Protein AF-A0A7X7TU09-F1 (afdb_monomer)

Nearest PDB structures (foldseek):
  6wpy-assembly5_E  TM=6.515E-01  e=2.448E-06  Bacillus licheniformis
  1uxo-assembly1_A  TM=6.685E-01  e=1.441E-02  Bacillus subtilis
  4zxf-assembly2_B  TM=6.210E-01  e=1.980E-02  Saccharomyces cerevisiae S288C
  9arh-assembly1_B  TM=4.814E-01  e=1.601E+00  Rattus norvegicus
  5b3j-assembly1_C  TM=5.478E-01  e=3.938E+00  Rattus norvegicus

Radius of gyration: 26.46 Å; Cα contacts (8 Å, |Δi|>4): 744; chains: 1; bounding box: 93×37×74 Å

Mean predicted aligned error: 7.46 Å

Foldseek 3Di:
DPVVVVVVVVVVVVVVVVVVPQDDAAEEEEEEAAPDALVLLVLVCVLCVVWFDHPYYDRDGDHQFDALLVVLVSRQVVCVVPFPAAYAYEYAALRLLSVLSVQQPVVRVQRHLEYEYEQYQLQFWLLLPLQLVLQLVLLLCLLQQVLLLLDPDPCSVVLCVQLLVLSVLLQVLVQVCCCQRQNQPQDHQDSDSPDDPCVNSVCSSVRSDRSGNHSLLRHRPRPNSVVSLVAAGDQHHPVRAGHEYEFEFEFAQAQLVVSCVRPPPSSVCNLVSLLSQLVSLQVCLVVQLVVCPPPNVSSNVSSVSSNRSSVCSNRVNSSCSCCCRRRVHPGHLNIHHRVSRGNDPSNYDPSHHYDGYFYDHPHRSSCLSNDDPRNSVRVVVSCVVSSGHTD

Sequence (391 aa):
MGKKLNKVIMVIFLLCTIWLFADSPSPLILIHGLNGAPSDMNALETEVSSVYQFTNSLKVGYISNARIGDIATAVANQIETVCNKQAVVITHSMGGLVARQYMLNKQTSSAVKALITIGTPHTGTGLATTTNWANFISADIAAMILPPLLDCQPEKQAIVKFVSSPIQQFSQSIVEFAHKFFNFSDFSISCNWSVSLSDLVGALYSNAVYNNPCIEDMALGSSFISHLNSSTLPATGIEGKSIYYGSIYGTKNDLFTLLQELLGENGAVVSPLLGVIGSCYAGWGAYYVATGGWWNWVRTLNGLAYIAGGAIIFPPIQSNVYNQLLVGSLESDAVVPVGSQKLPRGVVPSGAQYIEPREAPDANHLEETRPTEQVKRSLYYILERAQVPKK

Structure (mmCIF, N/CA/C/O backbone):
data_AF-A0A7X7TU09-F1
#
_entry.id   AF-A0A7X7TU09-F1
#
loop_
_atom_site.group_PDB
_atom_site.id
_atom_site.type_symbol
_atom_site.label_atom_id
_atom_site.label_alt_id
_atom_site.label_comp_id
_atom_site.label_asym_id
_atom_site.label_entity_id
_atom_site.label_seq_id
_atom_site.pdbx_PDB_ins_code
_atom_site.Cartn_x
_atom_site.Cartn_y
_atom_site.Cartn_z
_atom_site.occupancy
_atom_site.B_iso_or_equiv
_atom_site.auth_seq_id
_atom_site.auth_comp_id
_atom_site.auth_asym_id
_atom_site.auth_atom_id
_atom_site.pdbx_PDB_model_num
ATOM 1 N N . MET A 1 1 ? -62.908 11.691 27.244 1.00 55.12 1 MET A N 1
ATOM 2 C CA . MET A 1 1 ? -61.529 11.884 27.758 1.00 55.12 1 MET A CA 1
ATOM 3 C C . MET A 1 1 ? -60.622 10.650 27.599 1.00 55.12 1 MET A C 1
ATOM 5 O O . MET A 1 1 ? -59.483 10.825 27.190 1.00 55.12 1 MET A O 1
ATOM 9 N N . GLY A 1 2 ? -61.102 9.412 27.804 1.00 58.31 2 GLY A N 1
ATOM 10 C CA . GLY A 1 2 ? -60.256 8.195 27.809 1.00 58.31 2 GLY A CA 1
ATOM 11 C C . GLY A 1 2 ? -59.504 7.818 26.515 1.00 58.31 2 GLY A C 1
ATOM 12 O O . GLY A 1 2 ? -58.374 7.354 26.587 1.00 58.31 2 GLY A O 1
ATOM 13 N N . LYS A 1 3 ? -60.048 8.072 25.311 1.00 54.31 3 LYS A N 1
ATOM 14 C CA . LYS A 1 3 ? -59.360 7.711 24.045 1.00 54.31 3 LYS A CA 1
ATOM 15 C C . LYS A 1 3 ? -58.118 8.567 23.727 1.00 54.31 3 LYS A C 1
ATOM 17 O O . LYS A 1 3 ? -57.215 8.082 23.053 1.00 54.31 3 LYS A O 1
ATOM 22 N N . LYS A 1 4 ? -58.061 9.825 24.190 1.00 55.72 4 LYS A N 1
ATOM 23 C CA . LYS A 1 4 ? -56.878 10.699 24.031 1.00 55.72 4 LYS A CA 1
ATOM 24 C C . LYS A 1 4 ? -55.781 10.336 25.037 1.00 55.72 4 LYS A C 1
ATOM 26 O O . LYS A 1 4 ? -54.621 10.281 24.652 1.00 55.72 4 LYS A O 1
ATOM 31 N N . LEU A 1 5 ? -56.161 10.013 26.276 1.00 59.41 5 LEU A N 1
ATOM 32 C CA . LEU A 1 5 ? -55.229 9.598 27.328 1.00 59.41 5 LEU A CA 1
ATOM 33 C C . LEU A 1 5 ? -54.500 8.290 26.963 1.00 59.41 5 LEU A C 1
ATOM 35 O O . LEU A 1 5 ? -53.282 8.224 27.081 1.00 59.41 5 LEU A O 1
ATOM 39 N N . ASN A 1 6 ? -55.207 7.306 26.392 1.00 66.88 6 ASN A N 1
ATOM 40 C CA . ASN A 1 6 ? -54.595 6.043 25.953 1.00 66.88 6 ASN A CA 1
ATOM 41 C C . ASN A 1 6 ? -53.594 6.222 24.799 1.00 66.88 6 ASN A C 1
ATOM 43 O O . ASN A 1 6 ? -52.577 5.539 24.769 1.00 66.88 6 ASN A O 1
ATOM 47 N N . LYS A 1 7 ? -53.838 7.158 23.869 1.00 64.88 7 LYS A N 1
ATOM 48 C CA . LYS A 1 7 ? -52.880 7.468 22.792 1.00 64.88 7 LYS A CA 1
ATOM 49 C C . LYS A 1 7 ? -51.617 8.143 23.325 1.00 64.88 7 LYS A C 1
ATOM 51 O O . LYS A 1 7 ? -50.529 7.814 22.874 1.00 64.88 7 LYS A O 1
ATOM 56 N N . VAL A 1 8 ? -51.755 9.049 24.294 1.00 74.44 8 VAL A N 1
ATOM 57 C CA . VAL A 1 8 ? -50.613 9.725 24.932 1.00 74.44 8 VAL A CA 1
ATOM 58 C C . VAL A 1 8 ? -49.767 8.730 25.729 1.00 74.44 8 VAL A C 1
ATOM 60 O O . VAL A 1 8 ? -48.553 8.717 25.568 1.00 74.44 8 VAL A O 1
ATOM 63 N N . ILE A 1 9 ? -50.394 7.841 26.506 1.00 77.69 9 ILE A N 1
ATOM 64 C CA . ILE A 1 9 ? -49.686 6.782 27.245 1.00 77.69 9 ILE A CA 1
ATOM 65 C C . ILE A 1 9 ? -48.954 5.841 26.283 1.00 77.69 9 ILE A C 1
ATOM 67 O O . ILE A 1 9 ? -47.800 5.518 26.529 1.00 77.69 9 ILE A O 1
ATOM 71 N N . MET A 1 10 ? -49.578 5.449 25.168 1.00 73.31 10 MET A N 1
ATOM 72 C CA . MET A 1 10 ? -48.948 4.570 24.178 1.00 73.31 10 MET A CA 1
ATOM 73 C C . MET A 1 10 ? -47.748 5.233 23.488 1.00 73.31 10 MET A C 1
ATOM 75 O O . MET A 1 10 ? -46.735 4.577 23.284 1.00 73.31 10 MET A O 1
ATOM 79 N N . VAL A 1 11 ? -47.829 6.532 23.174 1.00 78.12 11 VAL A N 1
ATOM 80 C CA . VAL A 1 11 ? -46.699 7.300 22.622 1.00 78.12 11 VAL A CA 1
ATOM 81 C C . VAL A 1 11 ? -45.577 7.440 23.649 1.00 78.12 11 VAL A C 1
ATOM 83 O O . VAL A 1 11 ? -44.423 7.243 23.294 1.00 78.12 11 VAL A O 1
ATOM 86 N N . ILE A 1 12 ? -45.890 7.713 24.918 1.00 77.56 12 ILE A N 1
ATOM 87 C CA . ILE A 1 12 ? -44.884 7.774 25.990 1.00 77.56 12 ILE A CA 1
ATOM 88 C C . ILE A 1 12 ? -44.219 6.410 26.185 1.00 77.56 12 ILE A C 1
ATOM 90 O O . ILE A 1 12 ? -43.000 6.348 26.279 1.00 77.56 12 ILE A O 1
ATOM 94 N N . PHE A 1 13 ? -44.986 5.317 26.179 1.00 77.31 13 PHE A N 1
ATOM 95 C CA . PHE A 1 13 ? -44.435 3.965 26.268 1.00 77.31 13 PHE A CA 1
ATOM 96 C C . PHE A 1 13 ? -43.534 3.654 25.071 1.00 77.31 13 PHE A C 1
ATOM 98 O O . PHE A 1 13 ? -42.434 3.151 25.263 1.00 77.31 13 PHE A O 1
ATOM 105 N N . LEU A 1 14 ? -43.956 4.015 23.854 1.00 73.31 14 LEU A N 1
ATOM 106 C CA . LEU A 1 14 ? -43.162 3.827 22.641 1.00 73.31 14 LEU A CA 1
ATOM 107 C C . LEU A 1 14 ? -41.857 4.634 22.706 1.00 73.31 14 LEU A C 1
ATOM 109 O O . LEU A 1 14 ? -40.788 4.081 22.475 1.00 73.31 14 LEU A O 1
ATOM 113 N N . LEU A 1 15 ? -41.925 5.909 23.098 1.00 68.50 15 LEU A N 1
ATOM 114 C CA . LEU A 1 15 ? -40.756 6.771 23.277 1.00 68.50 15 LEU A CA 1
ATOM 115 C C . LEU A 1 15 ? -39.831 6.251 24.385 1.00 68.50 15 LEU A C 1
ATOM 117 O O . LEU A 1 15 ? -38.624 6.216 24.179 1.00 68.50 15 LEU A O 1
ATOM 121 N N . CYS A 1 16 ? -40.370 5.770 25.509 1.00 60.38 16 CYS A N 1
ATOM 122 C CA . CYS A 1 16 ? -39.591 5.118 26.563 1.00 60.38 16 CYS A CA 1
ATOM 123 C C . CYS A 1 16 ? -38.939 3.824 26.075 1.00 60.38 16 CYS A C 1
ATOM 125 O O . CYS A 1 16 ? -37.778 3.598 26.386 1.00 60.38 16 CYS A O 1
ATOM 127 N N . THR A 1 17 ? -39.627 2.992 25.287 1.00 56.97 17 THR A N 1
ATOM 128 C CA . THR A 1 17 ? -39.009 1.789 24.710 1.00 56.97 17 THR A CA 1
ATOM 129 C C . THR A 1 17 ? -37.909 2.145 23.715 1.00 56.97 17 THR A C 1
ATOM 131 O O . THR A 1 17 ? -36.824 1.588 23.803 1.00 56.97 17 THR A O 1
ATOM 134 N N . ILE A 1 18 ? -38.122 3.136 22.844 1.00 58.44 18 ILE A N 1
ATOM 135 C CA . ILE A 1 18 ? -37.097 3.635 21.916 1.00 58.44 18 ILE A CA 1
ATOM 136 C C . ILE A 1 18 ? -35.876 4.152 22.690 1.00 58.44 18 ILE A C 1
ATOM 138 O O . ILE A 1 18 ? -34.749 3.873 22.300 1.00 58.44 18 ILE A O 1
ATOM 142 N N . TRP A 1 19 ? -36.088 4.848 23.809 1.00 55.19 19 TRP A N 1
ATOM 143 C CA . TRP A 1 19 ? -35.011 5.357 24.661 1.00 55.19 19 TRP A CA 1
ATOM 144 C C . TRP A 1 19 ? -34.283 4.243 25.433 1.00 55.19 19 TRP A C 1
ATOM 146 O O . TRP A 1 19 ? -33.069 4.299 25.586 1.00 55.19 19 TRP A O 1
ATOM 156 N N . LEU A 1 20 ? -35.000 3.200 25.864 1.00 54.81 20 LEU A N 1
ATOM 157 C CA . LEU A 1 20 ? -34.430 2.016 26.524 1.00 54.81 20 LEU A CA 1
ATOM 158 C C . LEU A 1 20 ? -33.622 1.122 25.567 1.00 54.81 20 LEU A C 1
ATOM 160 O O . LEU A 1 20 ? -32.741 0.400 26.026 1.00 54.81 20 LEU A O 1
ATOM 164 N N . PHE A 1 21 ? -33.907 1.167 24.261 1.00 55.78 21 PHE A N 1
ATOM 165 C CA . PHE A 1 21 ? -33.180 0.425 23.222 1.00 55.78 21 PHE A CA 1
ATOM 166 C C . PHE A 1 21 ? -32.174 1.281 22.436 1.00 55.78 21 PHE A C 1
ATOM 168 O O . PHE A 1 21 ? -31.514 0.762 21.537 1.00 55.78 21 PHE A O 1
ATOM 175 N N . ALA A 1 22 ? -32.039 2.574 22.748 1.00 62.81 22 ALA A N 1
ATOM 176 C CA . ALA A 1 22 ? -31.012 3.409 22.145 1.00 62.81 22 ALA A CA 1
ATOM 177 C C . ALA A 1 22 ? -29.636 2.974 22.668 1.00 62.81 22 ALA A C 1
ATOM 179 O O . ALA A 1 22 ? -29.351 3.066 23.864 1.00 62.81 22 ALA A O 1
ATOM 180 N N . ASP A 1 23 ? -28.783 2.485 21.769 1.00 69.06 23 ASP A N 1
ATOM 181 C CA . ASP A 1 23 ? -27.415 2.117 22.113 1.00 69.06 23 ASP A CA 1
ATOM 182 C C . ASP A 1 23 ? -26.683 3.352 22.658 1.00 69.06 23 ASP A C 1
ATOM 184 O O . ASP A 1 23 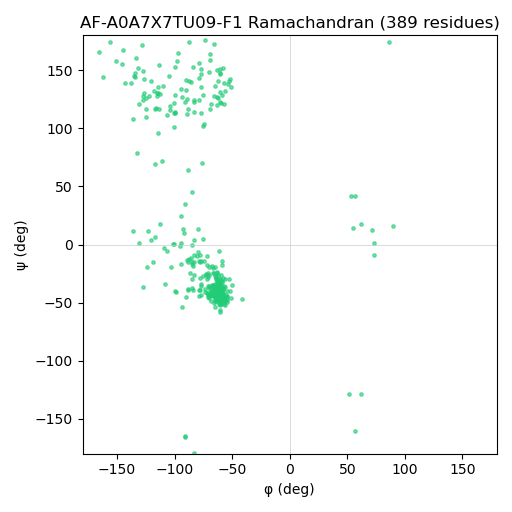? -26.588 4.390 21.998 1.00 69.06 23 ASP A O 1
ATOM 188 N N . SER A 1 24 ? -26.173 3.247 23.888 1.00 76.06 24 SER A N 1
ATOM 189 C CA . SER A 1 24 ? -25.356 4.310 24.473 1.00 76.06 24 SER A CA 1
ATOM 190 C C . SER A 1 24 ? -24.104 4.544 23.616 1.00 76.06 24 SER A C 1
ATOM 192 O O . SER A 1 24 ? -23.556 3.573 23.086 1.00 76.06 24 SER A O 1
ATOM 194 N N . PRO A 1 25 ? -23.601 5.789 23.517 1.00 87.56 25 PRO A N 1
ATOM 195 C CA . PRO A 1 25 ? -22.351 6.066 22.822 1.00 87.56 25 PRO A CA 1
ATOM 196 C C . PRO A 1 25 ? -21.199 5.181 23.323 1.00 87.56 25 PRO A C 1
ATOM 198 O O . PRO A 1 25 ? -21.079 4.910 24.523 1.00 87.56 25 PRO A O 1
ATOM 201 N N . SER A 1 26 ? -20.365 4.742 22.382 1.00 90.88 26 SER A N 1
ATOM 202 C CA . SER A 1 26 ? -19.147 3.959 22.618 1.00 90.88 26 SER A CA 1
ATOM 203 C C . SER A 1 26 ? -17.909 4.866 22.606 1.00 90.88 26 SER A C 1
ATOM 205 O O . SER A 1 26 ? -17.954 5.932 21.985 1.00 90.88 26 SER A O 1
ATOM 207 N N . PRO A 1 27 ? -16.785 4.458 23.218 1.00 92.88 27 PRO A N 1
ATOM 208 C CA . PRO A 1 27 ? -15.489 5.081 22.959 1.00 92.88 27 PRO A CA 1
ATOM 209 C C . PRO A 1 27 ? -15.090 4.946 21.483 1.00 92.88 27 PRO A C 1
ATOM 211 O O . PRO A 1 27 ? -15.407 3.938 20.847 1.00 92.88 27 PRO A O 1
ATOM 214 N N . LEU A 1 28 ? -14.368 5.932 20.953 1.00 95.50 28 LEU A N 1
ATOM 215 C CA . LEU A 1 28 ? -13.703 5.870 19.650 1.00 95.50 28 LEU A CA 1
ATOM 216 C C . LEU A 1 28 ? -12.218 5.554 19.848 1.00 95.50 28 LEU A C 1
ATOM 218 O O . LEU A 1 28 ? -11.535 6.248 20.595 1.00 95.50 28 LEU A O 1
ATOM 222 N N . ILE A 1 29 ? -11.699 4.547 19.153 1.00 95.88 29 ILE A N 1
ATOM 223 C CA . ILE A 1 29 ? -10.272 4.217 19.132 1.00 95.88 29 ILE A CA 1
ATOM 224 C C . ILE A 1 29 ? -9.763 4.358 17.708 1.00 95.88 29 ILE A C 1
ATOM 226 O O . ILE A 1 29 ? -10.362 3.834 16.771 1.00 95.88 29 ILE A O 1
ATOM 230 N N . LEU A 1 30 ? -8.642 5.047 17.557 1.00 97.56 30 LEU A N 1
ATOM 231 C CA . LEU A 1 30 ? -8.001 5.326 16.282 1.00 97.56 30 LEU A CA 1
ATOM 232 C C . LEU A 1 30 ? -6.576 4.778 16.303 1.00 97.56 30 LEU A C 1
ATOM 234 O O . LEU A 1 30 ? -5.811 5.083 17.220 1.00 97.56 30 LEU A O 1
ATOM 238 N N . ILE A 1 31 ? -6.224 3.975 15.301 1.00 97.25 31 ILE A N 1
ATOM 239 C CA . ILE A 1 31 ? -4.912 3.322 15.202 1.00 97.25 31 ILE A CA 1
ATOM 240 C C . ILE A 1 31 ? -4.285 3.682 13.852 1.00 97.25 31 ILE A C 1
ATOM 242 O O . ILE A 1 31 ? -4.843 3.350 12.804 1.00 97.25 31 ILE A O 1
ATOM 246 N N . HIS A 1 32 ? -3.152 4.387 13.892 1.00 96.69 32 HIS A N 1
ATOM 247 C CA . HIS A 1 32 ? -2.415 4.832 12.703 1.00 96.69 32 HIS A CA 1
ATOM 248 C C . HIS A 1 32 ? -1.672 3.677 12.008 1.00 96.69 32 HIS A C 1
ATOM 250 O O . HIS A 1 32 ? -1.687 2.548 12.487 1.00 96.69 32 HIS A O 1
ATOM 256 N N . GLY A 1 33 ? -1.032 3.956 10.869 1.00 94.75 33 GLY A N 1
ATOM 257 C CA . GLY A 1 33 ? -0.274 2.986 10.072 1.00 94.75 33 GLY A CA 1
ATOM 258 C C . GLY A 1 33 ? 1.216 2.877 10.423 1.00 94.75 33 GLY A C 1
ATOM 259 O O . GLY A 1 33 ? 1.671 3.338 11.474 1.00 94.75 33 GLY A O 1
ATOM 260 N N . LEU A 1 34 ? 1.974 2.249 9.516 1.00 91.62 34 LEU A N 1
ATOM 261 C CA . LEU A 1 34 ? 3.440 2.155 9.555 1.00 91.62 34 LEU A CA 1
ATOM 262 C C . LEU A 1 34 ? 4.058 3.559 9.609 1.00 91.62 34 LEU A C 1
ATOM 264 O O . LEU A 1 34 ? 3.681 4.417 8.820 1.00 91.62 34 LEU A O 1
ATOM 268 N N . ASN A 1 35 ? 5.008 3.778 10.524 1.00 87.81 35 ASN A N 1
ATOM 269 C CA . ASN A 1 35 ? 5.736 5.047 10.701 1.00 87.81 35 ASN A CA 1
ATOM 270 C C . ASN A 1 35 ? 4.848 6.293 10.911 1.00 87.81 35 ASN A C 1
ATOM 272 O O . ASN A 1 35 ? 5.339 7.416 10.822 1.00 87.81 35 ASN A O 1
ATOM 276 N N . GLY A 1 36 ? 3.559 6.099 11.205 1.00 89.75 36 GLY A N 1
ATOM 277 C CA . GLY A 1 36 ? 2.623 7.176 11.506 1.00 89.75 36 GLY A CA 1
ATOM 278 C C . GLY A 1 36 ? 2.689 7.633 12.961 1.00 89.75 36 GLY A C 1
ATOM 279 O O . GLY A 1 36 ? 3.440 7.102 13.783 1.00 89.75 36 GLY A O 1
ATOM 280 N N . ALA A 1 37 ? 1.846 8.605 13.281 1.00 94.25 37 ALA A N 1
ATOM 281 C CA . ALA A 1 37 ? 1.650 9.140 14.617 1.00 94.25 37 ALA A CA 1
ATOM 282 C C . ALA A 1 37 ? 0.153 9.281 14.944 1.00 94.25 37 ALA A C 1
ATOM 284 O O . ALA A 1 37 ? -0.683 9.390 14.043 1.00 94.25 37 ALA A O 1
ATOM 285 N N . PRO A 1 38 ? -0.221 9.381 16.236 1.00 96.38 38 PRO A N 1
ATOM 286 C CA . PRO A 1 38 ? -1.597 9.669 16.638 1.00 96.38 38 PRO A CA 1
ATOM 287 C C . PRO A 1 38 ? -2.215 10.879 15.921 1.00 96.38 38 PRO A C 1
ATOM 289 O O . PRO A 1 38 ? -3.403 10.868 15.614 1.00 96.38 38 PRO A O 1
ATOM 292 N N . SER A 1 39 ? -1.422 11.916 15.627 1.00 96.56 39 SER A N 1
ATOM 293 C CA . SER A 1 39 ? -1.880 13.135 14.947 1.00 96.56 39 SER A CA 1
ATOM 294 C C . SER A 1 39 ? -2.388 12.911 13.525 1.00 96.56 39 SER A C 1
ATOM 296 O O . SER A 1 39 ? -3.215 13.695 13.059 1.00 96.56 39 SER A O 1
ATOM 298 N N . ASP A 1 40 ? -1.948 11.853 12.846 1.00 94.88 40 ASP A N 1
ATOM 299 C CA . ASP A 1 40 ? -2.371 11.562 11.471 1.00 94.88 40 ASP A CA 1
ATOM 300 C C . ASP A 1 40 ? -3.860 11.203 11.413 1.00 94.88 40 ASP A C 1
ATOM 302 O O . ASP A 1 40 ? -4.536 11.452 10.420 1.00 94.88 40 ASP A O 1
ATOM 306 N N . MET A 1 41 ? -4.410 10.721 12.531 1.00 97.31 41 MET A N 1
ATOM 307 C CA . MET A 1 41 ? -5.819 10.356 12.670 1.00 97.31 41 MET A CA 1
ATOM 308 C C . MET A 1 41 ? -6.724 11.546 13.035 1.00 97.31 41 MET A C 1
ATOM 310 O O . MET A 1 41 ? -7.933 11.366 13.174 1.00 97.31 41 MET A O 1
ATOM 314 N N . ASN A 1 42 ? -6.183 12.761 13.204 1.00 97.50 42 ASN A N 1
ATOM 315 C CA . ASN A 1 42 ? -6.949 13.933 13.655 1.00 97.50 42 ASN A CA 1
ATOM 316 C C . ASN A 1 42 ? -8.089 14.312 12.697 1.00 97.50 42 ASN A C 1
ATOM 318 O O . ASN A 1 42 ? -9.181 14.662 13.147 1.00 97.50 42 ASN A O 1
ATOM 322 N N . ALA A 1 43 ? -7.840 14.271 11.385 1.00 96.88 43 ALA A N 1
ATOM 323 C CA . ALA A 1 43 ? -8.852 14.631 10.394 1.00 96.88 43 ALA A CA 1
ATOM 324 C C . ALA A 1 43 ? -10.000 13.611 10.397 1.00 96.88 43 ALA A C 1
ATOM 326 O O . ALA A 1 43 ? -11.165 13.999 10.442 1.00 96.88 43 ALA A O 1
ATOM 327 N N . LEU A 1 44 ? -9.664 12.320 10.463 1.00 95.88 44 LEU A N 1
ATOM 328 C CA . LEU A 1 44 ? -10.626 11.231 10.604 1.00 95.88 44 LEU A CA 1
ATOM 329 C C . LEU A 1 44 ? -11.465 11.351 11.884 1.00 95.88 44 LEU A C 1
ATOM 331 O O . LEU A 1 44 ? -12.687 11.244 11.830 1.00 95.88 44 LEU A O 1
ATOM 335 N N . GLU A 1 45 ? -10.822 11.611 13.026 1.00 97.44 45 GLU A N 1
ATOM 336 C CA . GLU A 1 45 ? -11.490 11.829 14.314 1.00 97.44 45 GLU A CA 1
ATOM 337 C C . GLU A 1 45 ? -12.474 12.997 14.251 1.00 97.44 45 GLU A C 1
ATOM 339 O O . GLU A 1 45 ? -13.624 12.856 14.672 1.00 97.44 45 GLU A O 1
ATOM 344 N N . THR A 1 46 ? -12.017 14.137 13.725 1.00 97.44 46 THR A N 1
ATOM 345 C CA . THR A 1 46 ? -12.824 15.355 13.578 1.00 97.44 46 THR A CA 1
ATOM 346 C C . THR A 1 46 ? -14.056 15.074 12.729 1.00 97.44 46 THR A C 1
ATOM 348 O O . THR A 1 46 ? -15.168 15.432 13.113 1.00 97.44 46 THR A O 1
ATOM 351 N N . GLU A 1 47 ? -13.861 14.382 11.608 1.00 96.25 47 GLU A N 1
ATOM 352 C CA . GLU A 1 47 ? -14.909 14.021 10.664 1.00 96.25 47 GLU A CA 1
ATOM 353 C C . GLU A 1 47 ? -15.984 13.142 11.319 1.00 96.25 47 GLU A C 1
ATOM 355 O O . GLU A 1 47 ? -17.145 13.548 11.416 1.00 96.25 47 GLU A O 1
ATOM 360 N N . VAL A 1 48 ? -15.613 11.980 11.869 1.00 96.81 48 VAL A N 1
ATOM 361 C CA . VAL A 1 48 ? -16.601 11.059 12.462 1.00 96.81 48 VAL A CA 1
ATOM 362 C C . VAL A 1 48 ? -17.249 11.643 13.715 1.00 96.81 48 VAL A C 1
ATOM 364 O O . VAL A 1 48 ? -18.447 11.462 13.929 1.00 96.81 48 VAL A O 1
ATOM 367 N N . SER A 1 49 ? -16.497 12.401 14.515 1.00 96.94 49 SER A N 1
ATOM 368 C CA . SER A 1 49 ? -17.021 13.045 15.721 1.00 96.94 49 SER A CA 1
ATOM 369 C C . SER A 1 49 ? -17.905 14.247 15.403 1.00 96.94 49 SER A C 1
ATOM 371 O O . SER A 1 49 ? -18.608 14.717 16.293 1.00 96.94 49 SER A O 1
ATOM 373 N N . SER A 1 50 ? -17.910 14.778 14.177 1.00 96.44 50 SER A N 1
ATOM 374 C CA . SER A 1 50 ? -18.848 15.838 13.780 1.00 96.44 50 SER A CA 1
ATOM 375 C C . SER A 1 50 ? -20.269 15.310 13.542 1.00 96.44 50 SER A C 1
ATOM 377 O O . SER A 1 50 ? -21.233 16.040 13.771 1.00 96.44 50 SER A O 1
ATOM 379 N N . VAL A 1 51 ? -20.404 14.030 13.172 1.00 96.88 51 VAL A N 1
ATOM 380 C CA . VAL A 1 51 ? -21.680 13.389 12.802 1.00 96.88 51 VAL A CA 1
ATOM 381 C C . VAL A 1 51 ? -22.177 12.404 13.864 1.00 96.88 51 VAL A C 1
ATOM 383 O O . VAL A 1 51 ? -23.386 12.283 14.074 1.00 96.88 51 VAL A O 1
ATOM 386 N N . TYR A 1 52 ? -21.269 11.709 14.552 1.00 96.56 52 TYR A N 1
ATOM 387 C CA . TYR A 1 52 ? -21.588 10.637 15.497 1.00 96.56 52 TYR A CA 1
ATOM 388 C C . TYR A 1 52 ? -21.223 10.997 16.939 1.00 96.56 52 TYR A C 1
ATOM 390 O O . TYR A 1 52 ? -20.357 11.834 17.207 1.00 96.56 52 TYR A O 1
ATOM 398 N N . GLN A 1 53 ? -21.919 10.368 17.885 1.00 94.50 53 GLN A N 1
ATOM 399 C CA . GLN A 1 53 ? -21.687 10.517 19.316 1.00 94.50 53 GLN A CA 1
ATOM 400 C C . GLN A 1 53 ? -20.740 9.420 19.815 1.00 94.50 53 GLN A C 1
ATOM 402 O O . GLN A 1 53 ? -21.009 8.228 19.658 1.00 94.50 53 GLN A O 1
ATOM 407 N N . PHE A 1 54 ? -19.674 9.839 20.495 1.00 94.00 54 PHE A N 1
ATOM 408 C CA . PHE A 1 54 ? -18.733 8.973 21.206 1.00 94.00 54 PHE A CA 1
ATOM 409 C C . PHE A 1 54 ? -18.581 9.473 22.646 1.00 94.00 54 PHE A C 1
ATOM 411 O O . PHE A 1 54 ? -18.705 10.672 22.897 1.00 94.00 54 PHE A O 1
ATOM 418 N N . THR A 1 55 ? -18.319 8.581 23.605 1.00 92.38 55 THR A N 1
ATOM 419 C CA . THR A 1 55 ? -18.098 8.982 25.013 1.00 92.38 55 THR A CA 1
ATOM 420 C C . THR A 1 55 ? -16.781 9.721 25.208 1.00 92.38 55 THR A C 1
ATOM 422 O O . THR A 1 55 ? -16.684 10.634 26.022 1.00 92.38 55 THR A O 1
ATOM 425 N N . ASN A 1 56 ? -15.764 9.281 24.480 1.00 91.44 56 ASN A N 1
ATOM 426 C CA . ASN A 1 56 ? -14.389 9.751 24.490 1.00 91.44 56 ASN A CA 1
ATOM 427 C C . ASN A 1 56 ? -13.690 9.191 23.246 1.00 91.44 56 ASN A C 1
ATOM 429 O O . ASN A 1 56 ? -14.188 8.257 22.613 1.00 91.44 56 ASN A O 1
ATOM 433 N N . SER A 1 57 ? -12.529 9.743 22.920 1.00 93.62 57 SER A N 1
ATOM 434 C CA . SER A 1 57 ? -11.681 9.265 21.837 1.00 93.62 57 SER A CA 1
ATOM 435 C C . SER A 1 57 ? -10.258 9.001 22.329 1.00 93.62 57 SER A C 1
ATOM 437 O O . SER A 1 57 ? -9.727 9.725 23.173 1.00 93.62 57 SER A O 1
ATOM 439 N N . LEU A 1 58 ? -9.640 7.943 21.806 1.00 94.69 58 LEU A N 1
ATOM 440 C CA . LEU A 1 58 ? -8.237 7.603 22.014 1.00 94.69 58 LEU A CA 1
ATOM 441 C C . LEU A 1 58 ? -7.566 7.396 20.657 1.00 94.69 58 LEU A C 1
ATOM 443 O O . LEU A 1 58 ? -7.976 6.540 19.877 1.00 94.69 58 LEU A O 1
ATOM 447 N N . LYS A 1 59 ? -6.485 8.133 20.406 1.00 95.88 59 LYS A N 1
ATOM 448 C CA . LYS A 1 59 ? -5.565 7.872 19.293 1.00 95.88 59 LYS A CA 1
ATOM 449 C C . LYS A 1 59 ? -4.350 7.156 19.856 1.00 95.88 59 LYS A C 1
ATOM 451 O O . LYS A 1 59 ? -3.623 7.722 20.669 1.00 95.88 59 LYS A O 1
ATOM 456 N N . VAL A 1 60 ? -4.182 5.901 19.468 1.00 93.75 60 VAL A N 1
ATOM 457 C CA . VAL A 1 60 ? -3.128 5.028 19.983 1.00 93.75 60 VAL A CA 1
ATOM 458 C C . VAL A 1 60 ? -1.804 5.397 19.330 1.00 93.75 60 VAL A C 1
ATOM 460 O O . VAL A 1 60 ? -1.759 5.584 18.116 1.00 93.75 60 VAL A O 1
ATOM 463 N N . GLY A 1 61 ? -0.738 5.484 20.126 1.00 93.50 61 GLY A N 1
ATOM 464 C CA . GLY A 1 61 ? 0.620 5.702 19.629 1.00 93.50 61 GLY A CA 1
ATOM 465 C C . GLY A 1 61 ? 1.487 4.461 19.792 1.00 93.50 61 GLY A C 1
ATOM 466 O O . GLY A 1 61 ? 1.478 3.833 20.853 1.00 93.50 61 GLY A O 1
ATOM 467 N N . TYR A 1 62 ? 2.262 4.117 18.767 1.00 93.25 62 TYR A N 1
ATOM 468 C CA . TYR A 1 62 ? 3.296 3.086 18.855 1.00 93.25 62 TYR A CA 1
ATOM 469 C C . TYR A 1 62 ? 4.444 3.364 17.881 1.00 93.25 62 TYR A C 1
ATOM 471 O O . TYR A 1 62 ? 4.284 4.054 16.876 1.00 93.25 62 TYR A O 1
ATOM 479 N N . ILE A 1 63 ? 5.612 2.789 18.170 1.00 87.25 63 ILE A N 1
ATOM 480 C CA . ILE A 1 63 ? 6.770 2.838 17.274 1.00 87.25 63 ILE A CA 1
ATOM 481 C C . ILE A 1 63 ? 6.708 1.625 16.348 1.00 87.25 63 ILE A C 1
ATOM 483 O O . ILE A 1 63 ? 6.480 0.500 16.788 1.00 87.25 63 ILE A O 1
ATOM 487 N N . SER A 1 64 ? 6.914 1.853 15.055 1.00 89.06 64 SER A N 1
ATOM 488 C CA . SER A 1 64 ? 6.916 0.788 14.055 1.00 89.06 64 SER A CA 1
ATOM 489 C C . SER A 1 64 ? 8.313 0.185 13.905 1.00 89.06 64 SER A C 1
ATOM 491 O O . SER A 1 64 ? 8.930 0.363 12.869 1.00 89.06 64 SER A O 1
ATOM 493 N N . ASN A 1 65 ? 8.859 -0.445 14.945 1.00 87.75 65 ASN A N 1
ATOM 494 C CA . ASN A 1 65 ? 10.188 -1.084 14.907 1.00 87.75 65 ASN A CA 1
ATOM 495 C C . ASN A 1 65 ? 10.221 -2.478 15.563 1.00 87.75 65 ASN A C 1
ATOM 497 O O . ASN A 1 65 ? 11.293 -3.024 15.814 1.00 87.75 65 ASN A O 1
ATOM 501 N N . ALA A 1 66 ? 9.051 -3.038 15.862 1.00 91.19 66 ALA A N 1
ATOM 502 C CA . ALA A 1 66 ? 8.868 -4.339 16.497 1.00 91.19 66 ALA A CA 1
ATOM 503 C C . ALA A 1 66 ? 7.894 -5.191 15.673 1.00 91.19 66 ALA A C 1
ATOM 505 O O . ALA A 1 66 ? 7.279 -4.688 14.735 1.00 91.19 66 ALA A O 1
ATOM 506 N N . ARG A 1 67 ? 7.736 -6.477 16.007 1.00 94.25 67 ARG A N 1
ATOM 507 C CA . ARG A 1 67 ? 6.734 -7.337 15.355 1.00 94.25 67 ARG A CA 1
ATOM 508 C C . ARG A 1 67 ? 5.329 -6.803 15.634 1.00 94.25 67 ARG A C 1
ATOM 510 O O . ARG A 1 67 ? 5.068 -6.243 16.702 1.00 94.25 67 ARG A O 1
ATOM 517 N N . ILE A 1 68 ? 4.391 -7.024 14.715 1.00 96.06 68 ILE A N 1
ATOM 518 C CA . ILE A 1 68 ? 2.998 -6.570 14.873 1.00 96.06 68 ILE A CA 1
ATOM 519 C C . ILE A 1 68 ? 2.351 -7.202 16.118 1.00 96.06 68 ILE A C 1
ATOM 521 O O . ILE A 1 68 ? 1.546 -6.552 16.781 1.00 96.06 68 ILE A O 1
ATOM 525 N N . GLY A 1 69 ? 2.746 -8.425 16.490 1.00 94.25 69 GLY A N 1
ATOM 526 C CA . GLY A 1 69 ? 2.349 -9.069 17.751 1.00 94.25 69 GLY A CA 1
ATOM 527 C C . GLY A 1 69 ? 2.712 -8.267 19.005 1.00 94.25 69 GLY A C 1
ATOM 528 O O . GLY A 1 69 ? 1.868 -8.061 19.883 1.00 94.25 69 GLY A O 1
ATOM 529 N N . ASP A 1 70 ? 3.942 -7.761 19.062 1.00 93.56 70 ASP A N 1
ATOM 530 C CA . ASP A 1 70 ? 4.434 -6.967 20.191 1.00 93.56 70 ASP A CA 1
ATOM 531 C C . ASP A 1 70 ? 3.770 -5.586 20.211 1.00 93.56 70 ASP A C 1
ATOM 533 O O . ASP A 1 70 ? 3.315 -5.123 21.261 1.00 93.56 70 ASP A O 1
ATOM 537 N N . ILE A 1 71 ? 3.621 -4.963 19.035 1.00 95.00 71 ILE A N 1
ATOM 538 C CA . ILE A 1 71 ? 2.893 -3.696 18.879 1.00 95.00 71 ILE A CA 1
ATOM 539 C C . ILE A 1 71 ? 1.452 -3.854 19.376 1.00 95.00 71 ILE A C 1
ATOM 541 O O . ILE A 1 71 ? 0.992 -3.048 20.180 1.00 95.00 71 ILE A O 1
ATOM 545 N N . ALA A 1 72 ? 0.745 -4.910 18.967 1.00 94.12 72 ALA A N 1
ATOM 546 C CA . ALA A 1 72 ? -0.628 -5.172 19.399 1.00 94.12 72 ALA A CA 1
ATOM 547 C C . ALA A 1 72 ? -0.748 -5.337 20.921 1.00 94.12 72 ALA A C 1
ATOM 549 O O . ALA A 1 72 ? -1.734 -4.892 21.510 1.00 94.12 72 ALA A O 1
ATOM 550 N N . THR A 1 73 ? 0.265 -5.915 21.569 1.00 90.31 73 THR A N 1
ATOM 551 C CA . THR A 1 73 ? 0.331 -6.024 23.034 1.00 90.31 73 THR A CA 1
ATOM 552 C C . THR A 1 73 ? 0.505 -4.650 23.691 1.00 90.31 73 THR A C 1
ATOM 554 O O . THR A 1 73 ? -0.195 -4.327 24.649 1.00 90.31 73 THR A O 1
ATOM 557 N N . ALA A 1 74 ? 1.372 -3.792 23.147 1.00 89.69 74 ALA A N 1
ATOM 558 C CA . ALA A 1 74 ? 1.543 -2.421 23.635 1.00 89.69 74 ALA A CA 1
ATOM 559 C C . ALA A 1 74 ? 0.286 -1.553 23.424 1.00 89.69 74 ALA A C 1
ATOM 561 O O . ALA A 1 74 ? -0.060 -0.735 24.281 1.00 89.69 74 ALA A O 1
ATOM 562 N N . VAL A 1 75 ? -0.416 -1.746 22.303 1.00 90.06 75 VAL A N 1
ATOM 563 C CA . VAL A 1 75 ? -1.700 -1.097 22.004 1.00 90.06 75 VAL A CA 1
ATOM 564 C C . VAL A 1 75 ? -2.792 -1.553 22.972 1.00 90.06 75 VAL A C 1
ATOM 566 O O . VAL A 1 75 ? -3.552 -0.712 23.453 1.00 90.06 75 VAL A O 1
ATOM 569 N N . ALA A 1 76 ? -2.847 -2.845 23.308 1.00 86.50 76 ALA A N 1
ATOM 570 C CA . ALA A 1 76 ? -3.833 -3.383 24.244 1.00 86.50 76 ALA A CA 1
ATOM 571 C C . ALA A 1 76 ? -3.815 -2.644 25.587 1.00 86.50 76 ALA A C 1
ATOM 573 O O . ALA A 1 76 ? -4.854 -2.166 26.041 1.00 86.50 76 ALA A O 1
ATOM 574 N N . ASN A 1 77 ? -2.618 -2.451 26.150 1.00 84.31 77 ASN A N 1
ATOM 575 C CA . ASN A 1 77 ? -2.434 -1.746 27.417 1.00 84.31 77 ASN A CA 1
ATOM 576 C C . ASN A 1 77 ? -2.981 -0.309 27.371 1.00 84.31 77 ASN A C 1
ATOM 578 O O . ASN A 1 77 ? -3.535 0.167 28.354 1.00 84.31 77 ASN A O 1
ATOM 582 N N . GLN A 1 78 ? -2.861 0.392 26.238 1.00 88.88 78 GLN A N 1
ATOM 583 C CA . GLN A 1 78 ? -3.416 1.744 26.089 1.00 88.88 78 GLN A CA 1
ATOM 584 C C . GLN A 1 78 ? -4.945 1.716 26.015 1.00 88.88 78 GLN A C 1
ATOM 586 O O . GLN A 1 78 ? -5.611 2.499 26.690 1.00 88.88 78 GLN A O 1
ATOM 591 N N . ILE A 1 79 ? -5.508 0.798 25.227 1.00 84.81 79 ILE A N 1
ATOM 592 C CA . ILE A 1 79 ? -6.958 0.671 25.034 1.00 84.81 79 ILE A CA 1
ATOM 593 C C . ILE A 1 79 ? -7.661 0.325 26.352 1.00 84.81 79 ILE A C 1
ATOM 595 O O . ILE A 1 79 ? -8.684 0.928 26.686 1.00 84.81 79 ILE A O 1
ATOM 599 N N . GLU A 1 80 ? -7.099 -0.601 27.125 1.00 78.81 80 GLU A N 1
ATOM 600 C CA . GLU A 1 80 ? -7.673 -1.055 28.396 1.00 78.81 80 GLU A CA 1
ATOM 601 C C . GLU A 1 80 ? -7.742 0.051 29.454 1.00 78.81 80 GLU A C 1
ATOM 603 O O . GLU A 1 80 ? -8.664 0.060 30.267 1.00 78.81 80 GLU A O 1
ATOM 608 N N . THR A 1 81 ? -6.840 1.038 29.416 1.00 74.75 81 THR A N 1
ATOM 609 C CA . THR A 1 81 ? -6.877 2.166 30.367 1.00 74.75 81 THR A CA 1
ATOM 610 C C . THR A 1 81 ? -8.048 3.124 30.149 1.00 74.75 81 THR A C 1
ATOM 612 O O . THR A 1 81 ? -8.404 3.866 31.065 1.00 74.75 81 THR A O 1
ATOM 615 N N . VAL A 1 82 ? -8.664 3.118 28.962 1.00 72.38 82 VAL A N 1
ATOM 616 C CA . VAL A 1 82 ? -9.722 4.076 28.589 1.00 72.38 82 VAL A CA 1
ATOM 617 C C . VAL A 1 82 ? -11.068 3.422 28.279 1.00 72.38 82 VAL A C 1
ATOM 619 O O . VAL A 1 82 ? -12.080 4.125 28.216 1.00 72.38 82 VAL A O 1
ATOM 622 N N . CYS A 1 83 ? -11.103 2.102 28.076 1.00 71.56 83 CYS A N 1
ATOM 623 C CA . CYS A 1 83 ? -12.308 1.387 27.666 1.00 71.56 83 CYS A CA 1
ATOM 624 C C . CYS A 1 83 ? -12.980 0.687 28.844 1.00 71.56 83 CYS A C 1
ATOM 626 O O . CYS A 1 83 ? -12.618 -0.417 29.234 1.00 71.56 83 CYS A O 1
ATOM 628 N N . ASN A 1 84 ? -14.039 1.309 29.355 1.00 68.50 84 ASN A N 1
ATOM 629 C CA . ASN A 1 84 ? -14.996 0.684 30.271 1.00 68.50 84 ASN A CA 1
ATOM 630 C C . ASN A 1 84 ? -16.232 0.103 29.548 1.00 68.50 84 ASN A C 1
ATOM 632 O O . ASN A 1 84 ? -17.142 -0.404 30.203 1.00 68.50 84 ASN A O 1
ATOM 636 N N . LYS A 1 85 ? -16.280 0.208 28.212 1.00 75.44 85 LYS A N 1
ATOM 637 C CA . LYS A 1 85 ? -17.358 -0.238 27.313 1.00 75.44 85 LYS A CA 1
ATOM 638 C C . LYS A 1 85 ? -16.778 -0.750 25.996 1.00 75.44 85 LYS A C 1
ATOM 640 O O . LYS A 1 85 ? -15.617 -0.481 25.690 1.00 75.44 85 LYS A O 1
ATOM 645 N N . GLN A 1 86 ? -17.602 -1.422 25.188 1.00 85.94 86 GLN A N 1
ATOM 646 C CA . GLN A 1 86 ? -17.221 -1.772 23.819 1.00 85.94 86 GLN A CA 1
ATOM 647 C C . GLN A 1 86 ? -16.995 -0.514 22.958 1.00 85.94 86 GLN A C 1
ATOM 649 O O . GLN A 1 86 ? -17.877 0.340 22.860 1.00 85.94 86 GLN A O 1
ATOM 654 N N . ALA A 1 87 ? -15.839 -0.425 22.305 1.00 91.25 87 ALA A N 1
ATOM 655 C CA . ALA A 1 87 ? -15.369 0.700 21.509 1.00 91.25 87 ALA A CA 1
ATOM 656 C C . ALA A 1 87 ? -15.558 0.500 19.998 1.00 91.25 87 ALA A C 1
ATOM 658 O O . ALA A 1 87 ? -15.545 -0.620 19.483 1.00 91.25 87 ALA A O 1
ATOM 659 N N . VAL A 1 88 ? -15.691 1.605 19.271 1.00 95.19 88 VAL A N 1
ATOM 660 C CA . VAL A 1 88 ? -15.580 1.645 17.810 1.00 95.19 88 VAL A CA 1
ATOM 661 C C . VAL A 1 88 ? -14.113 1.869 17.466 1.00 95.19 88 VAL A C 1
ATOM 663 O O . VAL A 1 88 ? -13.550 2.901 17.816 1.00 95.19 88 VAL A O 1
ATOM 666 N N . VAL A 1 89 ? -13.494 0.903 16.797 1.00 96.44 89 VAL A N 1
ATOM 667 C CA . VAL A 1 89 ? -12.084 0.937 16.406 1.00 96.44 89 VAL A CA 1
ATOM 668 C C . VAL A 1 89 ? -11.993 1.249 14.919 1.00 96.44 89 VAL A C 1
ATOM 670 O O . VAL A 1 89 ? -12.490 0.481 14.097 1.00 96.44 89 VAL A O 1
ATOM 673 N N . ILE A 1 90 ? -11.346 2.357 14.573 1.00 98.25 90 ILE A N 1
ATOM 674 C CA . ILE A 1 90 ? -11.051 2.745 13.194 1.00 98.25 90 ILE A CA 1
ATOM 675 C C . ILE A 1 90 ? -9.539 2.742 13.008 1.00 98.25 90 ILE A C 1
ATOM 677 O O . ILE A 1 90 ? -8.791 3.307 13.805 1.00 98.25 90 ILE A O 1
ATOM 681 N N . THR A 1 91 ? -9.076 2.083 11.958 1.00 98.31 91 THR A N 1
ATOM 682 C CA . THR A 1 91 ? -7.649 1.866 11.726 1.00 98.31 91 THR A CA 1
ATOM 683 C C . THR A 1 91 ? -7.264 2.209 10.303 1.00 98.31 91 THR A C 1
ATOM 685 O O . THR A 1 91 ? -8.084 2.083 9.394 1.00 98.31 91 THR A O 1
ATOM 688 N N . HIS A 1 92 ? -6.009 2.602 10.118 1.00 98.00 92 HIS A N 1
ATOM 689 C CA . HIS A 1 92 ? -5.430 2.858 8.806 1.00 98.00 92 HIS A CA 1
ATOM 690 C C . HIS A 1 92 ? -4.230 1.949 8.548 1.00 98.00 92 HIS A C 1
ATOM 692 O O . HIS A 1 92 ? -3.421 1.717 9.451 1.00 98.00 92 HIS A O 1
ATOM 698 N N . SER A 1 93 ? -4.100 1.452 7.315 1.00 96.44 93 SER A N 1
ATOM 699 C CA . SER A 1 93 ? -2.916 0.733 6.840 1.00 96.44 93 SER A CA 1
ATOM 700 C C . SER A 1 93 ? -2.524 -0.413 7.794 1.00 96.44 93 SER A C 1
ATOM 702 O O . SER A 1 93 ? -3.380 -1.219 8.180 1.00 96.44 93 SER A O 1
ATOM 704 N N . MET A 1 94 ? -1.258 -0.491 8.220 1.00 97.25 94 MET A N 1
ATOM 705 C CA . MET A 1 94 ? -0.746 -1.471 9.192 1.00 97.25 94 MET A CA 1
ATOM 706 C C . MET A 1 94 ? -1.546 -1.521 10.507 1.00 97.25 94 MET A C 1
ATOM 708 O O . MET A 1 94 ? -1.651 -2.588 11.116 1.00 97.25 94 MET A O 1
ATOM 712 N N . GLY A 1 95 ? -2.160 -0.413 10.935 1.00 97.88 95 GLY A N 1
ATOM 713 C CA . GLY A 1 95 ? -2.954 -0.340 12.162 1.00 97.88 95 GLY A CA 1
ATOM 714 C C . GLY A 1 95 ? -4.120 -1.330 12.189 1.00 97.88 95 GLY A C 1
ATOM 715 O O . GLY A 1 95 ? -4.487 -1.829 13.254 1.00 97.88 95 GLY A O 1
ATOM 716 N N . GLY A 1 96 ? -4.669 -1.697 11.027 1.00 98.06 96 GLY A N 1
ATOM 717 C CA . GLY A 1 96 ? -5.708 -2.725 10.944 1.00 98.06 96 GLY A CA 1
ATOM 718 C C . GLY A 1 96 ? -5.187 -4.139 11.199 1.00 98.06 96 GLY A C 1
ATOM 719 O O . GLY A 1 96 ? -5.912 -4.971 11.745 1.00 98.06 96 GLY A O 1
ATOM 720 N N . LEU A 1 97 ? -3.919 -4.421 10.883 1.00 98.31 97 LEU A N 1
ATOM 721 C CA . LEU A 1 97 ? -3.269 -5.681 11.258 1.00 98.31 97 LEU A CA 1
ATOM 722 C C . LEU A 1 97 ? -2.974 -5.726 12.757 1.00 98.31 97 LEU A C 1
ATOM 724 O O . LEU A 1 97 ? -3.239 -6.745 13.395 1.00 98.31 97 LEU A O 1
ATOM 728 N N . VAL A 1 98 ? -2.510 -4.606 13.322 1.00 97.25 98 VAL A N 1
ATOM 729 C CA . VAL A 1 98 ? -2.335 -4.432 14.773 1.00 97.25 98 VAL A CA 1
ATOM 730 C C . VAL A 1 98 ? -3.658 -4.686 15.496 1.00 97.25 98 VAL A C 1
ATOM 732 O O . VAL A 1 98 ? -3.706 -5.482 16.432 1.00 97.25 98 VAL A O 1
ATOM 735 N N . ALA A 1 99 ? -4.756 -4.089 15.025 1.00 95.75 99 ALA A N 1
ATOM 736 C CA . ALA A 1 99 ? -6.079 -4.296 15.606 1.00 95.75 99 ALA A CA 1
ATOM 737 C C . ALA A 1 99 ? -6.575 -5.735 15.462 1.00 95.75 99 ALA A C 1
ATOM 739 O O . ALA A 1 99 ? -7.125 -6.286 16.410 1.00 95.75 99 ALA A O 1
ATOM 740 N N . ARG A 1 100 ? -6.371 -6.383 14.309 1.00 96.31 100 ARG A N 1
ATOM 741 C CA . ARG A 1 100 ? -6.723 -7.802 14.143 1.00 96.31 100 ARG A CA 1
ATOM 742 C C . ARG A 1 100 ? -5.953 -8.689 15.113 1.00 96.31 100 ARG A C 1
ATOM 744 O O . ARG A 1 100 ? -6.564 -9.553 15.731 1.00 96.31 100 ARG A O 1
ATOM 751 N N . GLN A 1 101 ? -4.654 -8.459 15.284 1.00 95.62 101 GLN A N 1
ATOM 752 C CA . GLN A 1 101 ? -3.853 -9.205 16.251 1.00 95.62 101 GLN A CA 1
ATOM 753 C C . GLN A 1 101 ? -4.308 -8.940 17.690 1.00 95.62 101 GLN A C 1
ATOM 755 O O . GLN A 1 101 ? -4.456 -9.881 18.466 1.00 95.62 101 GLN A O 1
ATOM 760 N N . TYR A 1 102 ? -4.618 -7.686 18.028 1.00 92.19 102 TYR A N 1
ATOM 761 C CA . TYR A 1 102 ? -5.242 -7.329 19.302 1.00 92.19 102 TYR A CA 1
ATOM 762 C C . TYR A 1 102 ? -6.549 -8.106 19.532 1.00 92.19 102 TYR A C 1
ATOM 764 O O . TYR A 1 102 ? -6.749 -8.664 20.605 1.00 92.19 102 TYR A O 1
ATOM 772 N N . MET A 1 103 ? -7.405 -8.231 18.513 1.00 90.88 103 MET A N 1
ATOM 773 C CA . MET A 1 103 ? -8.661 -8.986 18.604 1.00 90.88 103 MET A CA 1
ATOM 774 C C . MET A 1 103 ? -8.467 -10.494 18.817 1.00 90.88 103 MET A C 1
ATOM 776 O O . MET A 1 103 ? -9.369 -11.148 19.337 1.00 90.88 103 MET A O 1
ATOM 780 N N . LEU A 1 104 ? -7.327 -11.064 18.418 1.00 90.31 104 LEU A N 1
ATOM 781 C CA . LEU A 1 104 ? -7.012 -12.483 18.631 1.00 90.31 104 LEU A CA 1
ATOM 782 C C . LEU A 1 104 ? -6.423 -12.761 20.022 1.00 90.31 104 LEU A C 1
ATOM 784 O O . LEU A 1 104 ? -6.471 -13.900 20.498 1.00 90.31 104 LEU A O 1
ATOM 788 N N . ASN A 1 105 ? -5.920 -11.735 20.709 1.00 82.06 105 ASN A N 1
ATOM 789 C CA . ASN A 1 105 ? -5.415 -11.864 22.068 1.00 82.06 105 ASN A CA 1
ATOM 790 C C . ASN A 1 105 ? -6.613 -12.008 23.036 1.00 82.06 105 ASN A C 1
ATOM 792 O O . ASN A 1 105 ? -7.339 -11.065 23.347 1.00 82.06 105 ASN A O 1
ATOM 796 N N . LYS A 1 106 ? -6.863 -13.243 23.499 1.00 57.38 106 LYS A N 1
ATOM 797 C CA . LYS A 1 106 ? -8.098 -13.668 24.200 1.00 57.38 106 LYS A CA 1
ATOM 798 C C . LYS A 1 106 ? -8.441 -12.918 25.497 1.00 57.38 106 LYS A C 1
ATOM 800 O O . LYS A 1 106 ? -9.568 -13.043 25.963 1.00 57.38 106 LYS A O 1
ATOM 805 N N . GLN A 1 107 ? -7.511 -12.162 26.077 1.00 52.94 107 GLN A N 1
ATOM 806 C CA . GLN A 1 107 ? -7.756 -11.358 27.281 1.00 52.94 107 GLN A CA 1
ATOM 807 C C . GLN A 1 107 ? -8.352 -9.970 26.972 1.00 52.94 107 GLN A C 1
ATOM 809 O O . GLN A 1 107 ? -8.913 -9.359 27.873 1.00 52.94 107 GLN A O 1
ATOM 814 N N . THR A 1 108 ? -8.303 -9.507 25.714 1.00 56.78 108 THR A N 1
ATOM 815 C CA . THR A 1 108 ? -8.505 -8.084 25.365 1.00 56.78 108 THR A CA 1
ATOM 816 C C . THR A 1 108 ? -9.633 -7.850 24.344 1.00 56.78 108 THR A C 1
ATOM 818 O O . THR A 1 108 ? -10.201 -6.764 24.256 1.00 56.78 108 THR A O 1
ATOM 821 N N . SER A 1 109 ? -10.031 -8.892 23.605 1.00 57.12 109 SER A N 1
ATOM 822 C CA . SER A 1 109 ? -11.026 -8.842 22.514 1.00 57.12 109 SER A CA 1
ATOM 823 C C . SER A 1 109 ? -12.437 -8.352 22.877 1.00 57.12 109 SER A C 1
ATOM 825 O O . SER A 1 109 ? -13.232 -7.989 22.007 1.00 57.12 109 SER A O 1
ATOM 827 N N . SER A 1 110 ? -12.780 -8.351 24.162 1.00 59.22 110 SER A N 1
ATOM 828 C CA . SER A 1 110 ? -14.139 -8.114 24.634 1.00 59.22 110 SER A CA 1
ATOM 829 C C . SER A 1 110 ? -14.528 -6.624 24.615 1.00 59.22 110 SER A C 1
ATOM 831 O O . SER A 1 110 ? -15.702 -6.291 24.758 1.00 59.22 110 SER A O 1
ATOM 833 N N . ALA A 1 111 ? -13.578 -5.719 24.372 1.00 75.50 111 ALA A N 1
ATOM 834 C CA . ALA A 1 111 ? -13.786 -4.273 24.375 1.00 75.50 111 ALA A CA 1
ATOM 835 C C . ALA A 1 111 ? -14.130 -3.666 23.001 1.00 75.50 111 ALA A C 1
ATOM 837 O O . ALA A 1 111 ? -14.093 -2.449 22.873 1.00 75.50 111 ALA A O 1
ATOM 838 N N . VAL A 1 112 ? -14.479 -4.446 21.968 1.00 89.19 112 VAL A N 1
ATOM 839 C CA . VAL A 1 112 ? -14.753 -3.906 20.615 1.00 89.19 112 VAL A CA 1
ATOM 840 C C . VAL A 1 112 ? -16.208 -4.114 20.196 1.00 89.19 112 VAL A C 1
ATOM 842 O O . VAL A 1 112 ? -16.735 -5.222 20.264 1.00 89.19 112 VAL A O 1
ATOM 845 N N . LYS A 1 113 ? -16.861 -3.028 19.767 1.00 92.25 113 LYS A N 1
ATOM 846 C CA . LYS A 1 113 ? -18.192 -2.989 19.135 1.00 92.25 113 LYS A CA 1
ATOM 847 C C . LYS A 1 113 ? -18.064 -3.114 17.620 1.00 92.25 113 LYS A C 1
ATOM 849 O O . LYS A 1 113 ? -18.794 -3.885 17.004 1.00 92.25 113 LYS A O 1
ATOM 854 N N . ALA A 1 114 ? -17.133 -2.371 17.026 1.00 95.25 114 ALA A N 1
ATOM 855 C CA . ALA A 1 114 ? -16.881 -2.387 15.591 1.00 95.25 114 ALA A CA 1
ATOM 856 C C . ALA A 1 114 ? -15.385 -2.259 15.294 1.00 95.25 114 ALA A C 1
ATOM 858 O O . ALA A 1 114 ? -14.716 -1.447 15.926 1.00 95.25 114 ALA A O 1
ATOM 859 N N . LEU A 1 115 ? -14.883 -3.022 14.322 1.00 97.38 115 LEU A N 1
ATOM 860 C CA . LEU A 1 115 ? -13.556 -2.856 13.735 1.00 97.38 115 LEU A CA 1
ATOM 861 C C . LEU A 1 115 ? -13.706 -2.422 12.275 1.00 97.38 115 LEU A C 1
ATOM 863 O O . LEU A 1 115 ? -14.239 -3.166 11.449 1.00 97.38 115 LEU A O 1
ATOM 867 N N . ILE A 1 116 ? -13.221 -1.219 11.983 1.00 98.62 116 ILE A N 1
ATOM 868 C CA . ILE A 1 116 ? -13.243 -0.590 10.666 1.00 98.62 116 ILE A CA 1
ATOM 869 C C . ILE A 1 116 ? -11.797 -0.401 10.210 1.00 98.62 116 ILE A C 1
ATOM 871 O O . ILE A 1 116 ? -11.019 0.304 10.856 1.00 98.62 116 ILE A O 1
ATOM 875 N N . THR A 1 117 ? -11.421 -1.043 9.112 1.00 98.69 117 THR A N 1
ATOM 876 C CA . THR A 1 117 ? -10.089 -0.897 8.509 1.00 98.69 117 THR A CA 1
ATOM 877 C C . THR A 1 117 ? -10.149 -0.041 7.249 1.00 98.69 117 THR A C 1
ATOM 879 O O . THR A 1 117 ? -11.141 -0.076 6.526 1.00 98.69 117 THR A O 1
ATOM 882 N N . ILE A 1 118 ? -9.114 0.755 6.991 1.00 98.50 118 ILE A N 1
ATOM 883 C CA . ILE A 1 118 ? -8.984 1.599 5.795 1.00 98.50 118 ILE A CA 1
ATOM 884 C C . ILE A 1 118 ? -7.596 1.341 5.204 1.00 98.50 118 ILE A C 1
ATOM 886 O O . ILE A 1 118 ? -6.606 1.468 5.929 1.00 98.50 118 ILE A O 1
ATOM 890 N N . GLY A 1 119 ? -7.525 0.891 3.949 1.00 97.31 119 GLY A N 1
ATOM 891 C CA . GLY A 1 119 ? -6.254 0.622 3.257 1.00 97.31 119 GLY A CA 1
ATOM 892 C C . GLY A 1 119 ? -5.388 -0.472 3.895 1.00 97.31 119 GLY A C 1
ATOM 893 O O . GLY A 1 119 ? -4.184 -0.547 3.667 1.00 97.31 119 GLY A O 1
ATOM 894 N N . THR A 1 120 ? -5.945 -1.321 4.763 1.00 98.44 120 THR A N 1
ATOM 895 C CA . THR A 1 120 ? -5.156 -2.309 5.517 1.00 98.44 120 THR A CA 1
ATOM 896 C C . THR A 1 120 ? -4.734 -3.490 4.641 1.00 98.44 120 THR A C 1
ATOM 898 O O . THR A 1 120 ? -5.607 -4.145 4.086 1.00 98.44 120 THR A O 1
ATOM 901 N N . PRO A 1 121 ? -3.445 -3.877 4.591 1.00 97.75 121 PRO A N 1
ATOM 902 C CA . PRO A 1 121 ? -2.981 -5.020 3.801 1.00 97.75 121 PRO A CA 1
ATOM 903 C C . PRO A 1 121 ? -3.330 -6.369 4.460 1.00 97.75 121 PRO A C 1
ATOM 905 O O . PRO A 1 121 ? -2.456 -7.083 4.953 1.00 97.75 121 PRO A O 1
ATOM 908 N N . HIS A 1 122 ? -4.610 -6.755 4.492 1.00 98.44 122 HIS A N 1
ATOM 909 C CA . HIS A 1 122 ? -5.093 -7.968 5.165 1.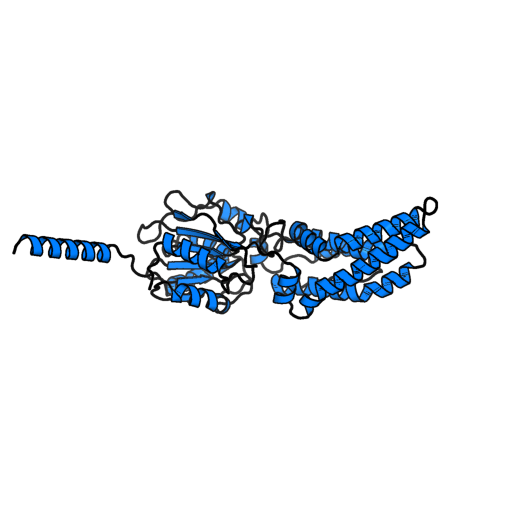00 98.44 122 HIS A CA 1
ATOM 910 C C . HIS A 1 122 ? -4.484 -9.268 4.630 1.00 98.44 122 HIS A C 1
ATOM 912 O O . HIS A 1 122 ? -4.415 -10.249 5.377 1.00 98.44 122 HIS A O 1
ATOM 918 N N . THR A 1 123 ? -4.052 -9.291 3.370 1.00 97.19 123 THR A N 1
ATOM 919 C CA . THR A 1 123 ? -3.349 -10.424 2.748 1.00 97.19 123 THR A CA 1
ATOM 920 C C . THR A 1 123 ? -1.890 -10.096 2.416 1.00 97.19 123 THR A C 1
ATOM 922 O O . THR A 1 123 ? -1.272 -10.806 1.627 1.00 97.19 123 THR A O 1
ATOM 925 N N . GLY A 1 124 ? -1.340 -9.043 3.026 1.00 95.25 124 GLY A N 1
ATOM 926 C CA . GLY A 1 124 ? 0.013 -8.538 2.795 1.00 95.25 124 GLY A CA 1
ATOM 927 C C . GLY A 1 124 ? 0.121 -7.557 1.621 1.00 95.25 124 GLY A C 1
ATOM 928 O O . GLY A 1 124 ? -0.854 -7.310 0.907 1.00 95.25 124 GLY A O 1
ATOM 929 N N . THR A 1 125 ? 1.303 -6.974 1.426 1.00 92.62 125 THR A N 1
ATOM 930 C CA . THR A 1 125 ? 1.604 -6.063 0.304 1.00 92.62 125 THR A CA 1
ATOM 931 C C . THR A 1 125 ? 2.946 -6.389 -0.353 1.00 92.62 125 THR A C 1
ATOM 933 O O . THR A 1 125 ? 3.912 -6.768 0.317 1.00 92.62 125 THR A O 1
ATOM 936 N N . GLY A 1 126 ? 3.013 -6.233 -1.680 1.00 90.94 126 GLY A N 1
ATOM 937 C CA . GLY A 1 126 ? 4.239 -6.426 -2.447 1.00 90.94 126 GLY A CA 1
ATOM 938 C C . GLY A 1 126 ? 5.340 -5.440 -2.057 1.00 90.94 126 GLY A C 1
ATOM 939 O O . GLY A 1 126 ? 6.502 -5.828 -2.014 1.00 90.94 126 GLY A O 1
ATOM 940 N N . LEU A 1 127 ? 5.007 -4.215 -1.631 1.00 87.44 127 LEU A N 1
ATOM 941 C CA . LEU A 1 127 ? 6.043 -3.268 -1.203 1.00 87.44 127 LEU A CA 1
ATOM 942 C C . LEU A 1 127 ? 6.763 -3.674 0.091 1.00 87.44 127 LEU A C 1
ATOM 944 O O . LEU A 1 127 ? 7.854 -3.170 0.359 1.00 87.44 127 LEU A O 1
ATOM 948 N N . ALA A 1 128 ? 6.171 -4.572 0.879 1.00 87.88 128 ALA A N 1
ATOM 949 C CA . ALA A 1 128 ? 6.787 -5.190 2.050 1.00 87.88 128 ALA A CA 1
ATOM 950 C C . ALA A 1 128 ? 7.506 -6.511 1.705 1.00 87.88 128 ALA A C 1
ATOM 952 O O . ALA A 1 128 ? 7.902 -7.257 2.594 1.00 87.88 128 ALA A O 1
ATOM 953 N N . THR A 1 129 ? 7.657 -6.829 0.415 1.00 86.69 129 THR A N 1
ATOM 954 C CA . THR A 1 129 ? 8.251 -8.076 -0.072 1.00 86.69 129 THR A CA 1
ATOM 955 C C . THR A 1 129 ? 9.525 -7.784 -0.867 1.00 86.69 129 THR A C 1
ATOM 957 O O . THR A 1 129 ? 9.491 -7.192 -1.945 1.00 86.69 129 THR A O 1
ATOM 960 N N . THR A 1 130 ? 10.672 -8.258 -0.374 1.00 80.69 130 THR A N 1
ATOM 961 C CA . THR A 1 130 ? 11.995 -8.016 -0.978 1.00 80.69 130 THR A CA 1
ATOM 962 C C . THR A 1 130 ? 12.068 -8.432 -2.449 1.00 80.69 130 THR A C 1
ATOM 964 O O . THR A 1 130 ? 12.636 -7.725 -3.278 1.00 80.69 130 THR A O 1
ATOM 967 N N . THR A 1 131 ? 11.458 -9.564 -2.809 1.00 83.00 131 THR A N 1
ATOM 968 C CA . THR A 1 131 ? 11.447 -10.059 -4.193 1.00 83.00 131 THR A CA 1
ATOM 969 C C . THR A 1 131 ? 10.718 -9.115 -5.150 1.00 83.00 131 THR A C 1
ATOM 971 O O . THR A 1 131 ? 11.146 -8.961 -6.290 1.00 83.00 131 THR A O 1
ATOM 974 N N . ASN A 1 132 ? 9.654 -8.441 -4.707 1.00 88.44 132 ASN A N 1
ATOM 975 C CA . ASN A 1 132 ? 8.933 -7.465 -5.524 1.00 88.44 132 ASN A CA 1
ATOM 976 C C . ASN A 1 132 ? 9.800 -6.233 -5.822 1.00 88.44 132 ASN A C 1
ATOM 978 O O . ASN A 1 132 ? 9.863 -5.794 -6.970 1.00 88.44 132 ASN A O 1
ATOM 982 N N . TRP A 1 133 ? 10.544 -5.740 -4.826 1.00 83.06 133 TRP A N 1
ATOM 983 C CA . TRP A 1 133 ? 11.562 -4.701 -5.030 1.00 83.06 133 TRP A CA 1
ATOM 984 C C . TRP A 1 133 ? 12.632 -5.142 -6.018 1.00 83.06 133 TRP A C 1
ATOM 986 O O . TRP A 1 133 ? 12.920 -4.422 -6.973 1.00 83.06 133 TRP A O 1
ATOM 996 N N . ALA A 1 134 ? 13.178 -6.345 -5.844 1.00 80.50 134 ALA A N 1
ATOM 997 C CA . ALA A 1 134 ? 14.186 -6.870 -6.754 1.00 80.50 134 ALA A CA 1
ATOM 998 C C . ALA A 1 134 ? 13.659 -6.984 -8.196 1.00 80.50 134 ALA A C 1
ATOM 1000 O O . ALA A 1 134 ? 14.364 -6.604 -9.129 1.00 80.50 134 ALA A O 1
ATOM 1001 N N . ASN A 1 135 ? 12.416 -7.437 -8.388 1.00 86.62 135 ASN A N 1
ATOM 1002 C CA . ASN A 1 135 ? 11.777 -7.529 -9.704 1.00 86.62 135 ASN A CA 1
ATOM 1003 C C . ASN A 1 135 ? 11.572 -6.153 -10.345 1.00 86.62 135 ASN A C 1
ATOM 1005 O O . ASN A 1 135 ? 11.912 -5.968 -11.513 1.00 86.62 135 ASN A O 1
ATOM 1009 N N . PHE A 1 136 ? 11.042 -5.192 -9.585 1.00 87.31 136 PHE A N 1
ATOM 1010 C CA . PHE A 1 136 ? 10.821 -3.828 -10.057 1.00 87.31 136 PHE A CA 1
ATOM 1011 C C . PHE A 1 136 ? 12.134 -3.157 -10.478 1.00 87.31 136 PHE A C 1
ATOM 1013 O O . PHE A 1 136 ? 12.261 -2.698 -11.609 1.00 87.31 136 PHE A O 1
ATOM 1020 N N . ILE A 1 137 ? 13.155 -3.202 -9.622 1.00 81.88 137 ILE A N 1
ATOM 1021 C CA . ILE A 1 137 ? 14.454 -2.588 -9.923 1.00 81.88 137 ILE A CA 1
ATOM 1022 C C . ILE A 1 137 ? 15.157 -3.326 -11.070 1.00 81.88 137 ILE A C 1
ATOM 1024 O O . ILE A 1 137 ? 15.813 -2.700 -11.898 1.00 81.88 137 ILE A O 1
ATOM 1028 N N . SER A 1 138 ? 15.003 -4.650 -11.173 1.00 81.75 138 SER A N 1
ATOM 1029 C CA . SER A 1 138 ? 15.542 -5.412 -12.308 1.00 81.75 138 SER A CA 1
ATOM 1030 C C . SER A 1 138 ? 14.915 -4.981 -13.635 1.00 81.75 138 SER A C 1
ATOM 1032 O O . SER A 1 138 ? 15.625 -4.906 -14.639 1.00 81.75 138 SER A O 1
ATOM 1034 N N . ALA A 1 139 ? 13.615 -4.665 -13.651 1.00 87.88 139 ALA A N 1
ATOM 1035 C CA . ALA A 1 139 ? 12.954 -4.113 -14.831 1.00 87.88 139 ALA A CA 1
ATOM 1036 C C . ALA A 1 139 ? 13.519 -2.730 -15.193 1.00 87.88 139 ALA A C 1
ATOM 1038 O O . ALA A 1 139 ? 13.851 -2.499 -16.357 1.00 87.88 139 ALA A O 1
ATOM 1039 N N . ASP A 1 140 ? 13.735 -1.861 -14.202 1.00 87.44 140 ASP A N 1
ATOM 1040 C CA . ASP A 1 140 ? 14.342 -0.539 -14.411 1.00 87.44 140 ASP A CA 1
ATOM 1041 C C . ASP A 1 140 ? 15.775 -0.641 -14.936 1.00 87.44 140 ASP A C 1
ATOM 1043 O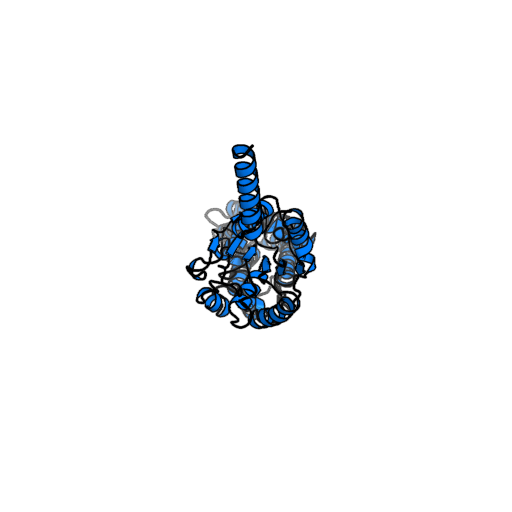 O . ASP A 1 140 ? 16.148 0.056 -15.878 1.00 87.44 140 ASP A O 1
ATOM 1047 N N . ILE A 1 141 ? 16.581 -1.559 -14.403 1.00 83.31 141 ILE A N 1
ATOM 1048 C CA . ILE A 1 141 ? 17.938 -1.831 -14.894 1.00 83.31 141 ILE A CA 1
ATOM 1049 C C . ILE A 1 141 ? 17.905 -2.325 -16.340 1.00 83.31 141 ILE A C 1
ATOM 1051 O O . ILE A 1 141 ? 18.669 -1.837 -17.178 1.00 83.31 141 ILE A O 1
ATOM 1055 N N . ALA A 1 142 ? 17.032 -3.286 -16.645 1.00 86.25 142 ALA A N 1
ATOM 1056 C CA . ALA A 1 142 ? 16.894 -3.827 -17.991 1.00 86.25 142 ALA A CA 1
ATOM 1057 C C . ALA A 1 142 ? 16.457 -2.750 -18.995 1.00 86.25 142 ALA A C 1
ATOM 1059 O O . ALA A 1 142 ? 16.898 -2.773 -20.143 1.00 86.25 142 ALA A O 1
ATOM 1060 N N . ALA A 1 143 ? 15.636 -1.793 -18.565 1.00 91.31 143 ALA A N 1
ATOM 1061 C CA . ALA A 1 143 ? 15.135 -0.727 -19.419 1.00 91.31 143 ALA A CA 1
ATOM 1062 C C . ALA A 1 143 ? 16.096 0.468 -19.535 1.00 91.31 143 ALA A C 1
ATOM 1064 O O . ALA A 1 143 ? 16.229 1.034 -20.619 1.00 91.31 143 ALA A O 1
ATOM 1065 N N . MET A 1 144 ? 16.787 0.850 -18.456 1.00 88.62 144 MET A N 1
ATOM 1066 C CA . MET A 1 144 ? 17.632 2.050 -18.396 1.00 88.62 144 MET A CA 1
ATOM 1067 C C . MET A 1 144 ? 19.118 1.770 -18.600 1.00 88.62 144 MET A C 1
ATOM 1069 O O . MET A 1 144 ? 19.792 2.546 -19.267 1.00 88.62 144 MET A O 1
ATOM 1073 N N . ILE A 1 145 ? 19.661 0.696 -18.031 1.00 85.38 145 ILE A N 1
ATOM 1074 C CA . ILE A 1 145 ? 21.116 0.473 -17.964 1.00 85.38 145 ILE A CA 1
ATOM 1075 C C . ILE A 1 145 ? 21.587 -0.490 -19.048 1.00 85.38 145 ILE A C 1
ATOM 1077 O O . ILE A 1 145 ? 22.635 -0.278 -19.664 1.00 85.38 145 ILE A O 1
ATOM 1081 N N . LEU A 1 146 ? 20.812 -1.544 -19.303 1.00 85.25 146 LEU A N 1
ATOM 1082 C CA . LEU A 1 146 ? 21.209 -2.594 -20.231 1.00 85.25 146 LEU A CA 1
ATOM 1083 C C . LEU A 1 146 ? 21.345 -2.116 -21.692 1.00 85.25 146 LEU A C 1
ATOM 1085 O O . LEU A 1 146 ? 22.329 -2.516 -22.318 1.00 85.25 146 LEU A O 1
ATOM 1089 N N . PRO A 1 147 ? 20.471 -1.244 -22.249 1.00 91.88 147 PRO A N 1
ATOM 1090 C CA . PRO A 1 147 ? 20.622 -0.820 -23.640 1.00 91.88 147 PRO A CA 1
ATOM 1091 C C . PRO A 1 147 ? 21.952 -0.089 -23.898 1.00 91.88 147 PRO A C 1
ATOM 1093 O O . PRO A 1 147 ? 22.685 -0.529 -24.783 1.00 91.88 147 PRO A O 1
ATOM 1096 N N . PRO A 1 148 ? 22.369 0.922 -23.099 1.00 90.00 148 PRO A N 1
ATOM 1097 C CA . PRO A 1 148 ? 23.702 1.506 -23.249 1.00 90.00 148 PRO A CA 1
ATOM 1098 C C . PRO A 1 148 ? 24.852 0.545 -22.964 1.00 90.00 148 PRO A C 1
ATOM 1100 O O . PRO A 1 148 ? 25.909 0.668 -23.582 1.00 90.00 148 PRO A O 1
ATOM 1103 N N . LEU A 1 149 ? 24.691 -0.395 -22.030 1.00 84.38 149 LEU A N 1
ATOM 1104 C CA . LEU A 1 149 ? 25.746 -1.356 -21.709 1.00 84.38 149 LEU A CA 1
ATOM 1105 C C . LEU A 1 149 ? 26.060 -2.257 -22.911 1.00 84.38 149 LEU A C 1
ATOM 1107 O O . LEU A 1 149 ? 27.234 -2.439 -23.239 1.00 84.38 149 LEU A O 1
ATOM 1111 N N . LEU A 1 150 ? 25.018 -2.748 -23.585 1.00 84.69 150 LEU A N 1
ATOM 1112 C CA . LEU A 1 150 ? 25.118 -3.585 -24.784 1.00 84.69 150 LEU A CA 1
ATOM 1113 C C . LEU A 1 150 ? 25.407 -2.782 -26.059 1.00 84.69 150 LEU A C 1
ATOM 1115 O O . LEU A 1 150 ? 25.794 -3.365 -27.073 1.00 84.69 150 LEU A O 1
ATOM 1119 N N . ASP A 1 151 ? 25.257 -1.455 -26.019 1.00 91.75 151 ASP A N 1
ATOM 1120 C CA . ASP A 1 151 ? 25.532 -0.616 -27.175 1.00 91.75 151 ASP A CA 1
ATOM 1121 C C . ASP A 1 151 ? 27.029 -0.638 -27.538 1.00 91.75 151 ASP A C 1
ATOM 1123 O O . ASP A 1 151 ? 27.901 -0.391 -26.699 1.00 91.75 151 ASP A O 1
ATOM 1127 N N . CYS A 1 152 ? 27.320 -0.924 -28.806 1.00 91.31 152 CYS A N 1
ATOM 1128 C CA . CYS A 1 152 ? 28.654 -0.936 -29.410 1.00 91.31 152 CYS A CA 1
ATOM 1129 C C . CYS A 1 152 ? 28.804 0.110 -30.527 1.00 91.31 152 CYS A C 1
ATOM 1131 O O . CYS A 1 152 ? 29.825 0.141 -31.216 1.00 91.31 152 CYS A O 1
ATOM 1133 N N . GLN A 1 153 ? 27.792 0.957 -30.722 1.00 93.94 153 GLN A N 1
ATOM 1134 C CA . GLN A 1 153 ? 27.807 2.017 -31.720 1.00 93.94 153 GLN A CA 1
ATOM 1135 C C . GLN A 1 153 ? 28.661 3.213 -31.254 1.00 93.94 153 GLN A C 1
ATOM 1137 O O . GLN A 1 153 ? 28.769 3.468 -30.049 1.00 93.94 153 GLN A O 1
ATOM 1142 N N . PRO A 1 154 ? 29.263 3.979 -32.185 1.00 93.69 154 PRO A N 1
ATOM 1143 C CA . PRO A 1 154 ? 30.092 5.133 -31.832 1.00 93.69 154 PRO A CA 1
ATOM 1144 C C . PRO A 1 154 ? 29.310 6.231 -31.097 1.00 93.69 154 PRO A C 1
ATOM 1146 O O . PRO A 1 154 ? 29.889 6.973 -30.304 1.00 93.69 154 PRO A O 1
ATOM 1149 N N . GLU A 1 155 ? 27.996 6.327 -31.310 1.00 95.12 155 GLU A N 1
ATOM 1150 C CA . GLU A 1 155 ? 27.157 7.356 -30.696 1.00 95.12 155 GLU A CA 1
ATOM 1151 C C . GLU A 1 155 ? 26.818 7.087 -29.220 1.00 95.12 155 GLU A C 1
ATOM 1153 O O . GLU A 1 155 ? 26.442 8.023 -28.507 1.00 95.12 155 GLU A O 1
ATOM 1158 N N . LYS A 1 156 ? 27.052 5.863 -28.718 1.00 92.75 156 LYS A N 1
ATOM 1159 C CA . LYS A 1 156 ? 26.833 5.449 -27.319 1.00 92.75 156 LYS A CA 1
ATOM 1160 C C . LYS A 1 156 ? 27.280 6.494 -26.302 1.00 92.75 156 LYS A C 1
ATOM 1162 O O . LYS A 1 156 ? 26.562 6.779 -25.346 1.00 92.75 156 LYS A O 1
ATOM 1167 N N . GLN A 1 157 ? 28.481 7.054 -26.471 1.00 90.56 157 GLN A N 1
ATOM 1168 C CA . GLN A 1 157 ? 29.049 7.988 -25.494 1.00 90.56 157 GLN A CA 1
ATOM 1169 C C . GLN A 1 157 ? 28.200 9.255 -25.343 1.00 90.56 157 GLN A C 1
ATOM 1171 O O . GLN A 1 157 ? 28.060 9.770 -24.233 1.00 90.56 157 GLN A O 1
ATOM 1176 N N . ALA A 1 158 ? 27.601 9.736 -26.435 1.00 93.56 158 ALA A N 1
ATOM 1177 C CA . ALA A 1 158 ? 26.694 10.875 -26.396 1.00 93.56 158 ALA A CA 1
ATOM 1178 C C . ALA A 1 158 ? 25.398 10.521 -25.652 1.00 93.56 158 ALA A C 1
ATOM 1180 O O . ALA A 1 158 ? 24.945 11.309 -24.821 1.00 93.56 158 ALA A O 1
ATOM 1181 N N . ILE A 1 159 ? 24.856 9.321 -25.894 1.00 94.25 159 ILE A N 1
ATOM 1182 C CA . ILE A 1 159 ? 23.656 8.813 -25.214 1.00 94.25 159 ILE A CA 1
ATOM 1183 C C . ILE A 1 159 ? 23.908 8.721 -23.710 1.00 94.25 159 ILE A C 1
ATOM 1185 O O . ILE A 1 159 ? 23.208 9.365 -22.932 1.00 94.25 159 ILE A O 1
ATOM 1189 N N . VAL A 1 160 ? 24.950 7.986 -23.301 1.00 90.12 160 VAL A N 1
ATOM 1190 C CA . VAL A 1 160 ? 25.319 7.787 -21.890 1.00 90.12 160 VAL A CA 1
ATOM 1191 C C . VAL A 1 160 ? 25.525 9.128 -21.193 1.00 90.12 160 VAL A C 1
ATOM 1193 O O . VAL A 1 160 ? 24.969 9.343 -20.116 1.00 90.12 160 VAL A O 1
ATOM 1196 N N . LYS A 1 161 ? 26.263 10.061 -21.807 1.00 88.81 161 LYS A N 1
ATOM 1197 C CA . LYS A 1 161 ? 26.487 11.395 -21.232 1.00 88.81 161 LYS A CA 1
ATOM 1198 C C . LYS A 1 161 ? 25.175 12.148 -20.996 1.00 88.81 161 LYS A C 1
ATOM 1200 O O . LYS A 1 161 ? 25.051 12.824 -19.979 1.00 88.81 161 LYS A O 1
ATOM 1205 N N . PHE A 1 162 ? 24.215 12.031 -21.912 1.00 92.44 162 PHE A N 1
ATOM 1206 C CA . PHE A 1 162 ? 22.920 12.698 -21.800 1.00 92.44 162 PHE A CA 1
ATOM 1207 C C . PHE A 1 162 ? 22.050 12.100 -20.686 1.00 92.44 162 PHE A C 1
ATOM 1209 O O . PHE A 1 162 ? 21.495 12.845 -19.881 1.00 92.44 162 PHE A O 1
ATOM 1216 N N . VAL A 1 163 ? 21.953 10.769 -20.600 1.00 90.81 163 VAL A N 1
ATOM 1217 C CA . VAL A 1 163 ? 21.036 10.105 -19.652 1.00 90.81 163 VAL A CA 1
ATOM 1218 C C . VAL A 1 163 ? 21.622 9.857 -18.262 1.00 90.81 163 VAL A C 1
ATOM 1220 O O . VAL A 1 163 ? 20.866 9.573 -17.338 1.00 90.81 163 VAL A O 1
ATOM 1223 N N . SER A 1 164 ? 22.938 10.004 -18.073 1.00 85.25 164 SER A N 1
ATOM 1224 C CA . SER A 1 164 ? 23.603 9.717 -16.790 1.00 85.25 164 SER A CA 1
ATOM 1225 C C . SER A 1 164 ? 23.022 10.491 -15.609 1.00 85.25 164 SER A C 1
ATOM 1227 O O . SER A 1 164 ? 22.670 9.886 -14.600 1.00 85.25 164 SER A O 1
ATOM 1229 N N . SER A 1 165 ? 22.904 11.819 -15.719 1.00 85.81 165 SER A N 1
ATOM 1230 C CA . SER A 1 165 ? 22.373 12.628 -14.614 1.00 85.81 165 SER A CA 1
ATOM 1231 C C . SER A 1 165 ? 20.884 12.355 -14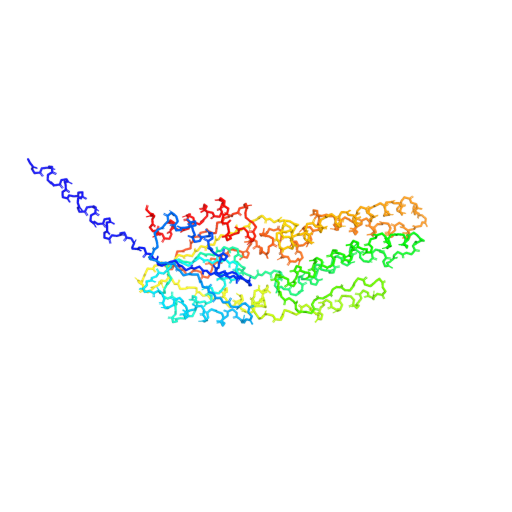.356 1.00 85.81 165 SER A C 1
ATOM 1233 O O . SER A 1 165 ? 20.530 12.164 -13.192 1.00 85.81 165 SER A O 1
ATOM 1235 N N . PRO A 1 166 ? 20.016 12.252 -15.386 1.00 90.38 166 PRO A N 1
ATOM 1236 C CA . PRO A 1 166 ? 18.629 11.861 -15.168 1.00 90.38 166 PRO A CA 1
ATOM 1237 C C . PRO A 1 166 ? 18.443 10.504 -14.481 1.00 90.38 166 PRO A C 1
ATOM 1239 O O . PRO A 1 166 ? 17.656 10.401 -13.542 1.00 90.38 166 PRO A O 1
ATOM 1242 N N . ILE A 1 167 ? 19.194 9.478 -14.898 1.00 87.31 167 ILE A N 1
ATOM 1243 C CA . ILE A 1 167 ? 19.141 8.138 -14.291 1.00 87.31 167 ILE A CA 1
ATOM 1244 C C . ILE A 1 167 ? 19.604 8.184 -12.831 1.00 87.31 167 ILE A C 1
ATOM 1246 O O . ILE A 1 167 ? 18.994 7.550 -11.969 1.00 87.31 167 ILE A O 1
ATOM 1250 N N . GLN A 1 168 ? 20.652 8.957 -12.535 1.00 83.12 168 GLN A N 1
ATOM 1251 C CA . GLN A 1 168 ? 21.147 9.116 -11.170 1.00 83.12 168 GLN A CA 1
ATOM 1252 C C . GLN A 1 168 ? 20.101 9.761 -10.253 1.00 83.12 168 GLN A C 1
ATOM 1254 O O . GLN A 1 168 ? 19.870 9.256 -9.157 1.00 83.12 168 GLN A O 1
ATOM 1259 N N . GLN A 1 169 ? 19.447 10.835 -10.705 1.00 84.88 169 GLN A N 1
ATOM 1260 C CA . GLN A 1 169 ? 18.389 11.500 -9.937 1.00 84.88 169 GLN A CA 1
ATOM 1261 C C . GLN A 1 169 ? 17.175 10.585 -9.737 1.00 84.88 169 GLN A C 1
ATOM 1263 O O . GLN A 1 169 ? 16.682 10.464 -8.621 1.00 84.88 169 GLN A O 1
ATOM 1268 N N . PHE A 1 170 ? 16.745 9.867 -10.781 1.00 86.81 170 PHE A N 1
ATOM 1269 C CA . PHE A 1 170 ? 15.674 8.875 -10.669 1.00 86.81 170 PHE A CA 1
ATOM 1270 C C . PHE A 1 170 ? 15.997 7.810 -9.611 1.00 86.81 170 PHE A C 1
ATOM 1272 O O . PHE A 1 170 ? 15.193 7.544 -8.719 1.00 86.81 170 PHE A O 1
ATOM 1279 N N . SER A 1 171 ? 17.205 7.248 -9.670 1.00 82.50 171 SER A N 1
ATOM 1280 C CA . SER A 1 171 ? 17.655 6.211 -8.737 1.00 82.50 171 SER A CA 1
ATOM 1281 C C . SER A 1 171 ? 17.688 6.721 -7.295 1.00 82.50 171 SER A C 1
ATOM 1283 O O . SER A 1 171 ? 17.300 6.000 -6.379 1.00 82.50 171 SER A O 1
ATOM 1285 N N . GLN A 1 172 ? 18.097 7.977 -7.089 1.00 81.44 172 GLN A N 1
ATOM 1286 C CA . GLN A 1 172 ? 18.052 8.635 -5.781 1.00 81.44 172 GLN A CA 1
ATOM 1287 C C . GLN A 1 172 ? 16.616 8.779 -5.264 1.00 81.44 172 GLN A C 1
ATOM 1289 O O . GLN A 1 172 ? 16.381 8.444 -4.107 1.00 81.44 172 GLN A O 1
ATOM 1294 N N . SER A 1 173 ? 15.652 9.179 -6.100 1.00 83.75 173 SER A N 1
ATOM 1295 C CA . SER A 1 173 ? 14.240 9.264 -5.696 1.00 83.75 173 SER A CA 1
ATOM 1296 C C . SER A 1 173 ? 13.653 7.897 -5.321 1.00 83.75 173 SER A C 1
ATOM 1298 O O . SER A 1 173 ? 12.889 7.806 -4.363 1.00 83.75 173 SER A O 1
ATOM 1300 N N . ILE A 1 174 ? 14.023 6.817 -6.023 1.00 81.12 174 ILE A N 1
ATOM 1301 C CA . ILE A 1 174 ? 13.592 5.450 -5.671 1.00 81.12 174 ILE A CA 1
ATOM 1302 C C . ILE A 1 174 ? 14.188 5.004 -4.332 1.00 81.12 174 ILE A C 1
ATOM 1304 O O . ILE A 1 174 ? 13.482 4.425 -3.504 1.00 81.12 174 ILE A O 1
ATOM 1308 N N . VAL A 1 175 ? 15.468 5.302 -4.091 1.00 77.75 175 VAL A N 1
ATOM 1309 C CA . VAL A 1 175 ? 16.118 5.046 -2.799 1.00 77.75 175 VAL A CA 1
ATOM 1310 C C . VAL A 1 175 ? 15.427 5.847 -1.697 1.00 77.75 175 VAL A C 1
ATOM 1312 O O . VAL A 1 175 ? 15.024 5.270 -0.693 1.00 77.75 175 VAL A O 1
ATOM 1315 N N . GLU A 1 176 ? 15.212 7.146 -1.887 1.00 82.69 176 GLU A N 1
ATOM 1316 C CA . GLU A 1 176 ? 14.547 7.998 -0.898 1.00 82.69 176 GLU A CA 1
ATOM 1317 C C . GLU A 1 176 ? 13.121 7.518 -0.594 1.00 82.69 176 GLU A C 1
ATOM 1319 O O . GLU A 1 176 ? 12.730 7.462 0.571 1.00 82.69 176 GLU A O 1
ATOM 1324 N N . PHE A 1 177 ? 12.368 7.091 -1.613 1.00 83.00 177 PHE A N 1
ATOM 1325 C CA . PHE A 1 177 ? 11.059 6.461 -1.437 1.00 83.00 177 PHE A CA 1
ATOM 1326 C C . PHE A 1 177 ? 11.146 5.203 -0.560 1.00 83.00 177 PHE A C 1
ATOM 1328 O O . PHE A 1 177 ? 10.408 5.088 0.421 1.00 83.00 177 PHE A O 1
ATOM 1335 N N . ALA A 1 178 ? 12.077 4.292 -0.861 1.00 78.31 178 ALA A N 1
ATOM 1336 C CA . ALA A 1 178 ? 12.291 3.079 -0.075 1.00 78.31 178 ALA A CA 1
ATOM 1337 C C . ALA A 1 178 ? 12.653 3.407 1.387 1.00 78.31 178 ALA A C 1
ATOM 1339 O O . ALA A 1 178 ? 12.043 2.874 2.315 1.00 78.31 178 ALA A O 1
ATOM 1340 N N . HIS A 1 179 ? 13.592 4.330 1.607 1.00 76.56 179 HIS A N 1
ATOM 1341 C CA . HIS A 1 179 ? 14.016 4.785 2.937 1.00 76.56 179 HIS A CA 1
ATOM 1342 C C . HIS A 1 179 ? 12.865 5.425 3.717 1.00 76.56 179 HIS A C 1
ATOM 1344 O O . HIS A 1 179 ? 12.585 5.026 4.845 1.00 76.56 179 HIS A O 1
ATOM 1350 N N . LYS A 1 180 ? 12.158 6.392 3.126 1.00 75.94 180 LYS A N 1
ATOM 1351 C CA . LYS A 1 180 ? 11.114 7.157 3.821 1.00 75.94 180 LYS A CA 1
ATOM 1352 C C . LYS A 1 180 ? 9.893 6.307 4.151 1.00 75.94 180 LYS A C 1
ATOM 1354 O O . LYS A 1 180 ? 9.309 6.465 5.222 1.00 75.94 180 LYS A O 1
ATOM 1359 N N . PHE A 1 181 ? 9.506 5.412 3.246 1.00 72.25 181 PHE A N 1
ATOM 1360 C CA . PHE A 1 181 ? 8.294 4.620 3.414 1.00 72.25 181 PHE A CA 1
ATOM 1361 C C . PHE A 1 181 ? 8.545 3.313 4.186 1.00 72.25 181 PHE A C 1
ATOM 1363 O O . PHE A 1 181 ? 7.736 2.946 5.034 1.00 72.25 181 PHE A O 1
ATOM 1370 N N . PHE A 1 182 ? 9.680 2.639 3.959 1.00 69.56 182 PHE A N 1
ATOM 1371 C CA . PHE A 1 182 ? 9.974 1.308 4.517 1.00 69.56 182 PHE A CA 1
ATOM 1372 C C . PHE A 1 182 ? 11.228 1.243 5.400 1.00 69.56 182 PHE A C 1
ATOM 1374 O O . PHE A 1 182 ? 11.571 0.167 5.883 1.00 69.56 182 PHE A O 1
ATOM 1381 N N . ASN A 1 183 ? 11.899 2.368 5.663 1.00 66.44 183 ASN A N 1
ATOM 1382 C CA . ASN A 1 183 ? 13.056 2.446 6.562 1.00 66.44 183 ASN A CA 1
ATOM 1383 C C . ASN A 1 183 ? 14.179 1.439 6.226 1.00 66.44 183 ASN A C 1
ATOM 1385 O O . ASN A 1 183 ? 14.743 0.797 7.113 1.00 66.44 183 ASN A O 1
ATOM 1389 N N . PHE A 1 184 ? 14.491 1.264 4.938 1.00 61.69 184 PHE A N 1
ATOM 1390 C CA . PHE A 1 184 ? 15.688 0.527 4.519 1.00 61.69 184 PHE A CA 1
ATOM 1391 C C . PHE A 1 184 ? 16.933 1.273 5.017 1.00 61.69 184 PHE A C 1
ATOM 1393 O O . PHE A 1 184 ? 17.112 2.403 4.611 1.00 61.69 184 PHE A O 1
ATOM 1400 N N . SER A 1 185 ? 17.817 0.704 5.844 1.00 53.97 185 SER A N 1
ATOM 1401 C CA . SER A 1 185 ? 19.027 1.438 6.283 1.00 53.97 185 SER A CA 1
ATOM 1402 C C . SER A 1 185 ? 20.188 1.375 5.288 1.00 53.97 185 SER A C 1
ATOM 1404 O O . SER A 1 185 ? 20.997 2.297 5.251 1.00 53.97 185 SER A O 1
ATOM 1406 N N . ASP A 1 186 ? 20.254 0.329 4.457 1.00 55.66 186 ASP A N 1
ATOM 1407 C CA . ASP A 1 186 ? 21.428 0.021 3.618 1.00 55.66 186 ASP A CA 1
ATOM 1408 C C . ASP A 1 186 ? 21.101 -0.071 2.117 1.00 55.66 186 ASP A C 1
ATOM 1410 O O . ASP A 1 186 ? 21.918 -0.503 1.299 1.00 55.66 186 ASP A O 1
ATOM 1414 N N . PHE A 1 187 ? 19.897 0.355 1.725 1.00 57.31 187 PHE A N 1
ATOM 1415 C CA . PHE A 1 187 ? 19.498 0.354 0.324 1.00 57.31 187 PHE A CA 1
ATOM 1416 C C . PHE A 1 187 ? 20.154 1.524 -0.410 1.00 57.31 187 PHE A C 1
ATOM 1418 O O . PHE A 1 187 ? 19.864 2.691 -0.143 1.00 57.31 187 PHE A O 1
ATOM 1425 N N . SER A 1 188 ? 21.052 1.207 -1.341 1.00 59.28 188 SER A N 1
ATOM 1426 C CA . SER A 1 188 ? 21.675 2.169 -2.245 1.00 59.28 188 SER A CA 1
ATOM 1427 C C . SER A 1 188 ? 21.745 1.587 -3.652 1.00 59.28 188 SER A C 1
ATOM 1429 O O . SER A 1 188 ? 22.038 0.406 -3.841 1.00 59.28 188 SER A O 1
ATOM 1431 N N . ILE A 1 189 ? 21.469 2.424 -4.651 1.00 58.34 189 ILE A N 1
ATOM 1432 C CA . ILE A 1 189 ? 21.604 2.069 -6.064 1.00 58.34 189 ILE A CA 1
ATOM 1433 C C . ILE A 1 189 ? 22.841 2.792 -6.600 1.00 58.34 189 ILE A C 1
ATOM 1435 O O . ILE A 1 189 ? 22.860 4.018 -6.715 1.00 58.34 189 ILE A O 1
ATOM 1439 N N . SER A 1 190 ? 23.892 2.037 -6.929 1.00 56.16 190 SER A N 1
ATOM 1440 C CA . SER A 1 190 ? 25.082 2.587 -7.583 1.00 56.16 190 SER A CA 1
ATOM 1441 C C . SER A 1 190 ? 24.852 2.686 -9.090 1.00 56.16 190 SER A C 1
ATOM 1443 O O . SER A 1 190 ? 24.750 1.676 -9.782 1.00 56.16 190 SER A O 1
ATOM 1445 N N . CYS A 1 191 ? 24.810 3.910 -9.615 1.00 53.34 191 CYS A N 1
ATOM 1446 C CA . CYS A 1 191 ? 24.701 4.188 -11.051 1.00 53.34 191 CYS A CA 1
ATOM 1447 C C . CYS A 1 191 ? 26.078 4.178 -11.738 1.00 53.34 191 CYS A C 1
ATOM 1449 O O . CYS A 1 191 ? 26.424 5.102 -12.476 1.00 53.34 191 CYS A O 1
ATOM 1451 N N . ASN A 1 192 ? 26.918 3.183 -11.447 1.00 57.94 192 ASN A N 1
ATOM 1452 C CA . ASN A 1 192 ? 28.230 3.077 -12.073 1.00 57.94 192 ASN A CA 1
ATOM 1453 C C . ASN A 1 192 ? 28.128 2.256 -13.367 1.00 57.94 192 ASN A C 1
ATOM 1455 O O . ASN A 1 192 ? 27.937 1.044 -13.336 1.00 57.94 192 ASN A O 1
ATOM 1459 N 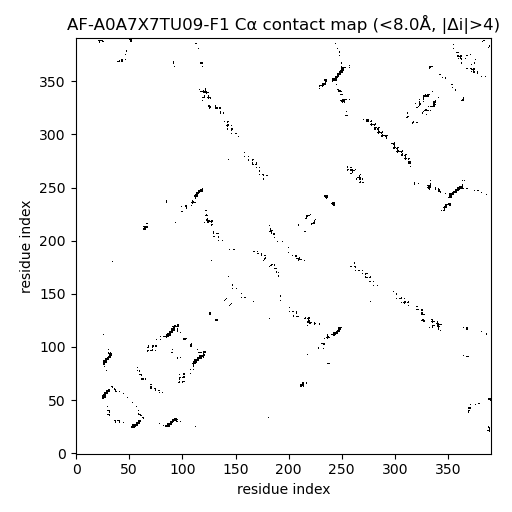N . TRP A 1 193 ? 28.330 2.924 -14.506 1.00 56.16 193 TRP A N 1
ATOM 1460 C CA . TRP A 1 193 ? 28.333 2.333 -15.852 1.00 56.16 193 TRP A CA 1
ATOM 1461 C C . TRP A 1 193 ? 29.417 1.263 -16.086 1.00 56.16 193 TRP A C 1
ATOM 1463 O O . TRP A 1 193 ? 29.444 0.646 -17.148 1.00 56.16 193 TRP A O 1
ATOM 1473 N N . SER A 1 194 ? 30.314 1.059 -15.117 1.00 52.31 194 SER A N 1
ATOM 1474 C CA . SER A 1 194 ? 31.393 0.061 -15.149 1.00 52.31 194 SER A CA 1
ATOM 1475 C C . SER A 1 194 ? 31.089 -1.209 -14.337 1.00 52.31 194 SER A C 1
ATOM 1477 O O . SER A 1 194 ? 31.950 -2.081 -14.250 1.00 52.31 194 SER A O 1
ATOM 1479 N N . VAL A 1 19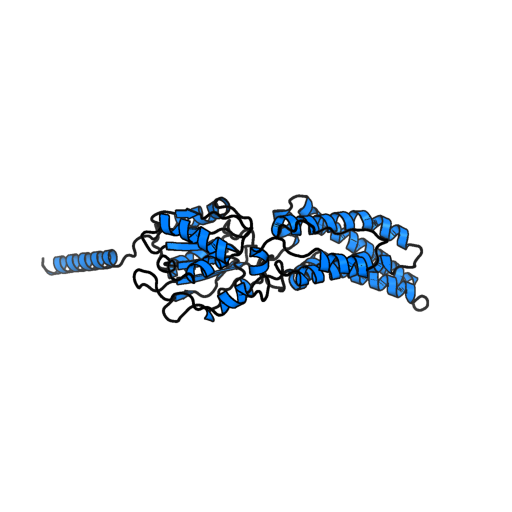5 ? 29.918 -1.311 -13.697 1.00 53.81 195 VAL A N 1
ATOM 1480 C CA . VAL A 1 195 ? 29.540 -2.457 -12.846 1.00 53.81 195 VAL A CA 1
ATOM 1481 C C . VAL A 1 195 ? 28.893 -3.553 -13.693 1.00 53.81 195 VAL A C 1
ATOM 1483 O O . VAL A 1 195 ? 28.129 -3.265 -14.615 1.00 53.81 195 VAL A O 1
ATOM 1486 N N . SER A 1 196 ? 29.201 -4.820 -13.400 1.00 53.22 196 SER A N 1
ATOM 1487 C CA . SER A 1 196 ? 28.590 -5.942 -14.115 1.00 53.22 196 SER A CA 1
ATOM 1488 C C . SER A 1 196 ? 27.105 -6.087 -13.748 1.00 53.22 196 SER A C 1
ATOM 1490 O O . SER A 1 196 ? 26.698 -5.812 -12.619 1.00 53.22 196 SER A O 1
ATOM 1492 N N . LEU A 1 197 ? 26.277 -6.555 -14.690 1.00 53.00 197 LEU A N 1
ATOM 1493 C CA . LEU A 1 197 ? 24.844 -6.783 -14.449 1.00 53.00 197 LEU A CA 1
ATOM 1494 C C . LEU A 1 197 ? 24.606 -7.750 -13.273 1.00 53.00 197 LEU A C 1
ATOM 1496 O O . LEU A 1 197 ? 23.672 -7.556 -12.501 1.00 53.00 197 LEU A O 1
ATOM 1500 N N . SER A 1 198 ? 25.467 -8.759 -13.110 1.00 52.75 198 SER A N 1
ATOM 1501 C CA . SER A 1 198 ? 25.406 -9.711 -11.996 1.00 52.75 198 SER A CA 1
ATOM 1502 C C . SER A 1 198 ? 25.712 -9.074 -10.644 1.00 52.75 198 SER A C 1
ATOM 1504 O O . SER A 1 198 ? 25.070 -9.436 -9.664 1.00 52.75 198 SER A O 1
ATOM 1506 N N . ASP A 1 199 ? 26.633 -8.111 -10.583 1.00 56.91 199 ASP A N 1
ATOM 1507 C CA . ASP A 1 199 ? 26.948 -7.406 -9.335 1.00 56.91 199 ASP A CA 1
ATOM 1508 C C . ASP A 1 199 ? 25.829 -6.432 -8.961 1.00 56.91 199 ASP A C 1
ATOM 1510 O O . ASP A 1 199 ? 25.462 -6.321 -7.792 1.00 56.91 199 ASP A O 1
ATOM 1514 N N . LEU A 1 200 ? 25.243 -5.766 -9.962 1.00 57.00 200 LEU A N 1
ATOM 1515 C CA . LEU A 1 200 ? 24.120 -4.856 -9.763 1.00 57.00 200 LEU A CA 1
ATOM 1516 C C . LEU A 1 200 ? 22.879 -5.608 -9.265 1.00 57.00 200 LEU A C 1
ATOM 1518 O O . LEU A 1 200 ? 22.256 -5.186 -8.297 1.00 57.00 200 LEU A O 1
ATOM 1522 N N . VAL A 1 201 ? 22.553 -6.750 -9.874 1.00 56.88 201 VAL A N 1
ATOM 1523 C CA . VAL A 1 201 ? 21.441 -7.607 -9.437 1.00 56.88 201 VAL A CA 1
ATOM 1524 C C . VAL A 1 201 ? 21.757 -8.275 -8.093 1.00 56.88 201 VAL A C 1
ATOM 1526 O O . VAL A 1 201 ? 20.910 -8.288 -7.205 1.00 56.88 201 VAL A O 1
ATOM 1529 N N . GLY A 1 202 ? 22.979 -8.774 -7.895 1.00 56.69 202 GLY A N 1
ATOM 1530 C CA . GLY A 1 202 ? 23.411 -9.410 -6.647 1.00 56.69 202 GLY A CA 1
ATOM 1531 C C . GLY A 1 202 ? 23.327 -8.483 -5.432 1.00 56.69 202 GLY A C 1
ATOM 1532 O O . GLY A 1 202 ? 22.811 -8.894 -4.393 1.00 56.69 202 GLY A O 1
ATOM 1533 N N . ALA A 1 203 ? 23.739 -7.219 -5.580 1.00 56.19 203 ALA A N 1
ATOM 1534 C CA . ALA A 1 203 ? 23.639 -6.207 -4.527 1.00 56.19 203 ALA A CA 1
ATOM 1535 C C . ALA A 1 203 ? 22.184 -5.901 -4.123 1.00 56.19 203 ALA A C 1
ATOM 1537 O O . ALA A 1 203 ? 21.913 -5.606 -2.959 1.00 56.19 203 ALA A O 1
ATOM 1538 N N . LEU A 1 204 ? 21.231 -6.004 -5.056 1.00 58.72 204 LEU A N 1
ATOM 1539 C CA . LEU A 1 204 ? 19.810 -5.800 -4.762 1.00 58.72 204 LEU A CA 1
ATOM 1540 C C . LEU A 1 204 ? 19.242 -6.923 -3.898 1.00 58.72 204 LEU A C 1
ATOM 1542 O O . LEU A 1 204 ? 18.535 -6.650 -2.932 1.00 58.72 204 LEU A O 1
ATOM 1546 N N . TYR A 1 205 ? 19.583 -8.175 -4.202 1.00 59.50 205 TYR A N 1
ATOM 1547 C CA . TYR A 1 205 ? 19.126 -9.321 -3.413 1.00 59.50 205 TYR A CA 1
ATOM 1548 C C . TYR A 1 205 ? 19.821 -9.425 -2.048 1.00 59.50 205 TYR A C 1
ATOM 1550 O O . TYR A 1 205 ? 19.223 -9.963 -1.118 1.00 59.50 205 TYR A O 1
ATOM 1558 N N . SER A 1 206 ? 21.047 -8.908 -1.898 1.00 53.94 206 SER A N 1
ATOM 1559 C CA . SER A 1 206 ? 21.773 -8.936 -0.620 1.00 53.94 206 SER A CA 1
ATOM 1560 C C . SER A 1 206 ? 21.422 -7.782 0.325 1.00 53.94 206 SER A C 1
ATOM 1562 O O . SER A 1 206 ? 21.506 -7.965 1.536 1.00 53.94 206 SER A O 1
ATOM 1564 N N . ASN A 1 207 ? 21.035 -6.611 -0.202 1.00 50.97 207 ASN A N 1
ATOM 1565 C CA . ASN A 1 207 ? 20.854 -5.382 0.593 1.00 50.97 207 ASN A CA 1
ATOM 1566 C C . ASN A 1 207 ? 19.384 -4.990 0.819 1.00 50.97 207 ASN A C 1
ATOM 1568 O O . ASN A 1 207 ? 19.108 -4.049 1.558 1.00 50.97 207 ASN A O 1
ATOM 1572 N N . ALA A 1 208 ? 18.428 -5.688 0.202 1.00 50.56 208 ALA A N 1
ATOM 1573 C CA . ALA A 1 208 ? 16.999 -5.406 0.347 1.00 50.56 208 ALA A CA 1
ATOM 1574 C C . ALA A 1 208 ? 16.335 -6.200 1.494 1.00 50.56 208 ALA A C 1
ATOM 1576 O O . ALA A 1 208 ? 15.175 -6.606 1.393 1.00 50.56 208 ALA A O 1
ATOM 1577 N N . VAL A 1 209 ? 17.064 -6.441 2.587 1.00 55.16 209 VAL A N 1
ATOM 1578 C CA . VAL A 1 209 ? 16.493 -7.007 3.818 1.00 55.16 209 VAL A CA 1
ATOM 1579 C C . VAL A 1 209 ? 15.870 -5.867 4.620 1.00 55.16 209 VAL A C 1
ATOM 1581 O O . VAL A 1 209 ? 16.532 -4.872 4.914 1.00 55.16 209 VAL A O 1
ATOM 1584 N N . TYR A 1 210 ? 14.586 -5.986 4.961 1.00 62.34 210 TYR A N 1
ATOM 1585 C CA . TYR A 1 210 ? 13.939 -5.007 5.829 1.00 62.34 210 TYR A CA 1
ATOM 1586 C C . TYR A 1 210 ? 14.517 -5.121 7.234 1.00 62.34 210 TYR A C 1
ATOM 1588 O O . TYR A 1 210 ? 14.356 -6.140 7.893 1.00 62.34 210 TYR A O 1
ATOM 1596 N N . ASN A 1 211 ? 15.099 -4.043 7.750 1.00 66.56 211 ASN A N 1
ATOM 1597 C CA . ASN A 1 211 ? 15.572 -4.008 9.137 1.00 66.56 211 ASN A CA 1
ATOM 1598 C C . ASN A 1 211 ? 14.443 -3.767 10.153 1.00 66.56 211 ASN A C 1
ATOM 1600 O O . ASN A 1 211 ? 14.695 -3.456 11.316 1.00 66.56 211 ASN A O 1
ATOM 1604 N N . ASN A 1 212 ? 13.187 -3.903 9.717 1.00 78.25 212 ASN A N 1
ATOM 1605 C CA . ASN A 1 212 ? 12.008 -3.612 10.509 1.00 78.25 212 ASN A CA 1
ATOM 1606 C C . ASN A 1 212 ? 11.057 -4.822 10.576 1.00 78.25 212 ASN A C 1
ATOM 1608 O O . ASN A 1 212 ? 10.393 -5.133 9.581 1.00 78.25 212 ASN A O 1
ATOM 1612 N N . PRO A 1 213 ? 10.931 -5.476 11.746 1.00 88.81 213 PRO A N 1
ATOM 1613 C CA . PRO A 1 213 ? 10.150 -6.701 11.890 1.00 88.81 213 PRO A CA 1
ATOM 1614 C C . PRO A 1 213 ? 8.666 -6.577 11.512 1.00 88.81 213 PRO A C 1
ATOM 1616 O O . PRO A 1 213 ? 8.093 -7.547 11.020 1.00 88.81 213 PRO A O 1
ATOM 1619 N N . CYS A 1 214 ? 8.020 -5.415 11.695 1.00 91.75 214 CYS A N 1
ATOM 1620 C CA . CYS A 1 214 ? 6.617 -5.268 11.284 1.00 91.75 214 CYS A CA 1
ATOM 1621 C C . CYS A 1 214 ? 6.440 -5.251 9.763 1.00 91.75 214 CYS A C 1
ATOM 1623 O O . CYS A 1 214 ? 5.379 -5.631 9.276 1.00 91.75 214 CYS A O 1
ATOM 1625 N N . ILE A 1 215 ? 7.456 -4.833 9.002 1.00 89.50 215 ILE A N 1
ATOM 1626 C CA . ILE A 1 215 ? 7.391 -4.843 7.539 1.00 89.50 215 ILE A CA 1
ATOM 1627 C C . ILE A 1 215 ? 7.454 -6.282 7.038 1.00 89.50 215 ILE A C 1
ATOM 1629 O O . ILE A 1 215 ? 6.628 -6.671 6.219 1.00 89.50 215 ILE A O 1
ATOM 1633 N N . GLU A 1 216 ? 8.336 -7.105 7.604 1.00 89.38 216 GLU A N 1
ATOM 1634 C CA . GLU A 1 216 ? 8.346 -8.544 7.320 1.00 89.38 216 GLU A CA 1
ATOM 1635 C C . GLU A 1 216 ? 6.999 -9.205 7.648 1.00 89.38 216 GLU A C 1
ATOM 1637 O O . GLU A 1 216 ? 6.517 -10.053 6.896 1.00 89.38 216 GLU A O 1
ATOM 1642 N N . ASP A 1 217 ? 6.352 -8.791 8.742 1.00 95.00 217 ASP A N 1
ATOM 1643 C CA . ASP A 1 217 ? 5.023 -9.285 9.099 1.00 95.00 217 ASP A CA 1
ATOM 1644 C C . ASP A 1 217 ? 3.960 -8.884 8.060 1.00 95.00 217 ASP A C 1
ATOM 1646 O O . ASP A 1 217 ? 3.019 -9.644 7.853 1.00 95.00 217 ASP A O 1
ATOM 1650 N N . MET A 1 218 ? 4.107 -7.747 7.368 1.00 94.50 218 MET A N 1
ATOM 1651 C CA . MET A 1 218 ? 3.210 -7.281 6.294 1.00 94.50 218 MET A CA 1
ATOM 1652 C C . MET A 1 218 ? 3.502 -7.878 4.912 1.00 94.50 218 MET A C 1
ATOM 1654 O O . MET A 1 218 ? 2.721 -7.657 3.979 1.00 94.50 218 MET A O 1
ATOM 1658 N N . ALA A 1 219 ? 4.612 -8.597 4.752 1.00 92.56 219 ALA A N 1
ATOM 1659 C CA . ALA A 1 219 ? 5.013 -9.165 3.472 1.00 92.56 219 ALA A CA 1
ATOM 1660 C C . ALA A 1 219 ? 3.972 -10.156 2.926 1.00 92.56 219 ALA A C 1
ATOM 1662 O O . ALA A 1 219 ? 3.262 -10.839 3.678 1.00 92.56 219 ALA A O 1
ATOM 1663 N N . LEU A 1 220 ? 3.900 -10.275 1.598 1.00 91.75 220 LEU A N 1
ATOM 1664 C CA . LEU A 1 220 ? 3.071 -11.292 0.951 1.00 91.75 220 LEU A CA 1
ATOM 1665 C C . LEU A 1 220 ? 3.517 -12.686 1.406 1.00 91.75 220 LEU A C 1
ATOM 1667 O O . LEU A 1 220 ? 4.693 -13.033 1.339 1.00 91.75 220 LEU A O 1
ATOM 1671 N N . GLY A 1 221 ? 2.564 -13.495 1.870 1.00 91.44 221 GLY A N 1
ATOM 1672 C CA . GLY A 1 221 ? 2.838 -14.863 2.315 1.00 91.44 221 GLY A CA 1
ATOM 1673 C C . GLY A 1 221 ? 3.606 -14.975 3.637 1.00 91.44 221 GLY A C 1
ATOM 1674 O O . GLY A 1 221 ? 4.044 -16.075 3.972 1.00 91.44 221 GLY A O 1
ATOM 1675 N N . SER A 1 222 ? 3.755 -13.889 4.407 1.00 95.44 222 SER A N 1
ATOM 1676 C CA . SER A 1 222 ? 4.386 -13.962 5.728 1.00 95.44 222 SER A CA 1
ATOM 1677 C C . SER A 1 222 ? 3.644 -14.946 6.648 1.00 95.44 222 SER A C 1
ATOM 1679 O O . SER A 1 222 ? 2.429 -15.179 6.529 1.00 95.44 222 SER A O 1
ATOM 1681 N N . SER A 1 223 ? 4.368 -15.535 7.602 1.00 96.69 223 SER A N 1
ATOM 1682 C CA . SER A 1 223 ? 3.768 -16.409 8.618 1.00 96.69 223 SER A CA 1
ATOM 1683 C C . SER A 1 223 ? 2.733 -15.660 9.461 1.00 96.69 223 SER A C 1
ATOM 1685 O O . SER A 1 223 ? 1.707 -16.234 9.823 1.00 96.69 223 SER A O 1
ATOM 1687 N N . PHE A 1 224 ? 2.956 -14.366 9.706 1.00 97.12 224 PHE A N 1
ATOM 1688 C CA . PHE A 1 224 ? 2.037 -13.495 10.428 1.00 97.12 224 PHE A CA 1
ATOM 1689 C C . PHE A 1 224 ? 0.717 -13.272 9.669 1.00 97.12 224 PHE A C 1
ATOM 1691 O O . PHE A 1 224 ? -0.356 -13.510 10.226 1.00 97.12 224 PHE A O 1
ATOM 1698 N N . ILE A 1 225 ? 0.762 -12.902 8.382 1.00 97.88 225 ILE A N 1
ATOM 1699 C CA . ILE A 1 225 ? -0.446 -12.774 7.544 1.00 97.88 225 ILE A CA 1
ATOM 1700 C C . ILE A 1 225 ? -1.185 -14.112 7.457 1.00 97.88 225 ILE A C 1
ATOM 1702 O O . ILE A 1 225 ? -2.412 -14.158 7.589 1.00 97.88 225 ILE A O 1
ATOM 1706 N N . SER A 1 226 ? -0.448 -15.211 7.285 1.00 97.75 226 SER A N 1
ATOM 1707 C CA . SER A 1 226 ? -1.016 -16.564 7.252 1.00 97.75 226 SER A CA 1
ATOM 1708 C C . SER A 1 226 ? -1.728 -16.904 8.567 1.00 97.75 226 SER A C 1
ATOM 1710 O O . SER A 1 226 ? -2.858 -17.399 8.559 1.00 97.75 226 SER A O 1
ATOM 1712 N N . HIS A 1 227 ? -1.123 -16.565 9.708 1.00 97.38 227 HIS A N 1
ATOM 1713 C CA . HIS A 1 227 ? -1.733 -16.724 11.025 1.00 97.38 227 HIS A CA 1
ATOM 1714 C C . HIS A 1 227 ? -3.026 -15.907 11.157 1.00 97.38 227 HIS A C 1
ATOM 1716 O O . HIS A 1 227 ? -4.067 -16.476 11.495 1.00 97.38 227 HIS A O 1
ATOM 1722 N N . LEU A 1 228 ? -3.004 -14.615 10.816 1.00 97.12 228 LEU A N 1
ATOM 1723 C CA . LEU A 1 228 ? -4.195 -13.761 10.871 1.00 97.12 228 LEU A CA 1
ATOM 1724 C C . LEU A 1 228 ? -5.333 -14.265 9.975 1.00 97.12 228 LEU A C 1
ATOM 1726 O O . LEU A 1 228 ? -6.499 -14.146 10.351 1.00 97.12 228 LEU A O 1
ATOM 1730 N N . ASN A 1 229 ? -5.019 -14.799 8.794 1.00 97.88 229 ASN A N 1
ATOM 1731 C CA . ASN A 1 229 ? -6.019 -15.254 7.822 1.00 97.88 229 ASN A CA 1
ATOM 1732 C C . ASN A 1 229 ? -6.516 -16.686 8.064 1.00 97.88 229 ASN A C 1
ATOM 1734 O O . ASN A 1 229 ? -7.578 -17.047 7.565 1.00 97.88 229 ASN A O 1
ATOM 1738 N N . SER A 1 230 ? -5.791 -17.475 8.860 1.00 97.19 230 SER A N 1
ATOM 1739 C CA . SER A 1 230 ? -6.248 -18.782 9.361 1.00 97.19 230 SER A CA 1
ATOM 1740 C C . SER A 1 230 ? -7.030 -18.690 10.679 1.00 97.19 230 SER A C 1
ATOM 1742 O O . SER A 1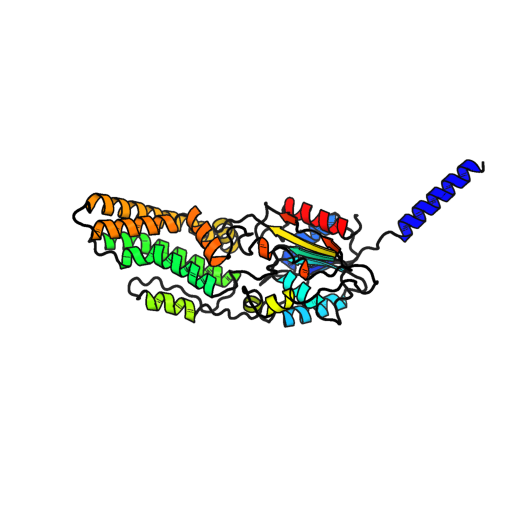 230 ? -7.716 -19.637 11.062 1.00 97.19 230 SER A O 1
ATOM 1744 N N . SER A 1 231 ? -6.944 -17.553 11.373 1.00 95.81 231 SER A N 1
ATOM 1745 C CA . SER A 1 231 ? -7.567 -17.347 12.679 1.00 95.81 231 SER A CA 1
ATOM 1746 C C . SER A 1 231 ? -8.980 -16.783 12.554 1.00 95.81 231 SER A C 1
ATOM 1748 O O . SER A 1 231 ? -9.258 -15.913 11.731 1.00 95.81 231 SER A O 1
ATOM 1750 N N . THR A 1 232 ? -9.884 -17.256 13.411 1.00 95.25 232 THR A N 1
ATOM 1751 C CA . THR A 1 232 ? -11.255 -16.736 13.500 1.00 95.25 232 THR A CA 1
ATOM 1752 C C . THR A 1 232 ? -11.314 -15.574 14.488 1.00 95.25 232 THR A C 1
ATOM 1754 O O . THR A 1 232 ? -10.919 -15.720 15.645 1.00 95.25 232 THR A O 1
ATOM 1757 N N . LEU A 1 233 ? -11.821 -14.426 14.037 1.00 94.56 233 LEU A N 1
ATOM 1758 C CA . LEU A 1 233 ? -12.060 -13.256 14.877 1.00 94.56 233 LEU A CA 1
ATOM 1759 C C . LEU A 1 233 ? -13.219 -13.507 15.866 1.00 94.56 233 LEU A C 1
ATOM 1761 O O . LEU A 1 233 ? -14.053 -14.383 15.635 1.00 94.56 233 LEU A O 1
ATOM 1765 N N . PRO A 1 234 ? -13.305 -12.752 16.972 1.00 92.50 234 PRO A N 1
ATOM 1766 C CA . PRO A 1 234 ? -14.390 -12.890 17.942 1.00 92.50 234 PRO A CA 1
ATOM 1767 C C . PRO A 1 234 ? -15.778 -12.585 17.353 1.00 92.50 234 PRO A C 1
ATOM 1769 O O . PRO A 1 234 ? -15.964 -11.644 16.588 1.00 92.50 234 PRO A O 1
ATOM 1772 N N . ALA A 1 235 ? -16.786 -13.367 17.745 1.00 92.12 235 ALA A N 1
ATOM 1773 C CA . ALA A 1 235 ? -18.168 -13.148 17.310 1.00 92.12 235 ALA A CA 1
ATOM 1774 C C . ALA A 1 235 ? -18.866 -12.022 18.091 1.00 92.12 235 ALA A C 1
ATOM 1776 O O . ALA A 1 235 ? -19.634 -11.239 17.532 1.00 92.12 235 ALA A O 1
ATOM 1777 N N . THR A 1 236 ? -18.598 -11.964 19.394 1.00 88.94 236 THR A N 1
ATOM 1778 C CA . THR A 1 236 ? -19.286 -11.115 20.369 1.00 88.94 236 THR A CA 1
ATOM 1779 C C . THR A 1 236 ? -18.273 -10.444 21.284 1.00 88.94 236 THR A C 1
ATOM 1781 O O . THR A 1 236 ? -17.275 -11.072 21.640 1.00 88.94 236 THR A O 1
ATOM 1784 N N . GLY A 1 237 ? -18.533 -9.206 21.703 1.00 79.94 237 GLY A N 1
ATOM 1785 C CA . GLY A 1 237 ? -17.735 -8.574 22.760 1.00 79.94 237 GLY A CA 1
ATOM 1786 C C . GLY A 1 237 ? -18.309 -8.806 24.160 1.00 79.94 237 GLY A C 1
ATOM 1787 O O . GLY A 1 237 ? -19.164 -9.670 24.355 1.00 79.94 237 GLY A O 1
ATOM 1788 N N . ILE A 1 238 ? -17.835 -8.037 25.146 1.00 73.81 238 ILE A N 1
ATOM 1789 C CA . ILE A 1 238 ? -18.077 -8.273 26.582 1.00 73.81 238 ILE A CA 1
ATOM 1790 C C . ILE A 1 238 ? -19.551 -8.163 26.981 1.00 73.81 238 ILE A C 1
ATOM 1792 O O . ILE A 1 238 ? -19.988 -8.826 27.914 1.00 73.81 238 ILE A O 1
ATOM 1796 N N . GLU A 1 239 ? -20.331 -7.363 26.253 1.00 73.81 239 GLU A N 1
ATOM 1797 C CA . GLU A 1 239 ? -21.769 -7.187 26.493 1.00 73.81 239 GLU A CA 1
ATOM 1798 C C . GLU A 1 239 ? -22.613 -8.300 25.840 1.00 73.81 239 GLU A C 1
ATOM 1800 O O . GLU A 1 239 ? -23.840 -8.229 25.840 1.00 73.81 239 GLU A O 1
ATOM 1805 N N . GLY A 1 240 ? -21.983 -9.310 25.224 1.00 77.19 240 GLY A N 1
ATOM 1806 C CA . GLY A 1 240 ? -22.664 -10.385 24.492 1.00 77.19 240 GLY A CA 1
ATOM 1807 C C . GLY A 1 240 ? -23.244 -9.959 23.138 1.00 77.19 240 GLY A C 1
ATOM 1808 O O . GLY A 1 240 ? -23.845 -10.776 22.443 1.00 77.19 240 GLY A O 1
ATOM 1809 N N . LYS A 1 241 ? -23.055 -8.696 22.737 1.00 84.38 241 LYS A N 1
ATOM 1810 C CA . LYS A 1 241 ? -23.477 -8.163 21.435 1.00 84.38 241 LYS A CA 1
ATOM 1811 C C . LYS A 1 241 ? -22.507 -8.575 20.329 1.00 84.38 241 LYS A C 1
ATOM 1813 O O . LYS A 1 241 ? -21.291 -8.603 20.545 1.00 84.38 241 LYS A O 1
ATOM 1818 N N . SER A 1 242 ? -23.049 -8.848 19.140 1.00 91.06 242 SER A N 1
ATOM 1819 C CA . SER A 1 242 ? -22.266 -9.126 17.932 1.00 91.06 242 SER A CA 1
ATOM 1820 C C . SER A 1 242 ? -21.313 -7.979 17.600 1.00 91.06 242 SER A C 1
ATOM 1822 O O . SER A 1 242 ? -21.693 -6.811 17.677 1.00 91.06 242 SER A O 1
ATOM 1824 N N . ILE A 1 243 ? -20.096 -8.325 17.182 1.00 93.94 243 ILE A N 1
ATOM 1825 C CA . ILE A 1 243 ? -19.102 -7.358 16.704 1.00 93.94 243 ILE A CA 1
ATOM 1826 C C . ILE A 1 243 ? -19.328 -7.081 15.217 1.00 93.94 243 ILE A C 1
ATOM 1828 O O . ILE A 1 243 ? -19.610 -8.001 14.446 1.00 93.94 243 ILE A O 1
ATOM 1832 N N . TYR A 1 244 ? -19.182 -5.821 14.815 1.00 96.88 244 TYR A N 1
ATOM 1833 C CA . TYR A 1 244 ? -19.233 -5.399 13.417 1.00 96.88 244 TYR A CA 1
ATOM 1834 C C . TYR A 1 244 ? -17.830 -5.330 12.817 1.00 96.88 244 TYR A C 1
ATOM 1836 O O . TYR A 1 244 ? -16.921 -4.751 13.405 1.00 96.88 244 TYR A O 1
ATOM 1844 N N . TYR A 1 245 ? -17.664 -5.874 11.620 1.00 98.19 245 TYR A N 1
ATOM 1845 C CA . TYR A 1 245 ? -16.410 -5.847 10.880 1.00 98.19 245 TYR A CA 1
ATOM 1846 C C . TYR A 1 245 ? -16.642 -5.237 9.506 1.00 98.19 245 TYR A C 1
ATOM 1848 O O . TYR A 1 245 ? -17.507 -5.706 8.769 1.00 98.19 245 TYR A O 1
ATOM 1856 N N . GLY A 1 246 ? -15.873 -4.212 9.157 1.00 98.31 246 GLY A N 1
ATOM 1857 C CA . GLY A 1 246 ? -15.932 -3.578 7.845 1.00 98.31 246 GLY A CA 1
ATOM 1858 C C . GLY A 1 246 ? -14.560 -3.098 7.399 1.00 98.31 246 GLY A C 1
ATOM 1859 O O . GLY A 1 246 ? -13.687 -2.830 8.222 1.00 98.31 246 GLY A O 1
ATOM 1860 N N . SER A 1 247 ? -14.379 -2.983 6.089 1.00 98.69 247 SER A N 1
ATOM 1861 C CA . SER A 1 247 ? -13.160 -2.435 5.499 1.00 98.69 247 SER A CA 1
ATOM 1862 C C . SER A 1 247 ? -13.492 -1.443 4.392 1.00 98.69 247 SER A C 1
ATOM 1864 O O . SER A 1 247 ? -14.483 -1.610 3.675 1.00 98.69 247 SER A O 1
ATOM 1866 N N . ILE A 1 248 ? -12.646 -0.438 4.233 1.00 98.56 248 ILE A N 1
ATOM 1867 C CA . ILE A 1 248 ? -12.684 0.550 3.159 1.00 98.56 248 ILE A CA 1
ATOM 1868 C C . ILE A 1 248 ? -11.428 0.363 2.313 1.00 98.56 248 ILE A C 1
ATOM 1870 O O . ILE A 1 248 ? -10.346 0.179 2.871 1.00 98.56 248 ILE A O 1
ATOM 1874 N N . TYR A 1 249 ? -11.585 0.386 0.990 1.00 97.50 249 TYR A N 1
ATOM 1875 C CA . TYR A 1 249 ? -10.474 0.241 0.057 1.00 97.50 249 TYR A CA 1
ATOM 1876 C C . TYR A 1 249 ? -10.410 1.386 -0.960 1.00 97.50 249 TYR A C 1
ATOM 1878 O O . TYR A 1 249 ? -11.420 1.712 -1.590 1.00 97.50 249 TYR A O 1
ATOM 1886 N N . GLY A 1 250 ? -9.229 1.978 -1.119 1.00 94.88 250 GLY A N 1
ATOM 1887 C CA . GLY A 1 250 ? -8.910 2.965 -2.142 1.00 94.88 250 GLY A CA 1
ATOM 1888 C C . GLY A 1 250 ? -8.527 2.325 -3.478 1.00 94.88 250 GLY A C 1
ATOM 1889 O O . GLY A 1 250 ? -8.028 1.198 -3.531 1.00 94.88 250 GLY A O 1
ATOM 1890 N N . THR A 1 251 ? -8.763 3.053 -4.571 1.00 93.06 251 THR A N 1
ATOM 1891 C CA . THR A 1 251 ? -8.379 2.630 -5.936 1.00 93.06 251 THR A CA 1
ATOM 1892 C C . THR A 1 251 ? -7.630 3.713 -6.712 1.00 93.06 251 THR A C 1
ATOM 1894 O O . THR A 1 251 ? -7.322 3.524 -7.893 1.00 93.06 251 THR A O 1
ATOM 1897 N N . LYS A 1 252 ? -7.380 4.878 -6.098 1.00 90.94 252 LYS A N 1
ATOM 1898 C CA . LYS A 1 252 ? -6.642 5.963 -6.744 1.00 90.94 252 LYS A CA 1
ATOM 1899 C C . LYS A 1 252 ? -5.164 5.599 -6.751 1.00 90.94 252 LYS A C 1
ATOM 1901 O O . LYS A 1 252 ? -4.465 5.708 -5.747 1.00 90.94 252 LYS A O 1
ATOM 1906 N N . ASN A 1 253 ? -4.718 5.155 -7.914 1.00 83.31 253 ASN A N 1
ATOM 1907 C CA . ASN A 1 253 ? -3.394 4.614 -8.132 1.00 83.31 253 ASN A CA 1
ATOM 1908 C C . ASN A 1 253 ? -2.596 5.519 -9.071 1.00 83.31 253 ASN A C 1
ATOM 1910 O O . ASN A 1 253 ? -2.726 5.428 -10.291 1.00 83.31 253 ASN A O 1
ATOM 1914 N N . ASP A 1 254 ? -1.785 6.402 -8.498 1.00 81.38 254 ASP A N 1
ATOM 1915 C CA . ASP A 1 254 ? -0.844 7.218 -9.256 1.00 81.38 254 ASP A CA 1
ATOM 1916 C C . ASP A 1 254 ? 0.502 7.235 -8.530 1.00 81.38 254 ASP A C 1
ATOM 1918 O O . ASP A 1 254 ? 0.657 7.865 -7.482 1.00 81.38 254 ASP A O 1
ATOM 1922 N N . LEU A 1 255 ? 1.475 6.529 -9.115 1.00 88.44 255 LEU A N 1
ATOM 1923 C CA . LEU A 1 255 ? 2.850 6.467 -8.625 1.00 88.44 255 LEU A CA 1
ATOM 1924 C C . LEU A 1 255 ? 3.458 7.864 -8.466 1.00 88.44 255 LEU A C 1
ATOM 1926 O O . LEU A 1 255 ? 4.126 8.135 -7.476 1.00 88.44 255 LEU A O 1
ATOM 1930 N N . PHE A 1 256 ? 3.271 8.749 -9.440 1.00 91.69 256 PHE A N 1
ATOM 1931 C CA . PHE A 1 256 ? 3.948 10.044 -9.454 1.00 91.69 256 PHE A CA 1
ATOM 1932 C C . PHE A 1 256 ? 3.303 11.020 -8.483 1.00 91.69 256 PHE A C 1
ATOM 1934 O O . PHE A 1 256 ? 4.022 11.765 -7.820 1.00 91.69 256 PHE A O 1
ATOM 1941 N N . THR A 1 257 ? 1.980 10.962 -8.339 1.00 87.81 257 THR A N 1
ATOM 1942 C CA . THR A 1 257 ? 1.274 11.697 -7.285 1.00 87.81 257 THR A CA 1
ATOM 1943 C C . THR A 1 257 ? 1.716 11.199 -5.906 1.00 87.81 257 THR A C 1
ATOM 1945 O O . THR A 1 257 ? 2.090 12.016 -5.068 1.00 87.81 257 THR A O 1
ATOM 1948 N N . LEU A 1 258 ? 1.794 9.878 -5.688 1.00 87.25 258 LEU A N 1
ATOM 1949 C CA . LEU A 1 258 ? 2.311 9.298 -4.442 1.00 87.25 258 LEU A CA 1
ATOM 1950 C C . LEU A 1 258 ? 3.743 9.775 -4.151 1.00 87.25 258 LEU A C 1
ATOM 1952 O O . LEU A 1 258 ? 4.046 10.211 -3.041 1.00 87.25 258 LEU A O 1
ATOM 1956 N N . LEU A 1 259 ? 4.632 9.715 -5.145 1.00 89.62 259 LEU A N 1
ATOM 1957 C CA . LEU A 1 259 ? 6.017 10.159 -4.993 1.00 89.62 259 LEU A CA 1
ATOM 1958 C C . LEU A 1 259 ? 6.094 11.656 -4.696 1.00 89.62 259 LEU A C 1
ATOM 1960 O O . LEU A 1 259 ? 6.875 12.051 -3.836 1.00 89.62 259 LEU A O 1
ATOM 1964 N N . GLN A 1 260 ? 5.289 12.490 -5.354 1.00 91.56 260 GLN A N 1
ATOM 1965 C CA . GLN A 1 260 ? 5.227 13.925 -5.083 1.00 91.56 260 GLN A CA 1
ATOM 1966 C C . GLN A 1 260 ? 4.726 14.218 -3.663 1.00 91.56 260 GLN A C 1
ATOM 1968 O O . GLN A 1 260 ? 5.307 15.053 -2.972 1.00 91.56 260 GLN A O 1
ATOM 1973 N N . GLU A 1 261 ? 3.678 13.536 -3.205 1.00 87.44 261 GLU A N 1
ATOM 1974 C CA . GLU A 1 261 ? 3.138 13.702 -1.851 1.00 87.44 261 GLU A CA 1
ATOM 1975 C C . GLU A 1 261 ? 4.142 13.261 -0.778 1.00 87.44 261 GLU A C 1
ATOM 1977 O O . GLU A 1 261 ? 4.281 13.921 0.255 1.00 87.44 261 GLU A O 1
ATOM 1982 N N . LEU A 1 262 ? 4.887 12.180 -1.032 1.00 85.94 262 LEU A N 1
ATOM 1983 C CA . LEU A 1 262 ? 5.879 11.657 -0.095 1.00 85.94 262 LEU A CA 1
ATOM 1984 C C . LEU A 1 262 ? 7.191 12.429 -0.112 1.00 85.94 262 LEU A C 1
ATOM 1986 O O . LEU A 1 262 ? 7.757 12.676 0.951 1.00 85.94 262 LEU A O 1
ATOM 1990 N N . LEU A 1 263 ? 7.715 12.765 -1.285 1.00 88.50 263 LEU A N 1
ATOM 1991 C CA . LEU A 1 263 ? 9.082 13.266 -1.466 1.00 88.50 263 LEU A CA 1
ATOM 1992 C C . LEU A 1 263 ? 9.135 14.755 -1.839 1.00 88.50 263 LEU A C 1
ATOM 1994 O O . LEU A 1 263 ? 10.219 15.319 -1.970 1.00 88.50 263 LEU A O 1
ATOM 1998 N N . GLY A 1 264 ? 7.988 15.414 -2.014 1.00 91.56 264 GLY A N 1
ATOM 1999 C CA . GLY A 1 264 ? 7.925 16.817 -2.413 1.00 91.56 264 GLY A CA 1
ATOM 2000 C C . GLY A 1 264 ? 8.561 17.045 -3.785 1.00 91.56 264 GLY A C 1
ATOM 2001 O O . GLY A 1 264 ? 8.245 16.352 -4.754 1.00 91.56 264 GLY A O 1
ATOM 2002 N N . GLU A 1 265 ? 9.476 18.013 -3.870 1.00 90.69 265 GLU A N 1
ATOM 2003 C CA . GLU A 1 265 ? 10.173 18.361 -5.117 1.00 90.69 265 GLU A CA 1
ATOM 2004 C C . GLU A 1 265 ? 10.941 17.167 -5.708 1.00 90.69 265 GLU A C 1
ATOM 2006 O O . GLU A 1 265 ? 10.877 16.942 -6.917 1.00 90.69 265 GLU A O 1
ATOM 2011 N N . ASN A 1 266 ? 11.566 16.337 -4.863 1.00 88.31 266 ASN A N 1
ATOM 2012 C CA . ASN A 1 266 ? 12.303 15.142 -5.295 1.00 88.31 266 ASN A CA 1
ATOM 2013 C C . ASN A 1 266 ? 11.395 14.078 -5.935 1.00 88.31 266 ASN A C 1
ATOM 2015 O O . ASN A 1 266 ? 11.847 13.285 -6.764 1.00 88.31 266 ASN A O 1
ATOM 2019 N N . GLY A 1 267 ? 10.113 14.056 -5.563 1.00 91.19 267 GLY A N 1
ATOM 2020 C CA . GLY A 1 267 ? 9.096 13.196 -6.166 1.00 91.19 267 GLY A CA 1
ATOM 2021 C C . GLY A 1 267 ? 8.504 13.789 -7.440 1.00 91.19 267 GLY A C 1
ATOM 2022 O O . GLY A 1 267 ? 8.314 13.079 -8.427 1.00 91.19 267 GLY A O 1
ATOM 2023 N N . ALA A 1 268 ? 8.282 15.106 -7.452 1.00 94.19 268 ALA A N 1
ATOM 2024 C CA . ALA A 1 268 ? 7.718 15.828 -8.593 1.00 94.19 268 ALA A CA 1
ATOM 2025 C C . ALA A 1 268 ? 8.595 15.733 -9.856 1.00 94.19 268 ALA A C 1
ATOM 2027 O O . ALA A 1 268 ? 8.076 15.749 -10.974 1.00 94.19 268 ALA A O 1
ATOM 2028 N N . VAL A 1 269 ? 9.917 15.602 -9.697 1.00 93.38 269 VAL A N 1
ATOM 2029 C CA . VAL A 1 269 ? 10.853 15.476 -10.827 1.00 93.38 269 VAL A CA 1
ATOM 2030 C C . VAL A 1 269 ? 10.888 14.080 -11.454 1.00 93.38 269 VAL A C 1
ATOM 2032 O O . VAL A 1 269 ? 11.355 13.950 -12.583 1.00 93.38 269 VAL A O 1
ATOM 2035 N N . VAL A 1 270 ? 10.360 13.039 -10.797 1.00 93.38 270 VAL A N 1
ATOM 2036 C CA . VAL A 1 270 ? 10.486 11.644 -11.265 1.00 93.38 270 VAL A CA 1
ATOM 2037 C C . VAL A 1 270 ? 9.863 11.439 -12.647 1.00 93.38 270 VAL A C 1
ATOM 2039 O O . VAL A 1 270 ? 10.533 10.950 -13.556 1.00 93.38 270 VAL A O 1
ATOM 2042 N N . SER A 1 271 ? 8.608 11.850 -12.843 1.00 95.75 271 SER A N 1
ATOM 2043 C CA . SER A 1 271 ? 7.925 11.712 -14.140 1.00 95.75 271 SER A CA 1
ATOM 2044 C C . SER A 1 271 ? 8.631 12.493 -15.269 1.00 95.75 271 SER A C 1
ATOM 2046 O O . SER A 1 271 ? 8.918 11.899 -16.315 1.00 95.75 271 SER A O 1
ATOM 2048 N N . PRO A 1 272 ? 9.023 13.772 -15.077 1.00 96.38 272 PRO A N 1
ATOM 2049 C CA . PRO A 1 272 ? 9.864 14.493 -16.034 1.00 96.38 272 PRO A CA 1
ATOM 2050 C C . PRO A 1 272 ? 11.184 13.791 -16.380 1.00 96.38 272 PRO A C 1
ATOM 2052 O O . PRO A 1 272 ? 11.530 13.700 -17.559 1.00 96.38 272 PRO A O 1
ATOM 2055 N N . LEU A 1 273 ? 11.914 13.272 -15.386 1.00 94.81 273 LEU A N 1
ATOM 2056 C CA . LEU A 1 273 ? 13.190 12.576 -15.598 1.00 94.81 273 LEU A CA 1
ATOM 2057 C C . LEU A 1 273 ? 13.009 11.332 -16.472 1.00 94.81 273 LEU A C 1
ATOM 2059 O O . LEU A 1 273 ? 13.740 11.147 -17.446 1.00 94.81 273 LEU A O 1
ATOM 2063 N N . LEU A 1 274 ? 11.991 10.525 -16.175 1.00 95.19 274 LEU A N 1
ATOM 2064 C CA . LEU A 1 274 ? 11.610 9.369 -16.983 1.00 95.19 274 LEU A CA 1
ATOM 2065 C C . LEU A 1 274 ? 11.249 9.761 -18.421 1.00 95.19 274 LEU A C 1
ATOM 2067 O O . LEU A 1 274 ? 11.684 9.107 -19.369 1.00 95.19 274 LEU A O 1
ATOM 2071 N N . GLY A 1 275 ? 10.525 10.869 -18.601 1.00 96.31 275 GLY A N 1
ATOM 2072 C CA . GLY A 1 275 ? 10.216 11.423 -19.920 1.00 96.31 275 GLY A CA 1
ATOM 2073 C C . GLY A 1 275 ? 11.464 11.823 -20.716 1.00 96.31 275 GLY A C 1
ATOM 2074 O O . GLY A 1 275 ? 11.540 11.546 -21.917 1.00 96.31 275 GLY A O 1
ATOM 2075 N N . VAL A 1 276 ? 12.464 12.420 -20.061 1.00 95.44 276 VAL A N 1
ATOM 2076 C CA . VAL A 1 276 ? 13.753 12.781 -20.680 1.00 95.44 276 VAL A CA 1
ATOM 2077 C C . VAL A 1 276 ? 14.521 11.536 -21.126 1.00 95.44 276 VAL A C 1
ATOM 2079 O O . VAL A 1 276 ? 14.971 11.481 -22.275 1.00 95.44 276 VAL A O 1
ATOM 2082 N N . ILE A 1 277 ? 14.646 10.528 -20.257 1.00 94.62 277 ILE A N 1
ATOM 2083 C CA . ILE A 1 277 ? 15.352 9.277 -20.583 1.00 94.62 277 ILE A CA 1
ATOM 2084 C C . ILE A 1 277 ? 14.613 8.552 -21.716 1.00 94.62 277 ILE A C 1
ATOM 2086 O O . ILE A 1 277 ? 15.223 8.210 -22.731 1.00 94.62 277 ILE A O 1
ATOM 2090 N N . GLY A 1 278 ? 13.292 8.394 -21.590 1.00 96.56 278 GLY A N 1
ATOM 2091 C CA . GLY A 1 278 ? 12.452 7.706 -22.570 1.00 96.56 278 GLY A CA 1
ATOM 2092 C C . GLY A 1 278 ? 12.500 8.353 -23.951 1.00 96.56 278 GLY A C 1
ATOM 2093 O O . GLY A 1 278 ? 12.680 7.661 -24.952 1.00 96.56 278 GLY A O 1
ATOM 2094 N N . SER A 1 279 ? 12.438 9.686 -24.018 1.00 95.81 279 SER A N 1
ATOM 2095 C CA . SER A 1 279 ? 12.524 10.425 -25.286 1.00 95.81 279 SER A CA 1
ATOM 2096 C C . SER A 1 279 ? 13.904 10.305 -25.934 1.00 95.81 279 SER A C 1
ATOM 2098 O O . SER A 1 279 ? 14.003 10.134 -27.150 1.00 95.81 279 SER A O 1
ATOM 2100 N N . CYS A 1 280 ? 14.975 10.355 -25.133 1.00 96.69 280 CYS A N 1
ATOM 2101 C CA . CYS A 1 280 ? 16.337 10.140 -25.619 1.00 96.69 280 CYS A CA 1
ATOM 2102 C C . CYS A 1 280 ? 16.481 8.748 -26.244 1.00 96.69 280 CYS A C 1
ATOM 2104 O O . CYS A 1 280 ? 16.988 8.612 -27.360 1.00 96.69 280 CYS A O 1
ATOM 2106 N N . TYR A 1 281 ? 15.982 7.726 -25.549 1.00 97.75 281 TYR A N 1
ATOM 2107 C CA . TYR A 1 281 ? 16.063 6.334 -25.979 1.00 97.75 281 TYR A CA 1
ATOM 2108 C C . TYR A 1 281 ? 15.219 6.073 -27.224 1.00 97.75 281 TYR A C 1
ATOM 2110 O O . TYR A 1 281 ? 15.707 5.466 -28.173 1.00 97.75 281 TYR A O 1
ATOM 2118 N N . ALA A 1 282 ? 13.997 6.601 -27.286 1.00 97.00 282 ALA A N 1
ATOM 2119 C CA . ALA A 1 282 ? 13.167 6.504 -28.481 1.00 97.00 282 ALA A CA 1
ATOM 2120 C C . ALA A 1 282 ? 13.831 7.171 -29.700 1.00 97.00 282 ALA A C 1
ATOM 2122 O O . ALA A 1 282 ? 13.850 6.588 -30.784 1.00 97.00 282 ALA A O 1
ATOM 2123 N N . GLY A 1 283 ? 14.419 8.360 -29.524 1.00 97.31 283 GLY A N 1
ATOM 2124 C CA . GLY A 1 283 ? 15.084 9.098 -30.600 1.00 97.31 283 GLY A CA 1
ATOM 2125 C C . GLY A 1 283 ? 16.319 8.380 -31.147 1.00 97.31 283 GLY A C 1
ATOM 2126 O O . GLY A 1 283 ? 16.407 8.124 -32.350 1.00 97.31 283 GLY A O 1
ATOM 2127 N N . TRP A 1 284 ? 17.255 8.008 -30.270 1.00 97.62 284 TRP A N 1
ATOM 2128 C CA . TRP A 1 284 ? 18.456 7.266 -30.669 1.00 97.62 284 TRP A CA 1
ATOM 2129 C C . TRP A 1 284 ? 18.132 5.868 -31.185 1.00 97.62 284 TRP A C 1
ATOM 2131 O O . TRP A 1 284 ? 18.720 5.425 -32.171 1.00 97.62 284 TRP A O 1
ATOM 2141 N N . GLY A 1 285 ? 17.151 5.202 -30.579 1.00 97.38 285 GLY A N 1
ATOM 2142 C CA . GLY A 1 285 ? 16.700 3.894 -31.016 1.00 97.38 285 GLY A CA 1
ATOM 2143 C C . GLY A 1 285 ? 16.111 3.916 -32.426 1.00 97.38 285 GLY A C 1
ATOM 2144 O O . GLY A 1 285 ? 16.512 3.120 -33.276 1.00 97.38 285 GLY A O 1
ATOM 2145 N N . ALA A 1 286 ? 15.240 4.885 -32.722 1.00 97.31 286 ALA A N 1
ATOM 2146 C CA . ALA A 1 286 ? 14.703 5.087 -34.067 1.00 97.31 286 ALA A CA 1
ATOM 2147 C C . ALA A 1 286 ? 15.807 5.422 -35.081 1.00 97.31 286 ALA A C 1
ATOM 2149 O O . ALA A 1 286 ? 15.823 4.869 -36.183 1.00 97.31 286 ALA A O 1
ATOM 2150 N N . TYR A 1 287 ? 16.763 6.275 -34.701 1.00 97.25 287 TYR A N 1
ATOM 2151 C CA . TYR A 1 287 ? 17.915 6.600 -35.539 1.00 97.25 287 TYR A CA 1
ATOM 2152 C C . TYR A 1 287 ? 18.763 5.361 -35.864 1.00 97.25 287 TYR A C 1
ATOM 2154 O O . TYR A 1 287 ? 19.114 5.139 -37.026 1.00 97.25 287 TYR A O 1
ATOM 2162 N N . TYR A 1 288 ? 19.060 4.517 -34.875 1.00 97.31 288 TYR A N 1
ATOM 2163 C CA . TYR A 1 288 ? 19.796 3.268 -35.072 1.00 97.31 288 TYR A CA 1
ATOM 2164 C C . TYR A 1 288 ? 19.052 2.290 -35.979 1.00 97.31 288 TYR A C 1
ATOM 2166 O O . TYR A 1 288 ? 19.663 1.752 -36.899 1.00 97.31 288 TYR A O 1
ATOM 2174 N N . VAL A 1 289 ? 17.744 2.098 -35.789 1.00 95.88 289 VAL A N 1
ATOM 2175 C CA . VAL A 1 289 ? 16.932 1.239 -36.670 1.00 95.88 289 VAL A CA 1
ATOM 2176 C C . VAL A 1 289 ? 16.945 1.763 -38.110 1.00 95.88 289 VAL A C 1
ATOM 2178 O O . VAL A 1 289 ? 17.174 0.996 -39.046 1.00 95.88 289 VAL A O 1
ATOM 2181 N N . ALA A 1 290 ? 16.769 3.074 -38.296 1.00 94.62 290 ALA A N 1
ATOM 2182 C CA . ALA A 1 290 ? 16.746 3.694 -39.619 1.00 94.62 290 ALA A CA 1
ATOM 2183 C C . ALA A 1 290 ? 18.103 3.620 -40.341 1.00 94.62 290 ALA A C 1
ATOM 2185 O O . ALA A 1 290 ? 18.146 3.469 -41.560 1.00 94.62 290 ALA A O 1
ATOM 2186 N N . THR A 1 291 ? 19.209 3.717 -39.598 1.00 94.44 291 THR A N 1
ATOM 2187 C CA . THR A 1 291 ? 20.572 3.718 -40.161 1.00 94.44 291 THR A CA 1
ATOM 2188 C C . THR A 1 291 ? 21.239 2.343 -40.190 1.00 94.44 291 THR A C 1
ATOM 2190 O O . THR A 1 291 ? 22.214 2.161 -40.914 1.00 94.44 291 THR A O 1
ATOM 2193 N N . GLY A 1 292 ? 20.733 1.364 -39.435 1.00 89.62 292 GLY A N 1
ATOM 2194 C CA . GLY A 1 292 ? 21.225 -0.014 -39.449 1.00 89.62 292 GLY A CA 1
ATOM 2195 C C . GLY A 1 292 ? 20.746 -0.796 -40.673 1.00 89.62 292 GLY A C 1
ATOM 2196 O O . GLY A 1 292 ? 21.529 -1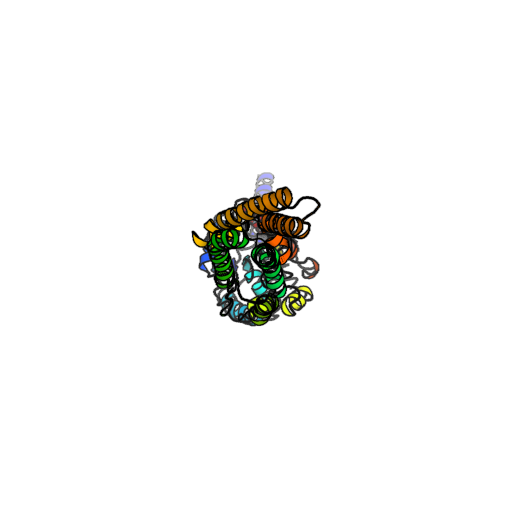.492 -41.328 1.00 89.62 292 GLY A O 1
ATOM 2197 N N . GLY A 1 293 ? 19.463 -0.652 -41.020 1.00 79.06 293 GLY A N 1
ATOM 2198 C CA . GLY A 1 293 ? 18.851 -1.369 -42.139 1.00 79.06 293 GLY A CA 1
ATOM 2199 C C . GLY A 1 293 ? 18.984 -2.897 -42.023 1.00 79.06 293 GLY A C 1
ATOM 2200 O O . GLY A 1 293 ? 19.231 -3.449 -40.951 1.00 79.06 293 GLY A O 1
ATOM 2201 N N . TRP A 1 294 ? 18.836 -3.596 -43.154 1.00 74.44 294 TRP A N 1
ATOM 2202 C CA . TRP A 1 294 ? 18.916 -5.065 -43.227 1.00 74.44 294 TRP A CA 1
ATOM 2203 C C . TRP A 1 294 ? 20.334 -5.630 -43.062 1.00 74.44 294 TRP A C 1
ATOM 2205 O O . TRP A 1 294 ? 20.496 -6.815 -42.788 1.00 74.44 294 TRP A O 1
ATOM 2215 N N . TRP A 1 295 ? 21.361 -4.796 -43.234 1.00 80.75 295 TRP A N 1
ATOM 2216 C CA . TRP A 1 295 ? 22.753 -5.241 -43.336 1.00 80.75 295 TRP A CA 1
ATOM 2217 C C . TRP A 1 295 ? 23.566 -5.009 -42.060 1.00 80.75 295 TRP A C 1
ATOM 2219 O O . TRP A 1 295 ? 24.574 -5.681 -41.855 1.00 80.75 295 TRP A O 1
ATOM 2229 N N . ASN A 1 296 ? 23.120 -4.117 -41.171 1.00 90.00 296 ASN A N 1
ATOM 2230 C CA . ASN A 1 296 ? 23.728 -3.901 -39.860 1.00 90.00 296 ASN A CA 1
ATOM 2231 C C . ASN A 1 296 ? 22.729 -4.256 -38.752 1.00 90.00 296 ASN A C 1
ATOM 2233 O O . ASN A 1 296 ? 22.212 -3.404 -38.027 1.00 90.00 296 ASN A O 1
ATOM 2237 N N . TRP A 1 297 ? 22.459 -5.559 -38.646 1.00 91.94 297 TRP A N 1
ATOM 2238 C CA . TRP A 1 297 ? 21.514 -6.122 -37.684 1.00 91.94 297 TRP A CA 1
ATOM 2239 C C . TRP A 1 297 ? 21.886 -5.791 -36.233 1.00 91.94 297 TRP A C 1
ATOM 2241 O O . TRP A 1 297 ? 20.990 -5.573 -35.429 1.00 91.94 297 TRP A O 1
ATOM 2251 N N . VAL A 1 298 ? 23.178 -5.671 -35.905 1.00 93.94 298 VAL A N 1
ATOM 2252 C CA . VAL A 1 298 ? 23.639 -5.286 -34.560 1.00 93.94 298 VAL A CA 1
ATOM 2253 C C . VAL A 1 298 ? 23.166 -3.876 -34.203 1.00 93.94 298 VAL A C 1
ATOM 2255 O O . VAL A 1 298 ? 22.597 -3.671 -33.134 1.00 93.94 298 VAL A O 1
ATOM 2258 N N . ARG A 1 299 ? 23.330 -2.903 -35.109 1.00 95.25 299 ARG A N 1
ATOM 2259 C CA . ARG A 1 299 ? 22.840 -1.532 -34.898 1.00 95.25 299 ARG A CA 1
ATOM 2260 C C . ARG A 1 299 ? 21.319 -1.493 -34.788 1.00 95.25 299 ARG A C 1
ATOM 2262 O O . ARG A 1 299 ? 20.796 -0.847 -33.885 1.00 95.25 299 ARG A O 1
ATOM 2269 N N . THR A 1 300 ? 20.617 -2.234 -35.644 1.00 95.25 300 THR A N 1
ATOM 2270 C CA . THR A 1 300 ? 19.155 -2.360 -35.567 1.00 95.25 300 THR A CA 1
ATOM 2271 C C . THR A 1 300 ? 18.711 -2.962 -34.227 1.00 95.25 300 THR A C 1
ATOM 2273 O O . THR A 1 300 ? 17.786 -2.436 -33.613 1.00 95.25 300 THR A O 1
ATOM 2276 N N . LEU A 1 301 ? 19.386 -4.002 -33.723 1.00 94.94 301 LEU A N 1
ATOM 2277 C CA . LEU A 1 301 ? 19.088 -4.597 -32.414 1.00 94.94 301 LEU A CA 1
ATOM 2278 C C . LEU A 1 301 ? 19.353 -3.632 -31.256 1.00 94.94 301 LEU A C 1
ATOM 2280 O O . LEU A 1 301 ? 18.494 -3.512 -30.384 1.00 94.94 301 LEU A O 1
ATOM 2284 N N . ASN A 1 302 ? 20.477 -2.904 -31.261 1.00 96.00 302 ASN A N 1
ATOM 2285 C CA . ASN A 1 302 ? 20.729 -1.857 -30.264 1.00 96.00 302 ASN A CA 1
ATOM 2286 C C . ASN A 1 302 ? 19.604 -0.813 -30.299 1.00 96.00 302 ASN A C 1
ATOM 2288 O O . ASN A 1 302 ? 19.100 -0.405 -29.256 1.00 96.00 302 ASN A O 1
ATOM 2292 N N . GLY A 1 303 ? 19.158 -0.428 -31.499 1.00 96.88 303 GLY A N 1
ATOM 2293 C CA . GLY A 1 303 ? 18.064 0.521 -31.670 1.00 96.88 303 GLY A CA 1
ATOM 2294 C C . GLY A 1 303 ? 16.732 0.030 -31.100 1.00 96.88 303 GLY A C 1
ATOM 2295 O O . GLY A 1 303 ? 16.053 0.769 -30.388 1.00 96.88 303 GLY A O 1
ATOM 2296 N N . LEU A 1 304 ? 16.382 -1.235 -31.343 1.00 96.25 304 LEU A N 1
ATOM 2297 C CA . LEU A 1 304 ? 15.193 -1.863 -30.762 1.00 96.25 304 LEU A CA 1
ATOM 2298 C C . LEU A 1 304 ? 15.283 -1.970 -29.235 1.00 96.25 304 LEU A C 1
ATOM 2300 O O . LEU A 1 304 ? 14.285 -1.725 -28.560 1.00 96.25 304 LEU A O 1
ATOM 2304 N N . ALA A 1 305 ? 16.460 -2.282 -28.685 1.00 96.12 305 ALA A N 1
ATOM 2305 C CA . ALA A 1 305 ? 16.678 -2.318 -27.240 1.00 96.12 305 ALA A CA 1
ATOM 2306 C C . ALA A 1 305 ? 16.457 -0.938 -26.600 1.00 96.12 305 ALA A C 1
ATOM 2308 O O . ALA A 1 305 ? 15.782 -0.839 -25.576 1.00 96.12 305 ALA A O 1
ATOM 2309 N N . TYR A 1 306 ? 16.949 0.132 -27.233 1.00 97.69 306 TYR A N 1
ATOM 2310 C CA . TYR A 1 306 ? 16.673 1.503 -26.802 1.00 97.69 306 TYR A CA 1
ATOM 2311 C C . TYR A 1 306 ? 15.180 1.843 -26.874 1.00 97.69 306 TYR A C 1
ATOM 2313 O O . TYR A 1 306 ? 14.634 2.341 -25.896 1.00 97.69 306 TYR A O 1
ATOM 2321 N N . ILE A 1 307 ? 14.489 1.534 -27.977 1.00 97.75 307 ILE A N 1
ATOM 2322 C CA . ILE A 1 307 ? 13.040 1.786 -28.096 1.00 97.75 307 ILE A CA 1
ATOM 2323 C C . ILE A 1 307 ? 12.264 1.040 -27.003 1.00 97.75 307 ILE A C 1
ATOM 2325 O O . ILE A 1 307 ? 11.403 1.633 -26.357 1.00 97.75 307 ILE A O 1
ATOM 2329 N N . ALA A 1 308 ? 12.578 -0.237 -26.774 1.00 96.25 308 ALA A N 1
ATOM 2330 C CA . ALA A 1 308 ? 11.928 -1.042 -25.745 1.00 96.25 308 ALA A CA 1
ATOM 2331 C C . ALA A 1 308 ? 12.171 -0.471 -24.340 1.00 96.25 308 ALA A C 1
ATOM 2333 O O . ALA A 1 308 ? 11.216 -0.276 -23.589 1.00 96.25 308 ALA A O 1
ATOM 2334 N N . GLY A 1 309 ? 13.423 -0.137 -24.012 1.00 95.44 309 GLY A N 1
ATOM 2335 C CA . GLY A 1 309 ? 13.770 0.497 -22.741 1.00 95.44 309 GLY A CA 1
ATOM 2336 C C . GLY A 1 309 ? 13.056 1.835 -22.551 1.00 95.44 309 GLY A C 1
ATOM 2337 O O . GLY A 1 309 ? 12.441 2.061 -21.513 1.00 95.44 309 GLY A O 1
ATOM 2338 N N . GLY A 1 310 ? 13.049 2.680 -23.586 1.00 96.12 310 GLY A N 1
ATOM 2339 C CA . GLY A 1 310 ? 12.365 3.973 -23.583 1.00 96.12 310 GLY A CA 1
ATOM 2340 C C . GLY A 1 310 ? 10.846 3.866 -23.424 1.00 96.12 310 GLY A C 1
ATOM 2341 O O . GLY A 1 310 ? 10.246 4.708 -22.761 1.00 96.12 310 GLY A O 1
ATOM 2342 N N . ALA A 1 311 ? 10.228 2.824 -23.984 1.00 95.06 311 ALA A N 1
ATOM 2343 C CA . ALA A 1 311 ? 8.805 2.552 -23.813 1.00 95.06 311 ALA A CA 1
ATOM 2344 C C . ALA A 1 311 ? 8.473 2.093 -22.387 1.00 95.06 311 ALA A C 1
ATOM 2346 O O . ALA A 1 311 ? 7.512 2.590 -21.810 1.00 95.06 311 ALA A O 1
ATOM 2347 N N . ILE A 1 312 ? 9.266 1.187 -21.802 1.00 93.12 312 ILE A N 1
ATOM 2348 C CA . ILE A 1 312 ? 9.043 0.678 -20.436 1.00 93.12 312 ILE A CA 1
ATOM 2349 C C . ILE A 1 312 ? 9.066 1.819 -19.415 1.00 93.12 312 ILE A C 1
ATOM 2351 O O . ILE A 1 312 ? 8.150 1.938 -18.607 1.00 93.12 312 ILE A O 1
ATOM 2355 N N . ILE A 1 313 ? 10.066 2.697 -19.507 1.00 92.31 313 ILE A N 1
ATOM 2356 C CA . ILE A 1 313 ? 10.245 3.802 -18.558 1.00 92.31 313 ILE A CA 1
ATOM 2357 C C . ILE A 1 313 ? 9.338 5.001 -18.839 1.00 92.31 313 ILE A C 1
ATOM 2359 O O . ILE A 1 313 ? 9.335 5.955 -18.065 1.00 92.31 313 ILE A O 1
ATOM 2363 N N . PHE A 1 314 ? 8.585 5.000 -19.943 1.00 93.44 314 PHE A N 1
ATOM 2364 C CA . PHE A 1 314 ? 7.659 6.087 -20.243 1.00 93.44 314 PHE A CA 1
ATOM 2365 C C . PHE A 1 314 ? 6.611 6.182 -19.119 1.00 93.44 314 PHE A C 1
ATOM 2367 O O . PHE A 1 314 ? 6.027 5.153 -18.775 1.00 93.44 314 PHE A O 1
ATOM 2374 N N . PRO A 1 315 ? 6.328 7.369 -18.541 1.00 92.75 315 PRO A N 1
ATOM 2375 C CA . PRO A 1 315 ? 5.681 7.460 -17.229 1.00 92.75 315 PRO A CA 1
ATOM 2376 C C . PRO A 1 315 ? 4.388 6.633 -17.052 1.00 92.75 315 PRO A C 1
ATOM 2378 O O . PRO A 1 315 ? 4.293 5.900 -16.066 1.00 92.75 315 PRO A O 1
ATOM 2381 N N . PRO A 1 316 ? 3.418 6.635 -17.991 1.00 90.31 316 PRO A N 1
ATOM 2382 C CA . PRO A 1 316 ? 2.228 5.786 -17.882 1.00 90.31 316 PRO A CA 1
ATOM 2383 C C . PRO A 1 316 ? 2.539 4.283 -17.828 1.00 90.31 316 PRO A C 1
ATOM 2385 O O . PRO A 1 316 ? 1.900 3.542 -17.086 1.00 90.31 316 PRO A O 1
ATOM 2388 N N . ILE A 1 317 ? 3.525 3.820 -18.603 1.00 92.31 317 ILE A N 1
ATOM 2389 C CA . ILE A 1 317 ? 3.935 2.411 -18.622 1.00 92.31 317 ILE A CA 1
ATOM 2390 C C . ILE A 1 317 ? 4.712 2.087 -17.346 1.00 92.31 317 ILE A C 1
ATOM 2392 O O . ILE A 1 317 ? 4.435 1.069 -16.717 1.00 92.31 317 ILE A O 1
ATOM 2396 N N . GLN A 1 318 ? 5.587 2.985 -16.897 1.00 92.38 318 GLN A N 1
ATOM 2397 C CA . GLN A 1 318 ? 6.337 2.808 -15.659 1.00 92.38 318 GLN A CA 1
ATOM 2398 C C . GLN A 1 318 ? 5.421 2.698 -14.434 1.00 92.38 318 GLN A C 1
ATOM 2400 O O . GLN A 1 318 ? 5.663 1.878 -13.550 1.00 92.38 318 GLN A O 1
ATOM 2405 N N . SER A 1 319 ? 4.328 3.465 -14.390 1.00 91.44 319 SER A N 1
ATOM 2406 C CA . SER A 1 319 ? 3.323 3.315 -13.333 1.00 91.44 319 SER A CA 1
ATOM 2407 C C . SER A 1 319 ? 2.669 1.926 -13.357 1.00 91.44 319 SER A C 1
ATOM 2409 O O . SER A 1 319 ? 2.459 1.334 -12.298 1.00 91.44 319 SER A O 1
ATOM 2411 N N . ASN A 1 320 ? 2.420 1.344 -14.535 1.00 92.19 320 ASN A N 1
ATOM 2412 C CA . ASN A 1 320 ? 1.934 -0.037 -14.640 1.00 92.19 320 ASN A CA 1
ATOM 2413 C C . ASN A 1 320 ? 2.987 -1.056 -14.182 1.00 92.19 320 ASN A C 1
ATOM 2415 O O . ASN A 1 320 ? 2.642 -2.009 -13.485 1.00 92.19 320 ASN A O 1
ATOM 2419 N N . VAL A 1 321 ? 4.258 -0.851 -14.541 1.00 92.44 321 VAL A N 1
ATOM 2420 C CA . VAL A 1 321 ? 5.384 -1.704 -14.120 1.00 92.44 321 VAL A CA 1
ATOM 2421 C C . VAL A 1 321 ? 5.530 -1.692 -12.599 1.00 92.44 321 VAL A C 1
ATOM 2423 O O . VAL A 1 321 ? 5.602 -2.756 -11.987 1.00 92.44 321 VAL A O 1
ATOM 2426 N N . TYR A 1 322 ? 5.485 -0.512 -11.978 1.00 92.69 322 TYR A N 1
ATOM 2427 C CA . TYR A 1 322 ? 5.457 -0.351 -10.523 1.00 92.69 322 TYR A CA 1
ATOM 2428 C C . TYR A 1 322 ? 4.308 -1.134 -9.886 1.00 92.69 322 TYR A C 1
ATOM 2430 O O . TYR A 1 322 ? 4.509 -1.918 -8.961 1.00 92.69 322 TYR A O 1
ATOM 2438 N N . ASN A 1 323 ? 3.098 -0.982 -10.411 1.00 91.94 323 ASN A N 1
ATOM 2439 C CA . ASN A 1 323 ? 1.928 -1.651 -9.861 1.00 91.94 323 ASN A CA 1
ATOM 2440 C C . ASN A 1 323 ? 2.005 -3.174 -9.974 1.00 91.94 323 ASN A C 1
ATOM 2442 O O . ASN A 1 323 ? 1.789 -3.895 -8.999 1.00 91.94 323 ASN A O 1
ATOM 2446 N N . GLN A 1 324 ? 2.377 -3.685 -11.143 1.00 92.31 324 GLN A N 1
ATOM 2447 C CA . GLN A 1 324 ? 2.484 -5.125 -11.351 1.00 92.31 324 GLN A CA 1
ATOM 2448 C C . GLN A 1 324 ? 3.628 -5.749 -10.554 1.00 92.31 324 GLN A C 1
ATOM 2450 O O . GLN A 1 324 ? 3.423 -6.770 -9.900 1.00 92.31 324 GLN A O 1
ATOM 2455 N N . LEU A 1 325 ? 4.826 -5.164 -10.617 1.00 92.38 325 LEU A N 1
ATOM 2456 C CA . LEU A 1 325 ? 6.028 -5.789 -10.068 1.00 92.38 325 LEU A CA 1
ATOM 2457 C C . LEU A 1 325 ? 6.245 -5.449 -8.599 1.00 92.38 325 LEU A C 1
ATOM 2459 O O . LEU A 1 325 ? 6.635 -6.332 -7.837 1.00 92.38 325 LEU A O 1
ATOM 2463 N N . LEU A 1 326 ? 5.980 -4.204 -8.194 1.00 89.94 326 LEU A N 1
ATOM 2464 C CA . LEU A 1 326 ? 6.256 -3.751 -6.836 1.00 89.94 326 LEU A CA 1
ATOM 2465 C C . LEU A 1 326 ? 5.045 -3.891 -5.915 1.00 89.94 326 LEU A C 1
ATOM 2467 O O . LEU A 1 326 ? 5.141 -4.553 -4.887 1.00 89.94 326 LEU A O 1
ATOM 2471 N N . VAL A 1 327 ? 3.891 -3.334 -6.288 1.00 91.88 327 VAL A N 1
ATOM 2472 C CA . VAL A 1 327 ? 2.662 -3.459 -5.477 1.00 91.88 327 VAL A CA 1
ATOM 2473 C C . VAL A 1 327 ? 2.123 -4.896 -5.517 1.00 91.88 327 VAL A C 1
ATOM 2475 O O . VAL A 1 327 ? 1.619 -5.406 -4.514 1.00 91.88 327 VAL A O 1
ATOM 2478 N N . GLY A 1 328 ? 2.263 -5.563 -6.667 1.00 90.19 328 GLY A N 1
ATOM 2479 C CA . GLY A 1 328 ? 1.760 -6.915 -6.920 1.00 90.19 328 GLY A CA 1
ATOM 2480 C C . GLY A 1 328 ? 0.331 -6.952 -7.474 1.00 90.19 328 GLY A C 1
ATOM 2481 O O . GLY A 1 328 ? -0.316 -7.995 -7.413 1.00 90.19 328 GLY A O 1
ATOM 2482 N N . SER A 1 329 ? -0.193 -5.824 -7.969 1.00 91.50 329 SER A N 1
ATOM 2483 C CA . SER A 1 329 ? -1.547 -5.703 -8.526 1.00 91.50 329 SER A CA 1
ATOM 2484 C C . SER A 1 329 ? -1.688 -4.448 -9.386 1.00 91.50 329 SER A C 1
ATOM 2486 O O . SER A 1 329 ? -1.152 -3.402 -9.041 1.00 91.50 329 SER A O 1
ATOM 2488 N N . LEU A 1 330 ? -2.470 -4.529 -10.469 1.00 88.44 330 LEU A N 1
ATOM 2489 C CA . LEU A 1 330 ? -2.860 -3.359 -11.270 1.00 88.44 330 LEU A CA 1
ATOM 2490 C C . LEU A 1 330 ? -3.895 -2.469 -10.567 1.00 88.44 330 LEU A C 1
ATOM 2492 O O . LEU A 1 330 ? -3.960 -1.271 -10.826 1.00 88.44 330 LEU A O 1
ATOM 2496 N N . GLU A 1 331 ? -4.683 -3.046 -9.664 1.00 91.94 331 GLU A N 1
ATOM 2497 C CA . GLU A 1 331 ? -5.654 -2.325 -8.845 1.00 91.94 331 GLU A CA 1
ATOM 2498 C C . GLU A 1 331 ? -5.102 -2.173 -7.424 1.00 91.94 331 GLU A C 1
ATOM 2500 O O . GLU A 1 331 ? -4.890 -3.170 -6.719 1.00 91.94 331 GLU A O 1
ATOM 2505 N N . SER A 1 332 ? -4.855 -0.933 -7.005 1.00 92.81 332 SER A N 1
ATOM 2506 C CA . SER A 1 332 ? -4.302 -0.580 -5.694 1.00 92.81 332 SER A CA 1
ATOM 2507 C C . SER A 1 332 ? -4.672 0.858 -5.308 1.00 92.81 332 SER A C 1
ATOM 2509 O O . SER A 1 332 ? -5.229 1.601 -6.112 1.00 92.81 332 SER A O 1
ATOM 2511 N N . ASP A 1 333 ? -4.333 1.260 -4.090 1.00 92.38 333 ASP A N 1
ATOM 2512 C CA . ASP A 1 333 ? -4.320 2.655 -3.616 1.00 92.38 333 ASP A CA 1
ATOM 2513 C C . ASP A 1 333 ? -2.915 3.297 -3.760 1.00 92.38 333 ASP A C 1
ATOM 2515 O O . ASP A 1 333 ? -2.558 4.216 -3.021 1.00 92.38 333 ASP A O 1
ATOM 2519 N N . ALA A 1 334 ? -2.110 2.763 -4.692 1.00 88.94 334 ALA A N 1
ATOM 2520 C CA . ALA A 1 334 ? -0.668 2.949 -4.876 1.00 88.94 334 ALA A CA 1
ATOM 2521 C C . ALA A 1 334 ? 0.254 2.242 -3.855 1.00 88.94 334 ALA A C 1
ATOM 2523 O O . ALA A 1 334 ? 1.452 2.167 -4.105 1.00 88.94 334 ALA A O 1
ATOM 2524 N N . VAL A 1 335 ? -0.251 1.657 -2.761 1.00 91.00 335 VAL A N 1
ATOM 2525 C CA . VAL A 1 335 ? 0.579 0.969 -1.741 1.00 91.00 335 VAL A CA 1
ATOM 2526 C C . VAL A 1 335 ? 0.097 -0.457 -1.449 1.00 91.00 335 VAL A C 1
ATOM 2528 O O . VAL A 1 335 ? 0.878 -1.377 -1.203 1.00 91.00 335 VAL A O 1
ATOM 2531 N N . VAL A 1 336 ? -1.204 -0.685 -1.459 1.00 94.75 336 VAL A N 1
ATOM 2532 C CA . VAL A 1 336 ? -1.833 -1.944 -1.085 1.00 94.75 336 VAL A CA 1
ATOM 2533 C C . VAL A 1 336 ? -2.760 -2.384 -2.215 1.00 94.75 336 VAL A C 1
ATOM 2535 O O . VAL A 1 336 ? -3.632 -1.622 -2.639 1.00 94.75 336 VAL A O 1
ATOM 2538 N N . PRO A 1 337 ? -2.633 -3.628 -2.713 1.00 95.69 337 PRO A N 1
ATOM 2539 C CA . PRO A 1 337 ? -3.584 -4.184 -3.670 1.00 95.69 337 PRO A CA 1
ATOM 2540 C C . PRO A 1 337 ? -5.029 -4.090 -3.172 1.00 95.69 337 PRO A C 1
ATOM 2542 O O . PRO A 1 337 ? -5.302 -4.454 -2.027 1.00 95.69 337 PRO A O 1
ATOM 2545 N N . VAL A 1 338 ? -5.975 -3.730 -4.044 1.00 96.31 338 VAL A N 1
ATOM 2546 C CA . VAL A 1 338 ? -7.413 -3.653 -3.706 1.00 96.31 338 VAL A CA 1
ATOM 2547 C C . VAL A 1 338 ? -7.919 -4.948 -3.064 1.00 96.31 338 VAL A C 1
ATOM 2549 O O . VAL A 1 338 ? -8.687 -4.915 -2.106 1.00 96.31 338 VAL A O 1
ATOM 2552 N N . GLY A 1 339 ? -7.470 -6.107 -3.557 1.00 96.50 339 GLY A N 1
ATOM 2553 C CA . GLY A 1 339 ? -7.821 -7.405 -2.975 1.00 96.50 339 GLY A CA 1
ATOM 2554 C C . GLY A 1 339 ? -7.332 -7.584 -1.532 1.00 96.50 339 GLY A C 1
ATOM 2555 O O . GLY A 1 339 ? -8.046 -8.171 -0.724 1.00 96.50 339 GLY A O 1
ATOM 2556 N N . SER A 1 340 ? -6.160 -7.036 -1.199 1.00 97.56 340 SER A N 1
ATOM 2557 C CA . SER A 1 340 ? -5.572 -7.104 0.144 1.00 97.56 340 SER A CA 1
ATOM 2558 C C . SER A 1 340 ? -6.215 -6.110 1.112 1.00 97.56 340 SER A C 1
ATOM 2560 O O . SER A 1 340 ? -6.329 -6.407 2.296 1.00 97.56 340 SER A O 1
ATOM 2562 N N . GLN A 1 341 ? -6.719 -4.976 0.616 1.00 98.25 341 GLN A N 1
ATOM 2563 C CA . GLN A 1 341 ? -7.443 -3.982 1.422 1.00 98.25 341 GLN A CA 1
ATOM 2564 C C . GLN A 1 341 ? -8.792 -4.490 1.967 1.00 98.25 341 GLN A C 1
ATOM 2566 O O . GLN A 1 341 ? -9.332 -3.951 2.934 1.00 98.25 341 GLN A O 1
ATOM 2571 N N . LYS A 1 342 ? -9.356 -5.544 1.366 1.00 98.31 342 LYS A N 1
ATOM 2572 C CA . LYS A 1 342 ? -10.647 -6.121 1.761 1.00 98.31 342 LYS A CA 1
ATOM 2573 C C . LYS A 1 342 ? -10.462 -7.092 2.926 1.00 98.31 342 LYS A C 1
ATOM 2575 O O . LYS A 1 342 ? -9.752 -8.088 2.801 1.00 98.31 342 LYS A O 1
ATOM 2580 N N . LEU A 1 343 ? -11.149 -6.854 4.047 1.00 98.31 343 LEU A N 1
ATOM 2581 C CA . LEU A 1 343 ? -11.126 -7.780 5.182 1.00 98.31 343 LEU A CA 1
ATOM 2582 C C . LEU A 1 343 ? -11.674 -9.157 4.748 1.00 98.31 343 LEU A C 1
ATOM 2584 O O . LEU A 1 343 ? -12.826 -9.228 4.309 1.00 98.31 343 LEU A O 1
ATOM 2588 N N . PRO A 1 344 ? -10.920 -10.264 4.895 1.00 97.94 344 PRO A N 1
ATOM 2589 C CA . PRO A 1 344 ? -11.367 -11.569 4.420 1.00 97.94 344 PRO A CA 1
ATOM 2590 C C . PRO A 1 344 ? -12.641 -12.046 5.127 1.00 97.94 344 PRO A C 1
ATOM 2592 O O . PRO A 1 344 ? -12.681 -12.167 6.350 1.00 97.94 344 PRO A O 1
ATOM 2595 N N . ARG A 1 345 ? -13.685 -12.401 4.367 1.00 97.31 345 ARG A N 1
ATOM 2596 C CA . ARG A 1 345 ? -14.953 -12.894 4.943 1.00 97.31 345 ARG A CA 1
ATOM 2597 C C . ARG A 1 345 ? -14.760 -14.117 5.842 1.00 97.31 345 ARG A C 1
ATOM 2599 O O . ARG A 1 345 ? -15.448 -14.237 6.853 1.00 97.31 345 ARG A O 1
ATOM 2606 N N . GLY A 1 346 ? -13.826 -14.996 5.467 1.00 96.94 346 GLY A N 1
ATOM 2607 C CA . GLY A 1 346 ? -13.544 -16.259 6.152 1.00 96.94 346 GLY A CA 1
ATOM 2608 C C . GLY A 1 346 ? -12.996 -16.109 7.572 1.00 96.94 346 GLY A C 1
ATOM 2609 O O . GLY A 1 346 ? -13.125 -17.043 8.354 1.00 96.94 346 GLY A O 1
ATOM 2610 N N . VAL A 1 347 ? -12.448 -14.941 7.936 1.00 96.75 347 VAL A N 1
ATOM 2611 C CA . VAL A 1 347 ? -11.987 -14.699 9.314 1.00 96.75 347 VAL A CA 1
ATOM 2612 C C . VAL A 1 347 ? -13.101 -14.205 10.236 1.00 96.75 347 VAL A C 1
ATOM 2614 O O . VAL A 1 347 ? -12.907 -14.165 11.447 1.00 96.75 347 VAL A O 1
ATOM 2617 N N . VAL A 1 348 ? -14.267 -13.829 9.696 1.00 96.62 348 VAL A N 1
ATOM 2618 C CA . VAL A 1 348 ? -15.395 -13.303 10.477 1.00 96.62 348 VAL A CA 1
ATOM 2619 C C . VAL A 1 348 ? -16.432 -14.409 10.714 1.00 96.62 348 VAL A C 1
ATOM 2621 O O . VAL A 1 348 ? -17.065 -14.860 9.754 1.00 96.62 348 VAL A O 1
ATOM 2624 N N . PRO A 1 349 ? -16.652 -14.846 11.969 1.00 95.31 349 PRO A N 1
ATOM 2625 C CA . PRO A 1 349 ? -17.572 -15.940 12.280 1.00 95.31 349 PRO A CA 1
ATOM 2626 C C . PRO A 1 349 ? -19.038 -15.549 12.047 1.00 95.31 349 PRO A C 1
ATOM 2628 O O . PRO A 1 349 ? -19.388 -14.372 11.987 1.00 95.31 349 PRO A O 1
ATOM 2631 N N . SER A 1 350 ? -19.930 -16.541 11.982 1.00 92.81 350 SER A N 1
ATOM 2632 C CA . SER A 1 350 ? -21.372 -16.337 11.756 1.00 92.81 350 SER A CA 1
ATOM 2633 C C . SER A 1 350 ? -22.090 -15.542 12.854 1.00 92.81 350 SER A C 1
ATOM 2635 O O . SER A 1 350 ? -23.131 -14.952 12.586 1.00 92.81 350 SER A O 1
ATOM 2637 N N . GLY A 1 351 ? -21.553 -15.518 14.079 1.00 91.44 351 GLY A N 1
ATOM 2638 C CA . GLY A 1 351 ? -22.107 -1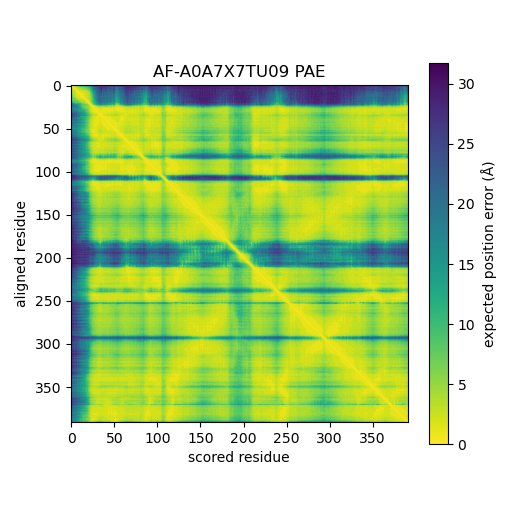4.733 15.189 1.00 91.44 351 GLY A CA 1
ATOM 2639 C C . GLY A 1 351 ? -21.728 -13.245 15.174 1.00 91.44 351 GLY A C 1
ATOM 2640 O O . GLY A 1 351 ? -22.294 -12.473 15.947 1.00 91.44 351 GLY A O 1
ATOM 2641 N N . ALA A 1 352 ? -20.796 -12.840 14.306 1.00 95.12 352 ALA A N 1
ATOM 2642 C CA . ALA A 1 352 ? -20.447 -11.444 14.059 1.00 95.12 352 ALA A CA 1
ATOM 2643 C C . ALA A 1 352 ? -21.172 -10.896 12.821 1.00 95.12 352 ALA A C 1
ATOM 2645 O O . ALA A 1 352 ? -21.681 -11.640 11.982 1.00 95.12 352 ALA A O 1
ATOM 2646 N N . GLN A 1 353 ? -21.182 -9.572 12.687 1.00 96.88 353 GLN A N 1
ATOM 2647 C CA . GLN A 1 353 ? -21.741 -8.869 11.539 1.00 96.88 353 GLN A CA 1
ATOM 2648 C C . GLN A 1 353 ? -20.618 -8.473 10.578 1.00 96.88 353 GLN A C 1
ATOM 2650 O O . GLN A 1 353 ? -19.785 -7.626 10.894 1.00 96.88 353 GLN A O 1
ATOM 2655 N N . TYR A 1 354 ? -20.600 -9.076 9.391 1.00 98.00 354 TYR A N 1
ATOM 2656 C CA . TYR A 1 354 ? -19.701 -8.673 8.311 1.00 98.00 354 TYR A CA 1
ATOM 2657 C C . TYR A 1 354 ? -20.389 -7.637 7.427 1.00 98.00 354 TYR A C 1
ATOM 2659 O O . TYR A 1 354 ? -21.464 -7.893 6.882 1.00 98.00 354 TYR A O 1
ATOM 2667 N N . ILE A 1 355 ? -19.770 -6.473 7.282 1.00 98.31 355 ILE A N 1
ATOM 2668 C CA . ILE A 1 355 ? -20.208 -5.421 6.375 1.00 98.31 355 ILE A CA 1
ATOM 2669 C C . ILE A 1 355 ? -19.332 -5.514 5.130 1.00 98.31 355 ILE A C 1
ATOM 2671 O O . ILE A 1 355 ? -18.111 -5.407 5.225 1.00 98.31 355 ILE A O 1
ATOM 2675 N N . GLU A 1 356 ? -19.969 -5.702 3.972 1.00 98.00 356 GLU A N 1
ATOM 2676 C CA . GLU A 1 356 ? -19.267 -5.797 2.690 1.00 98.00 356 GLU A CA 1
ATOM 2677 C C . GLU A 1 356 ? -18.297 -4.619 2.480 1.00 98.00 356 GLU A C 1
ATOM 2679 O O . GLU A 1 356 ? -18.697 -3.469 2.733 1.00 98.00 356 GLU A O 1
ATOM 2684 N N . PRO A 1 357 ? -17.058 -4.881 2.011 1.00 98.25 357 PRO A N 1
ATOM 2685 C CA . PRO A 1 357 ? -16.046 -3.855 1.805 1.00 98.25 357 PRO A CA 1
ATOM 2686 C C . PRO A 1 357 ? -16.550 -2.687 0.960 1.00 98.25 357 PRO A C 1
ATOM 2688 O O . PRO A 1 357 ? -17.297 -2.869 -0.006 1.00 98.25 357 PRO A O 1
ATOM 2691 N N . ARG A 1 358 ? -16.129 -1.475 1.317 1.00 98.06 358 ARG A N 1
ATOM 2692 C CA . ARG A 1 358 ? -16.594 -0.238 0.690 1.00 98.06 358 ARG A CA 1
ATOM 2693 C C . ARG A 1 358 ? -15.476 0.431 -0.091 1.00 98.06 358 ARG A C 1
ATOM 2695 O O . ARG A 1 358 ? -14.392 0.637 0.431 1.00 98.06 358 ARG A O 1
ATOM 2702 N N . GLU A 1 359 ? -15.763 0.781 -1.331 1.00 97.19 359 GLU A N 1
ATOM 2703 C CA . GLU A 1 359 ? -14.813 1.468 -2.199 1.00 97.19 359 GLU A CA 1
ATOM 2704 C C . GLU A 1 359 ? -14.700 2.957 -1.845 1.00 97.19 359 GLU A C 1
ATOM 2706 O O . GLU A 1 359 ? -15.687 3.594 -1.458 1.00 97.19 359 GLU A O 1
ATOM 2711 N N . ALA A 1 360 ? -13.506 3.514 -2.014 1.00 95.75 360 ALA A N 1
ATOM 2712 C CA . ALA A 1 360 ? -13.211 4.938 -1.964 1.00 95.75 360 ALA A CA 1
ATOM 2713 C C . ALA A 1 360 ? -12.332 5.317 -3.173 1.00 95.75 360 ALA A C 1
ATOM 2715 O O . ALA A 1 360 ? -11.115 5.447 -3.049 1.00 95.75 360 ALA A O 1
ATOM 2716 N N . PRO A 1 361 ? -12.921 5.467 -4.375 1.00 94.25 361 PRO A N 1
ATOM 2717 C CA . PRO A 1 361 ? -12.142 5.583 -5.608 1.00 94.25 361 PRO A CA 1
ATOM 2718 C C . PRO A 1 361 ? -11.407 6.921 -5.768 1.00 94.25 361 PRO A C 1
ATOM 2720 O O . PRO A 1 361 ? -10.596 7.079 -6.676 1.00 94.25 361 PRO A O 1
ATOM 2723 N N . ASP A 1 362 ? -11.701 7.898 -4.912 1.00 92.69 362 ASP A N 1
ATOM 2724 C CA . ASP A 1 362 ? -11.090 9.226 -4.904 1.00 92.69 362 ASP A CA 1
ATOM 2725 C C . ASP A 1 362 ? -9.910 9.353 -3.925 1.00 92.69 362 ASP A C 1
ATOM 2727 O O . ASP A 1 362 ? -9.307 10.423 -3.879 1.00 92.69 362 ASP A O 1
ATOM 2731 N N . ALA A 1 363 ? -9.575 8.294 -3.177 1.00 90.56 363 ALA A N 1
ATOM 2732 C CA . ALA A 1 363 ? -8.505 8.287 -2.182 1.00 90.56 363 ALA A CA 1
ATOM 2733 C C . ALA A 1 363 ? -7.358 7.349 -2.576 1.00 90.56 363 ALA A C 1
ATOM 2735 O O . ALA A 1 363 ? -7.579 6.183 -2.929 1.00 90.56 363 ALA A O 1
ATOM 2736 N N . ASN A 1 364 ? -6.133 7.873 -2.507 1.00 90.69 364 ASN A N 1
ATOM 2737 C CA . ASN A 1 364 ? -4.907 7.077 -2.453 1.00 90.69 364 ASN A CA 1
ATOM 2738 C C . ASN A 1 364 ? -4.580 6.712 -0.989 1.00 90.69 364 ASN A C 1
ATOM 2740 O O . ASN A 1 364 ? -5.217 7.219 -0.062 1.00 90.69 364 ASN A O 1
ATOM 2744 N N . HIS A 1 365 ? -3.552 5.890 -0.764 1.00 92.00 365 HIS A N 1
ATOM 2745 C CA . HIS A 1 365 ? -3.196 5.411 0.578 1.00 92.00 365 HIS A CA 1
ATOM 2746 C C . HIS A 1 365 ? -2.925 6.522 1.617 1.00 92.00 365 HIS A C 1
ATOM 2748 O O . HIS A 1 365 ? -3.131 6.322 2.814 1.00 92.00 365 HIS A O 1
ATOM 2754 N N . LEU A 1 366 ? -2.445 7.698 1.190 1.00 86.31 366 LEU A N 1
ATOM 2755 C CA . LEU A 1 366 ? -2.117 8.827 2.075 1.00 86.31 366 LEU A CA 1
ATOM 2756 C C . LEU A 1 366 ? -3.325 9.724 2.372 1.00 86.31 366 LEU A C 1
ATOM 2758 O O . LEU A 1 366 ? -3.366 10.398 3.403 1.00 86.31 366 LEU A O 1
ATOM 2762 N N . GLU A 1 367 ? -4.315 9.734 1.484 1.00 88.38 367 GLU A N 1
ATOM 2763 C CA . GLU A 1 367 ? -5.544 10.522 1.609 1.00 88.38 367 GLU A CA 1
ATOM 2764 C C . GLU A 1 367 ? -6.597 9.832 2.493 1.00 88.38 367 GLU A C 1
ATOM 2766 O O . GLU A 1 367 ? -7.526 10.470 2.983 1.00 88.38 367 GLU A O 1
ATOM 2771 N N . GLU A 1 368 ? -6.439 8.541 2.775 1.00 87.75 368 GLU A N 1
ATOM 2772 C CA . GLU A 1 368 ? -7.375 7.741 3.575 1.00 87.75 368 GLU A CA 1
ATOM 2773 C C . GLU A 1 368 ? -7.576 8.242 5.017 1.00 87.75 368 GLU A C 1
ATOM 2775 O O . GLU A 1 368 ? -8.663 8.089 5.581 1.00 87.75 368 GLU A O 1
ATOM 2780 N N . THR A 1 369 ? -6.564 8.874 5.622 1.00 88.75 369 THR A N 1
ATOM 2781 C CA . THR A 1 369 ? -6.654 9.472 6.971 1.00 88.75 369 THR A CA 1
ATOM 2782 C C . THR A 1 369 ? -7.119 10.931 6.958 1.00 88.75 369 THR A C 1
ATOM 2784 O O . THR A 1 369 ? -7.526 11.462 7.997 1.00 88.75 369 THR A O 1
ATOM 2787 N N . ARG A 1 370 ? -7.121 11.570 5.780 1.00 90.31 370 ARG A N 1
ATOM 2788 C CA . ARG A 1 370 ? -7.680 12.901 5.497 1.00 90.31 370 ARG A CA 1
ATOM 2789 C C . ARG A 1 370 ? -8.911 12.727 4.606 1.00 90.31 370 ARG A C 1
ATOM 2791 O O . ARG A 1 370 ? -8.855 13.027 3.415 1.00 90.31 370 ARG A O 1
ATOM 2798 N N . PRO A 1 371 ? -10.010 12.211 5.176 1.00 83.12 371 PRO A N 1
ATOM 2799 C CA . PRO A 1 371 ? -11.021 11.484 4.428 1.00 83.12 371 PRO A CA 1
ATOM 2800 C C . PRO A 1 371 ? -11.598 12.324 3.286 1.00 83.12 371 PRO A C 1
ATOM 2802 O O . PRO A 1 371 ? -12.185 13.386 3.506 1.00 83.12 371 PRO A O 1
ATOM 2805 N N . THR A 1 372 ? -11.449 11.812 2.068 1.00 93.81 372 THR A N 1
ATOM 2806 C CA . THR A 1 372 ? -12.123 12.301 0.861 1.00 93.81 372 THR A CA 1
ATOM 2807 C C . THR A 1 372 ? -13.635 12.079 0.954 1.00 93.81 372 THR A C 1
ATOM 2809 O O . THR A 1 372 ? -14.137 11.413 1.865 1.00 93.81 372 THR A O 1
ATOM 2812 N N . GLU A 1 373 ? -14.402 12.601 -0.002 1.00 95.81 373 GLU A N 1
ATOM 2813 C CA . GLU A 1 373 ? -15.859 12.450 0.015 1.00 95.81 373 GLU A CA 1
ATOM 2814 C C . GLU A 1 373 ? -16.307 10.982 -0.047 1.00 95.81 373 GLU A C 1
ATOM 2816 O O . GLU A 1 373 ? -17.269 10.614 0.636 1.00 95.81 373 GLU A O 1
ATOM 2821 N N . GLN A 1 374 ? -15.621 10.111 -0.797 1.00 96.38 374 GLN A N 1
ATOM 2822 C CA . GLN A 1 374 ? -15.990 8.690 -0.808 1.00 96.38 374 GLN A CA 1
ATOM 2823 C C . GLN A 1 374 ? -15.520 7.950 0.445 1.00 96.38 374 GLN A C 1
ATOM 2825 O O . GLN A 1 374 ? -16.268 7.102 0.937 1.00 96.38 374 GLN A O 1
ATOM 2830 N N . VAL A 1 375 ? -14.368 8.305 1.033 1.00 96.12 375 VAL A N 1
ATOM 2831 C CA . VAL A 1 375 ? -13.968 7.760 2.344 1.00 96.12 375 VAL A CA 1
ATOM 2832 C C . VAL A 1 375 ? -15.022 8.104 3.401 1.00 96.12 375 VAL A C 1
ATOM 2834 O O . VAL A 1 375 ? -15.478 7.209 4.115 1.00 96.12 375 VAL A O 1
ATOM 2837 N N . LYS A 1 376 ? -15.499 9.357 3.454 1.00 97.00 376 LYS A N 1
ATOM 2838 C CA . LYS A 1 376 ? -16.579 9.782 4.369 1.00 97.00 376 LYS A CA 1
ATOM 2839 C C . LYS A 1 376 ? -17.852 8.966 4.173 1.00 97.00 376 LYS A C 1
ATOM 2841 O O . LYS A 1 376 ? -18.387 8.410 5.130 1.00 97.00 376 LYS A O 1
ATOM 2846 N N . ARG A 1 377 ? -18.329 8.848 2.929 1.00 97.44 377 ARG A N 1
ATOM 2847 C CA . ARG A 1 377 ? -19.542 8.074 2.600 1.00 97.44 377 ARG A CA 1
ATOM 2848 C C . ARG A 1 377 ? -19.423 6.617 3.036 1.00 97.44 377 ARG A C 1
ATOM 2850 O O . ARG A 1 377 ? -20.365 6.065 3.608 1.00 97.44 377 ARG A O 1
ATOM 2857 N N . SER A 1 378 ? -18.272 6.004 2.784 1.00 97.62 378 SER A N 1
ATOM 2858 C CA . SER A 1 378 ? -17.984 4.622 3.159 1.00 97.62 378 SER A CA 1
ATOM 2859 C C . SER A 1 378 ? -17.911 4.442 4.677 1.00 97.62 378 SER A C 1
ATOM 2861 O O . SER A 1 378 ? -18.521 3.508 5.201 1.00 97.62 378 SER A O 1
ATOM 2863 N N . LEU A 1 379 ? -17.278 5.372 5.399 1.00 97.06 379 LEU A N 1
ATOM 2864 C CA . LEU A 1 379 ? -17.258 5.393 6.865 1.00 97.06 379 LEU A CA 1
ATOM 2865 C C . LEU A 1 379 ? -18.659 5.504 7.454 1.00 97.06 379 LEU A C 1
ATOM 2867 O O . LEU A 1 379 ? -19.030 4.698 8.304 1.00 97.06 379 LEU A O 1
ATOM 2871 N N . TYR A 1 380 ? -19.453 6.470 6.995 1.00 97.88 380 TYR A N 1
ATOM 2872 C CA . TYR A 1 380 ? -20.798 6.693 7.520 1.00 97.88 380 TYR A CA 1
ATOM 2873 C C . TYR A 1 380 ? -21.688 5.469 7.327 1.00 97.88 380 TYR A C 1
ATOM 2875 O O . TYR A 1 380 ? -22.376 5.059 8.255 1.00 97.88 380 TYR A O 1
ATOM 2883 N N . TYR A 1 381 ? -21.620 4.835 6.156 1.00 98.00 381 TYR A N 1
ATOM 2884 C CA . TYR A 1 381 ? -22.361 3.607 5.887 1.00 98.00 381 TYR A CA 1
ATOM 2885 C C . TYR A 1 381 ? -22.013 2.483 6.877 1.00 98.00 381 TYR A C 1
ATOM 2887 O O . TYR A 1 381 ? -22.904 1.787 7.370 1.00 98.00 381 TYR A O 1
ATOM 2895 N N . ILE A 1 382 ? -20.724 2.302 7.185 1.00 98.12 382 ILE A N 1
ATOM 2896 C CA . ILE A 1 382 ? -20.269 1.280 8.139 1.00 98.12 382 ILE A CA 1
ATOM 2897 C C . ILE A 1 382 ? -20.689 1.651 9.570 1.00 98.12 382 ILE A C 1
ATOM 2899 O O . ILE A 1 382 ? -21.190 0.791 10.292 1.00 98.12 382 ILE A O 1
ATOM 2903 N N . LEU A 1 383 ? -20.544 2.916 9.972 1.00 97.31 383 LEU A N 1
ATOM 2904 C CA . LEU A 1 383 ? -20.916 3.403 11.307 1.00 97.31 383 LEU A CA 1
ATOM 2905 C C . LEU A 1 383 ? -22.429 3.301 11.567 1.00 97.31 383 LEU A C 1
ATOM 2907 O O . LEU A 1 383 ? -22.837 2.876 12.648 1.00 97.31 383 LEU A O 1
ATOM 2911 N N . GLU A 1 384 ? -23.266 3.609 10.573 1.00 95.88 384 GLU A N 1
ATOM 2912 C CA . GLU A 1 384 ? -24.722 3.420 10.652 1.00 95.88 384 GLU A CA 1
ATOM 2913 C C . GLU A 1 384 ? -25.093 1.944 10.823 1.00 95.88 384 GLU A C 1
ATOM 2915 O O . GLU A 1 384 ? -25.901 1.599 11.687 1.00 95.88 384 GLU A O 1
ATOM 2920 N N . ARG A 1 385 ? -24.470 1.052 10.043 1.00 95.38 385 ARG A N 1
ATOM 2921 C CA . ARG A 1 385 ? -24.657 -0.405 10.159 1.00 95.38 385 ARG A CA 1
ATOM 2922 C C . ARG A 1 385 ? -24.209 -0.938 11.514 1.00 95.38 385 ARG A C 1
ATOM 2924 O O . ARG A 1 385 ? -24.873 -1.813 12.061 1.00 95.38 385 ARG A O 1
ATOM 2931 N N . ALA A 1 386 ? -23.124 -0.388 12.050 1.00 93.88 386 ALA A N 1
ATOM 2932 C CA . ALA A 1 386 ? -22.615 -0.689 13.380 1.00 93.88 386 ALA A CA 1
ATOM 2933 C C . ALA A 1 386 ? -23.435 -0.044 14.510 1.00 93.88 386 ALA A C 1
ATOM 2935 O O . ALA A 1 386 ? -23.061 -0.169 15.676 1.00 93.88 386 ALA A O 1
ATOM 2936 N N . GLN A 1 387 ? -24.549 0.626 14.189 1.00 92.75 387 GLN A N 1
ATOM 2937 C CA . GLN A 1 387 ? -25.461 1.236 15.156 1.00 92.75 387 GLN A CA 1
ATOM 2938 C C . GLN A 1 387 ? -24.741 2.240 16.069 1.00 92.75 387 GLN A C 1
ATOM 2940 O O . GLN A 1 387 ? -24.929 2.254 17.289 1.00 92.75 387 GLN A O 1
ATOM 2945 N N . VAL A 1 388 ? -23.850 3.051 15.494 1.00 93.12 388 VAL A N 1
ATOM 2946 C CA . VAL A 1 388 ? -23.232 4.172 16.207 1.00 93.12 388 VAL A CA 1
ATOM 2947 C C . VAL A 1 388 ? -24.234 5.335 16.231 1.00 93.12 388 VAL A C 1
ATOM 2949 O O . VAL A 1 388 ? -24.715 5.736 15.168 1.00 93.12 388 VAL A O 1
ATOM 2952 N N . PRO A 1 389 ? -24.592 5.877 17.410 1.00 92.56 389 PRO A N 1
ATOM 2953 C CA . PRO A 1 389 ? -25.588 6.940 17.507 1.00 92.56 389 PRO A CA 1
ATOM 2954 C C . PRO A 1 389 ? -25.108 8.224 16.818 1.00 92.56 389 PRO A C 1
ATOM 2956 O O . PRO A 1 389 ? -23.958 8.637 16.978 1.00 92.56 389 PRO A O 1
ATOM 2959 N N . LYS A 1 390 ? -25.995 8.866 16.050 1.00 92.00 390 LYS A N 1
ATOM 2960 C CA . LYS A 1 390 ? -25.752 10.191 15.455 1.00 92.00 390 LYS A CA 1
ATOM 2961 C C . LYS A 1 390 ? -25.947 11.303 16.485 1.00 92.00 390 LYS A C 1
ATOM 2963 O O . LYS A 1 390 ? -26.644 11.097 17.478 1.00 92.00 390 LYS A O 1
ATOM 2968 N N . LYS A 1 391 ? -25.304 12.448 16.248 1.00 88.75 391 LYS A N 1
ATOM 2969 C CA . LYS A 1 391 ? -25.423 13.647 17.088 1.00 88.75 391 LYS A CA 1
ATOM 2970 C C . LYS A 1 391 ? -26.821 14.235 17.119 1.00 88.75 391 LYS A C 1
ATOM 2972 O O . LYS A 1 391 ? -27.477 14.274 16.056 1.00 88.75 391 LYS A O 1
#

Secondary structure (DSSP, 8-state):
-HHHHHHHHHHHHHHHHHHHTSPPPEEEEEE--TT--GGGGHHHHHHHHHHB-EEEEEEE---SSS-HHHHHHHHHHHHHHH-SSPEEEEEETTHHHHHHHHHHSTTTGGGEEEEEEES--TT-BGGG-HHHHHHHHHHHHHHHTHHHHH--STTHHHHHHHHHHHHHHHHHHHHHHHHHHH--SS------TTS-HHHHHHHHHHH---S-HHHHHHBTT-HHHHHHHHSPPPSB-TTSPBPEEEEEEE----HHHHHHHHHTHHHHTHHHHHHHHHHHHHHHHHHHHHHHTTT-HHHHHHHHHHHHHHHHTSHHHHHHHIIIIIIS-SSBSSSSBHHHHSPPGGGS-TTSEEPPPEEETT--TTTTTS--HHHHHHHHHHHHHTTPPB-

Solvent-accessible surface area (backbone atoms only — not comparable to full-atom values): 19606 Å² total; per-residue (Å²): 117,69,77,60,53,54,51,51,51,51,50,51,51,50,52,50,50,53,60,73,67,52,64,74,56,32,36,36,37,38,32,38,35,74,82,45,46,40,74,59,43,48,53,42,49,53,55,53,57,72,52,32,44,55,74,47,78,46,60,50,73,70,77,73,67,44,41,47,68,59,47,15,54,59,48,46,60,58,51,60,76,73,52,92,50,42,18,40,35,43,21,29,25,53,19,29,56,27,50,52,50,31,42,62,41,84,91,58,37,39,44,38,40,28,45,36,27,31,45,14,41,58,59,16,18,22,72,41,24,52,66,21,49,44,49,34,52,49,51,50,40,57,29,66,50,44,33,66,68,72,41,83,56,89,62,44,64,60,52,51,64,66,40,48,62,43,52,46,53,45,47,49,40,54,38,50,49,44,32,75,76,62,53,39,89,69,60,76,77,82,84,55,94,85,62,53,72,67,57,60,53,48,50,44,73,70,39,50,63,68,81,27,49,35,43,51,36,36,9,58,83,19,71,54,30,51,49,60,62,73,37,70,45,67,27,46,18,72,87,69,46,55,19,28,39,38,18,29,27,29,50,29,60,44,59,53,60,51,33,22,75,73,50,41,71,63,17,58,45,41,50,59,36,31,43,53,47,15,52,51,24,38,52,53,9,51,50,28,36,71,74,19,48,92,84,32,52,68,43,23,50,43,8,50,41,20,34,53,14,14,53,49,43,24,50,77,47,31,44,49,46,42,24,47,36,21,27,61,29,87,53,14,13,64,55,28,22,40,76,16,14,37,66,63,67,86,24,55,40,91,62,24,44,80,45,80,64,30,66,13,67,82,22,28,65,81,36,62,39,55,54,39,75,40,43,46,54,40,49,50,56,51,40,55,75,58,59,54,37,65,107

pLDDT: mean 87.07, std 12.89, range [50.56, 98.69]